Protein AF-A0A5A7P1X5-F1 (afdb_monomer_lite)

Secondary structure (DSSP, 8-state):
-----STTSSSSSSSS---HHHHHHHHHHHHHHHHHHHHHHHHHHHSS-TTTTHHHHHHHHHHHHHHHHHHHHHHHHHHHHHHHTS------------------------------------------S-HHHHHHHHHHHHHHHHHHHHHHHHHHHHHHHHHHHHHHHHHHHHHHHHHHHHHHHHHHHHHHHHTHHHHHHHHHHHHHHHHHHHHHHHHHHHHHHHHHHHHHHHHHHHHHHHHHHHHHHHHHHHHHHHHHHHHHHHHHHHHHHHHHHHHHHHHHHHHHHHHHHHHHHHHHHHHHHHHHHHHHHHHHHHHHHHHHHHHHHHHHHHHHHHHHHHHHHHHHHHHHHHHHHHHHHHHHHHHHHHHHHHHHHHHHHHHHHHHHHHHHHHHHHHHHHHHHHHHHHHHHHHHHHHHHHHHHHHHHHHHHHHHHHHHHHHHHHHHHHHHHHHHHHHHHHHHHHHHHHHHHHHHHHHHHHHHHHHHHHHHHTSGGGSTT---SS---SSHHHHTTTTTTTTHHHHSHHHHTTTGGGGGGTHHHHHHHHHHHHHHHHHHHHHHHHHHHHHHHHHHHHHHHHHHHHHHHHHHHHHHTTT---S--------

Structure (mmCIF, N/CA/C/O backbone):
data_AF-A0A5A7P1X5-F1
#
_entry.id   AF-A0A5A7P1X5-F1
#
loop_
_atom_site.group_PDB
_atom_site.id
_atom_site.type_symbol
_atom_site.label_atom_id
_atom_site.label_alt_id
_atom_site.label_comp_id
_atom_site.label_asym_id
_atom_site.label_entity_id
_atom_site.label_seq_id
_atom_site.pdbx_PDB_ins_code
_atom_site.Cartn_x
_atom_site.Cartn_y
_atom_site.Cartn_z
_atom_site.occupancy
_atom_site.B_iso_or_equiv
_atom_site.auth_seq_id
_atom_site.auth_comp_id
_atom_site.auth_asym_id
_atom_site.auth_atom_id
_atom_site.pdbx_PDB_model_num
ATOM 1 N N . MET A 1 1 ? -98.755 10.850 118.630 1.00 35.19 1 MET A N 1
ATOM 2 C CA . MET A 1 1 ? -98.591 11.833 117.526 1.00 35.19 1 MET A CA 1
ATOM 3 C C . MET A 1 1 ? -97.163 11.721 116.971 1.00 35.19 1 MET A C 1
ATOM 5 O O . MET A 1 1 ? -96.356 11.072 117.622 1.00 35.19 1 MET A O 1
ATOM 9 N N . PRO A 1 2 ? -96.822 12.289 115.801 1.00 43.50 2 PRO A N 1
ATOM 10 C CA . PRO A 1 2 ? -97.410 11.929 114.510 1.00 43.50 2 PRO A CA 1
ATOM 11 C C . PRO A 1 2 ? -96.335 11.509 113.478 1.00 43.50 2 PRO A C 1
ATOM 13 O O . PRO A 1 2 ? -95.267 12.111 113.389 1.00 43.50 2 PRO A O 1
ATOM 16 N N . LYS A 1 3 ? -96.629 10.521 112.622 1.00 46.06 3 LYS A N 1
ATOM 17 C CA . LYS A 1 3 ? -95.794 10.202 111.447 1.00 46.06 3 LYS A CA 1
ATOM 18 C C . LYS A 1 3 ? -96.330 10.943 110.218 1.00 46.06 3 LYS A C 1
ATOM 20 O O . LYS A 1 3 ? -97.333 10.490 109.693 1.00 46.06 3 LYS A O 1
ATOM 25 N N . HIS A 1 4 ? -95.669 12.003 109.730 1.00 44.09 4 HIS A N 1
ATOM 26 C CA . HIS A 1 4 ? -95.703 12.390 108.299 1.00 44.09 4 HIS A CA 1
ATOM 27 C C . HIS A 1 4 ? -94.703 13.504 107.917 1.00 44.09 4 HIS A C 1
ATOM 29 O O . HIS A 1 4 ? -94.942 14.686 108.136 1.00 44.09 4 HIS A O 1
ATOM 35 N N . ARG A 1 5 ? -93.617 13.098 107.249 1.00 44.72 5 ARG A N 1
ATOM 36 C CA . ARG A 1 5 ? -92.866 13.752 106.147 1.00 44.72 5 ARG A CA 1
ATOM 37 C C . ARG A 1 5 ? -91.874 12.670 105.691 1.00 44.72 5 ARG A C 1
ATOM 39 O O . ARG A 1 5 ? -91.294 12.001 106.532 1.00 44.72 5 ARG A O 1
ATOM 46 N N . TRP A 1 6 ? -91.842 12.256 104.426 1.00 40.50 6 TRP A N 1
ATOM 47 C CA . TRP A 1 6 ? -90.996 12.861 103.384 1.00 40.50 6 TRP A CA 1
ATOM 48 C C . TRP A 1 6 ? -91.587 12.710 101.955 1.00 40.50 6 TRP A C 1
ATOM 50 O O . TRP A 1 6 ? -90.906 12.933 100.957 1.00 40.50 6 TRP A O 1
ATOM 60 N N . ARG A 1 7 ? -92.873 12.348 101.814 1.00 45.78 7 ARG A N 1
ATOM 61 C CA . ARG A 1 7 ? -93.540 12.153 100.505 1.00 45.78 7 ARG A CA 1
ATOM 62 C C . ARG A 1 7 ? -94.029 13.481 99.892 1.00 45.78 7 ARG A C 1
ATOM 64 O O . ARG A 1 7 ? -95.219 13.682 99.698 1.00 45.78 7 ARG A O 1
ATOM 71 N N . GLY A 1 8 ? -93.090 14.384 99.611 1.00 38.22 8 GLY A N 1
ATOM 72 C CA . GLY A 1 8 ? -93.345 15.675 98.947 1.00 38.22 8 GLY A CA 1
ATOM 73 C C . GLY A 1 8 ? -92.190 16.195 98.078 1.00 38.22 8 GLY A C 1
ATOM 74 O O . GLY A 1 8 ? -92.279 17.296 97.554 1.00 38.22 8 GLY A O 1
ATOM 75 N N . SER A 1 9 ? -91.109 15.418 97.922 1.00 44.75 9 SER A N 1
ATOM 76 C CA . SER A 1 9 ? -89.837 15.884 97.339 1.00 44.75 9 SER A CA 1
ATOM 77 C C . SER A 1 9 ? -89.551 15.399 95.906 1.00 44.75 9 SER A C 1
ATOM 79 O O . SER A 1 9 ? -88.466 15.649 95.394 1.00 44.75 9 SER A O 1
ATOM 81 N N . LEU A 1 10 ? -90.476 14.675 95.263 1.00 41.66 10 LEU A N 1
ATOM 82 C CA . LEU A 1 10 ? -90.237 14.021 93.960 1.00 41.66 10 LEU A CA 1
ATOM 83 C C . LEU A 1 10 ? -91.134 14.520 92.816 1.00 41.66 10 LEU A C 1
ATOM 85 O O . LEU A 1 10 ? -90.930 14.126 91.673 1.00 41.66 10 LEU A O 1
ATOM 89 N N . GLN A 1 11 ? -92.103 15.398 93.093 1.00 44.81 11 GLN A N 1
ATOM 90 C CA . GLN A 1 11 ? -93.031 15.911 92.073 1.00 44.81 11 GLN A CA 1
ATOM 91 C C . GLN A 1 11 ? -92.591 17.260 91.474 1.00 44.81 11 GLN A C 1
ATOM 93 O O . GLN A 1 11 ? -93.043 17.626 90.395 1.00 44.81 11 GLN A O 1
ATOM 98 N N . SER A 1 12 ? -91.667 17.970 92.130 1.00 50.06 12 SER A N 1
ATOM 99 C CA . SER A 1 12 ? -91.039 19.205 91.635 1.00 50.06 12 SER A CA 1
ATOM 100 C C . SER A 1 12 ? -89.743 18.976 90.843 1.00 50.06 12 SER A C 1
ATOM 102 O O . SER A 1 12 ? -89.323 19.865 90.113 1.00 50.06 12 SER A O 1
ATOM 104 N N . PHE A 1 13 ? -89.116 17.797 90.944 1.00 45.75 13 PHE A N 1
ATOM 105 C CA . PHE A 1 13 ? -87.794 17.527 90.351 1.00 45.75 13 PHE A CA 1
ATOM 106 C C . PHE A 1 13 ? -87.804 17.159 88.857 1.00 45.75 13 PHE A C 1
ATOM 108 O O . PHE A 1 13 ? -86.777 17.274 88.195 1.00 45.75 13 PHE A O 1
ATOM 115 N N . PHE A 1 14 ? -88.950 16.740 88.311 1.00 46.31 14 PHE A N 1
ATOM 116 C CA . PHE A 1 14 ? -89.082 16.302 86.911 1.00 46.31 14 PHE A CA 1
ATOM 117 C C . PHE A 1 14 ? -89.975 17.220 86.055 1.00 46.31 14 PHE A C 1
ATOM 119 O O . PHE A 1 14 ? -90.225 16.926 84.890 1.00 46.31 14 PHE A O 1
ATOM 126 N N . GLY A 1 15 ? -90.465 18.335 86.613 1.00 45.97 15 GLY A N 1
ATOM 127 C CA . GLY A 1 15 ? -91.483 19.184 85.977 1.00 45.97 15 GLY A CA 1
ATOM 128 C C . GLY A 1 15 ? -90.980 20.210 84.952 1.00 45.97 15 GLY A C 1
ATOM 129 O O . GLY A 1 15 ? -91.803 20.826 84.284 1.00 45.97 15 GLY A O 1
ATOM 130 N N . SER A 1 16 ? -89.664 20.428 84.834 1.00 51.94 16 SER A N 1
ATOM 131 C CA . SER A 1 16 ? -89.097 21.567 84.082 1.00 51.94 16 SER A CA 1
ATOM 132 C C . SER A 1 16 ? -87.769 21.285 83.363 1.00 51.94 16 SER A C 1
ATOM 134 O O . SER A 1 16 ? -87.071 22.222 82.986 1.00 51.94 16 SER A O 1
ATOM 136 N N . HIS A 1 17 ? -87.390 20.014 83.177 1.00 47.06 17 HIS A N 1
ATOM 137 C CA . HIS A 1 17 ? -86.076 19.628 82.632 1.00 47.06 17 HIS A CA 1
ATOM 138 C C . HIS A 1 17 ? -86.134 18.764 81.361 1.00 47.06 17 HIS A C 1
ATOM 140 O O . HIS A 1 17 ? -85.263 17.934 81.120 1.00 47.06 17 HIS A O 1
ATOM 146 N N . ILE A 1 18 ? -87.125 19.023 80.502 1.00 55.25 18 ILE A N 1
ATOM 147 C CA . ILE A 1 18 ? -87.009 18.763 79.059 1.00 55.25 18 ILE A CA 1
ATOM 148 C C . ILE A 1 18 ? -87.138 20.115 78.358 1.00 55.25 18 ILE A C 1
ATOM 150 O O . ILE A 1 18 ? -88.222 20.565 77.994 1.00 55.25 18 ILE A O 1
ATOM 154 N N . ASP A 1 19 ? -85.999 20.791 78.262 1.00 56.06 19 ASP A N 1
ATOM 155 C CA . ASP A 1 19 ? -85.837 22.062 77.570 1.00 56.06 19 ASP A CA 1
ATOM 156 C C . ASP A 1 19 ? -86.084 21.855 76.062 1.00 56.06 19 ASP A C 1
ATOM 158 O O . ASP A 1 19 ? -85.386 21.080 75.408 1.00 56.06 19 ASP A O 1
ATOM 162 N N . SER A 1 20 ? -87.113 22.510 75.509 1.00 60.53 20 SER A N 1
ATOM 163 C CA . SER A 1 20 ? -87.521 22.305 74.109 1.00 60.53 20 SER A CA 1
ATOM 164 C C . SER A 1 20 ? -86.564 22.923 73.084 1.00 60.53 20 SER A C 1
ATOM 166 O O . SER A 1 20 ? -86.656 22.613 71.895 1.00 60.53 20 SER A O 1
ATOM 168 N N . GLU A 1 21 ? -85.658 23.798 73.524 1.00 60.97 21 GLU A N 1
ATOM 169 C CA . GLU A 1 21 ? -84.559 24.296 72.702 1.00 60.97 21 GLU A CA 1
ATOM 170 C C . GLU A 1 21 ? -83.473 23.217 72.610 1.00 60.97 21 GLU A C 1
ATOM 172 O O . GLU A 1 21 ? -83.072 22.835 71.509 1.00 60.97 21 GLU A O 1
ATOM 177 N N . LYS A 1 22 ? -83.142 22.579 73.739 1.00 63.94 22 LYS A N 1
ATOM 178 C CA . LYS A 1 22 ? -82.211 21.439 73.776 1.00 63.94 22 LYS A CA 1
ATOM 179 C C . LYS A 1 22 ? -82.752 20.179 73.111 1.00 63.94 22 LYS A C 1
ATOM 181 O O . LYS A 1 22 ? -81.984 19.460 72.489 1.00 63.94 22 LYS A O 1
ATOM 186 N N . ASP A 1 23 ? -84.060 19.923 73.137 1.00 65.19 23 ASP A N 1
ATOM 187 C CA . ASP A 1 23 ? -84.663 18.825 72.361 1.00 65.19 23 ASP A CA 1
ATOM 188 C C . ASP A 1 23 ? -84.500 19.018 70.835 1.00 65.19 23 ASP A C 1
ATOM 190 O O . ASP A 1 23 ? -84.383 18.042 70.087 1.00 65.19 23 ASP A O 1
ATOM 194 N N . LYS A 1 24 ? -84.435 20.272 70.362 1.00 69.06 24 LYS A N 1
ATOM 195 C CA . LYS A 1 24 ? -84.120 20.605 68.961 1.00 69.06 24 LYS A CA 1
ATOM 196 C C . LYS A 1 24 ? -82.618 20.532 68.688 1.00 69.06 24 LYS A C 1
ATOM 198 O O . LYS A 1 24 ? -82.229 19.980 67.663 1.00 69.06 24 LYS A O 1
ATOM 203 N N . GLU A 1 25 ? -81.786 21.024 69.602 1.00 69.31 25 GLU A N 1
ATOM 204 C CA . GLU A 1 25 ? -80.317 20.943 69.539 1.00 69.31 25 GLU A CA 1
ATOM 205 C C . GLU A 1 25 ? -79.829 19.480 69.500 1.00 69.31 25 GLU A C 1
ATOM 207 O O . GLU A 1 25 ? -79.006 19.107 68.662 1.00 69.31 25 GLU A O 1
ATOM 212 N N . LEU A 1 26 ? -80.429 18.608 70.317 1.00 69.38 26 LEU A N 1
ATOM 213 C CA . LEU A 1 26 ? -80.218 17.157 70.320 1.00 69.38 26 LEU A CA 1
ATOM 214 C C . LEU A 1 26 ? -80.633 16.506 68.990 1.00 69.38 26 LEU A C 1
ATOM 216 O O . LEU A 1 26 ? -79.916 15.656 68.462 1.00 69.38 26 LEU A O 1
ATOM 220 N N . LYS A 1 27 ? -81.746 16.940 68.384 1.00 72.50 27 LYS A N 1
ATOM 221 C CA . LYS A 1 27 ? -82.165 16.480 67.044 1.00 72.50 27 LYS A CA 1
ATOM 222 C C . LYS A 1 27 ? -81.266 17.005 65.917 1.00 72.50 27 LYS A C 1
ATOM 224 O O . LYS A 1 27 ? -81.117 16.318 64.906 1.00 72.50 27 LYS A O 1
ATOM 229 N N . GLY A 1 28 ? -80.654 18.178 66.082 1.00 72.75 28 GLY A N 1
ATOM 230 C CA . GLY A 1 28 ? -79.632 18.715 65.179 1.00 72.75 28 GLY A CA 1
ATOM 231 C C . GLY A 1 28 ? -78.336 17.906 65.247 1.00 72.75 28 GLY A C 1
ATOM 232 O O . GLY A 1 28 ? -77.919 17.318 64.252 1.00 72.75 28 GLY A O 1
ATOM 233 N N . THR A 1 29 ? -77.760 17.788 66.443 1.00 74.50 29 THR A N 1
ATOM 234 C CA . THR A 1 29 ? -76.530 17.015 66.694 1.00 74.50 29 THR A CA 1
ATOM 235 C C . THR A 1 29 ? -76.680 15.531 66.344 1.00 74.50 29 THR A C 1
ATOM 237 O O . THR A 1 29 ? -75.753 14.956 65.780 1.00 74.50 29 THR A O 1
ATOM 240 N N . ARG A 1 30 ? -77.857 14.912 66.540 1.00 79.38 30 ARG A N 1
ATOM 241 C CA . ARG A 1 30 ? -78.152 13.548 66.047 1.00 79.38 30 ARG A CA 1
ATOM 242 C C . ARG A 1 30 ? -77.970 13.425 64.529 1.00 79.38 30 ARG A C 1
ATOM 244 O O . ARG A 1 30 ? -77.373 12.451 64.084 1.00 79.38 30 ARG A O 1
ATOM 251 N N . LYS A 1 31 ? -78.440 14.397 63.735 1.00 79.25 31 LYS A N 1
ATOM 252 C CA . LYS A 1 31 ? -78.242 14.401 62.270 1.00 79.25 31 LYS A CA 1
ATOM 253 C C . LYS A 1 31 ? -76.785 14.639 61.873 1.00 79.25 31 LYS A C 1
ATOM 255 O O . LYS A 1 31 ? -76.324 14.072 60.889 1.00 79.25 31 LYS A O 1
ATOM 260 N N . GLU A 1 32 ? -76.064 15.459 62.630 1.00 81.38 32 GLU A N 1
ATOM 261 C CA . GLU A 1 32 ? -74.639 15.707 62.399 1.00 81.38 32 GLU A CA 1
ATOM 262 C C . GLU A 1 32 ? -73.786 14.459 62.697 1.00 81.38 32 GLU A C 1
ATOM 264 O O . GLU A 1 32 ? -72.887 14.119 61.930 1.00 81.38 32 GLU A O 1
ATOM 269 N N . ILE A 1 33 ? -74.104 13.737 63.777 1.00 82.19 33 ILE A N 1
ATOM 270 C CA . ILE A 1 33 ? -73.472 12.462 64.146 1.00 82.19 33 ILE A CA 1
ATOM 271 C C . ILE A 1 33 ? -73.790 11.378 63.108 1.00 82.19 33 ILE A C 1
ATOM 273 O O . ILE A 1 33 ? -72.879 10.676 62.678 1.00 82.19 33 ILE A O 1
ATOM 277 N N . GLU A 1 34 ? -75.043 11.280 62.658 1.00 83.56 34 GLU A N 1
ATOM 278 C CA . GLU A 1 34 ? -75.464 10.380 61.575 1.00 83.56 34 GLU A CA 1
ATOM 279 C C . GLU A 1 34 ? -74.632 10.612 60.299 1.00 83.56 34 GLU A C 1
ATOM 281 O O . GLU A 1 34 ? -74.015 9.680 59.784 1.00 83.56 34 GLU A O 1
ATOM 286 N N . GLY A 1 35 ? -74.515 11.868 59.847 1.00 80.56 35 GLY A N 1
ATOM 287 C CA . GLY A 1 35 ? -73.693 12.225 58.686 1.00 80.56 35 GLY A CA 1
ATOM 288 C C . GLY A 1 35 ? -72.212 11.869 58.857 1.00 80.56 35 GLY A C 1
ATOM 289 O O . GLY A 1 35 ? -71.604 11.320 57.940 1.00 80.56 35 GLY A O 1
ATOM 290 N N . LYS A 1 36 ? -71.635 12.104 60.044 1.00 82.94 36 LYS A N 1
ATOM 291 C CA . LYS A 1 36 ? -70.239 11.738 60.349 1.00 82.94 36 LYS A CA 1
ATOM 292 C C . LYS A 1 36 ? -70.016 10.224 60.351 1.00 82.94 36 LYS A C 1
ATOM 294 O O . LYS A 1 36 ? -69.008 9.772 59.815 1.00 82.94 36 LYS A O 1
ATOM 299 N N . VAL A 1 37 ? -70.942 9.428 60.894 1.00 84.56 37 VAL A N 1
ATOM 300 C CA . VAL A 1 37 ? -70.840 7.956 60.860 1.00 84.56 37 VAL A CA 1
ATOM 301 C C . VAL A 1 37 ? -70.940 7.436 59.425 1.00 84.56 37 VAL A C 1
ATOM 303 O O . VAL A 1 37 ? -70.134 6.595 59.032 1.00 84.56 37 VAL A O 1
ATOM 306 N N . GLN A 1 38 ? -71.856 7.971 58.615 1.00 83.31 38 GLN A N 1
ATOM 307 C CA . GLN A 1 38 ? -71.964 7.604 57.199 1.00 83.31 38 GLN A CA 1
ATOM 308 C C . GLN A 1 38 ? -70.698 7.979 56.409 1.00 83.31 38 GLN A C 1
ATOM 310 O O . GLN A 1 38 ? -70.223 7.176 55.610 1.00 83.31 38 GLN A O 1
ATOM 315 N N . GLN A 1 39 ? -70.093 9.140 56.685 1.00 81.00 39 GLN A N 1
ATOM 316 C CA . GLN A 1 39 ? -68.827 9.560 56.073 1.00 81.00 39 GLN A CA 1
ATOM 317 C C . GLN A 1 39 ? -67.647 8.654 56.475 1.00 81.00 39 GLN A C 1
ATOM 319 O O . GLN A 1 39 ? -66.834 8.298 55.624 1.00 81.00 39 GLN A O 1
ATOM 324 N N . ILE A 1 40 ? -67.577 8.217 57.739 1.00 81.12 40 ILE A N 1
ATOM 325 C CA . ILE A 1 40 ? -66.579 7.240 58.213 1.00 81.12 40 ILE A CA 1
ATOM 326 C C . ILE A 1 40 ? -66.774 5.880 57.521 1.00 81.12 40 ILE A C 1
ATOM 328 O O . ILE A 1 40 ? -65.807 5.282 57.054 1.00 81.12 40 ILE A O 1
ATOM 332 N N . LEU A 1 41 ? -68.016 5.401 57.404 1.00 80.69 41 LEU A N 1
ATOM 333 C CA . LEU A 1 41 ? -68.334 4.134 56.732 1.00 80.69 41 LEU A CA 1
ATOM 334 C C . LEU A 1 41 ? -68.122 4.177 55.208 1.00 80.69 41 LEU A C 1
ATOM 336 O O . LEU A 1 41 ? -67.922 3.120 54.610 1.00 80.69 41 LEU A O 1
ATOM 340 N N . ALA A 1 42 ? -68.152 5.359 54.586 1.00 80.12 42 ALA A N 1
ATOM 341 C CA . ALA A 1 42 ? -67.759 5.558 53.191 1.00 80.12 42 ALA A CA 1
ATOM 342 C C . ALA A 1 42 ? -66.229 5.515 53.034 1.00 80.12 42 ALA A C 1
ATOM 344 O O . ALA A 1 42 ? -65.720 4.673 52.297 1.00 80.12 42 ALA A O 1
ATOM 345 N N . ALA A 1 43 ? -65.490 6.318 53.808 1.00 75.31 43 ALA A N 1
ATOM 346 C CA . ALA A 1 43 ? -64.024 6.351 53.764 1.00 75.31 43 ALA A CA 1
ATOM 347 C C . ALA A 1 43 ? -63.383 4.979 54.070 1.00 75.31 43 ALA A C 1
ATOM 349 O O . ALA A 1 43 ? -62.396 4.590 53.451 1.00 75.31 43 ALA A O 1
ATOM 350 N N . LEU A 1 44 ? -63.981 4.189 54.971 1.00 75.06 44 LEU A N 1
ATOM 351 C CA . LEU A 1 44 ? -63.532 2.820 55.260 1.00 75.06 44 LEU A CA 1
ATOM 352 C C . LEU A 1 44 ? -63.766 1.817 54.111 1.00 75.06 44 LEU A C 1
ATOM 354 O O . LEU A 1 44 ? -63.192 0.729 54.167 1.00 75.06 44 LEU A O 1
ATOM 358 N N . LYS A 1 45 ? -64.571 2.164 53.095 1.00 71.06 45 LYS A N 1
ATOM 359 C CA . LYS A 1 45 ? -64.888 1.329 51.919 1.00 71.06 45 LYS A CA 1
ATOM 360 C C . LYS A 1 45 ? -64.188 1.759 50.625 1.00 71.06 45 LYS A C 1
ATOM 362 O O . LYS A 1 45 ? -64.096 0.937 49.720 1.00 71.06 45 LYS A O 1
ATOM 367 N N . GLU A 1 46 ? -63.719 3.003 50.524 1.00 67.06 46 GLU A N 1
ATOM 368 C CA . GLU A 1 46 ? -63.056 3.532 49.315 1.00 67.06 46 GLU A CA 1
ATOM 369 C C . GLU A 1 46 ? -61.566 3.148 49.204 1.00 67.06 46 GLU A C 1
ATOM 371 O O . GLU A 1 46 ? -60.979 3.253 48.133 1.00 67.06 46 GLU A O 1
ATOM 376 N N . GLU A 1 47 ? -60.945 2.661 50.282 1.00 61.50 47 GLU A N 1
ATOM 377 C CA . GLU A 1 47 ? -59.556 2.178 50.277 1.00 61.50 47 GLU A CA 1
ATOM 378 C C . GLU A 1 47 ? -59.478 0.652 50.042 1.00 61.50 47 GLU A C 1
ATOM 380 O O . GLU A 1 47 ? -59.785 -0.126 50.949 1.00 61.50 47 GLU A O 1
ATOM 385 N N . ASP A 1 48 ? -58.974 0.235 48.871 1.00 57.72 48 ASP A N 1
ATOM 386 C CA . ASP A 1 48 ? -59.005 -1.127 48.278 1.00 57.72 48 ASP A CA 1
ATOM 387 C C . ASP A 1 48 ? -58.570 -2.338 49.148 1.00 57.72 48 ASP A C 1
ATOM 389 O O . ASP A 1 48 ? -58.827 -3.492 48.792 1.00 57.72 48 ASP A O 1
ATOM 393 N N . ASN A 1 49 ? -57.943 -2.139 50.311 1.00 62.06 49 ASN A N 1
ATOM 394 C CA . ASN A 1 49 ? -57.468 -3.219 51.189 1.00 62.06 49 ASN A CA 1
ATOM 395 C C . ASN A 1 49 ? -58.569 -3.781 52.119 1.00 62.06 49 ASN A C 1
ATOM 397 O O . ASN A 1 49 ? -58.498 -3.701 53.349 1.00 62.06 49 ASN A O 1
ATOM 401 N N . ASN A 1 50 ? -59.591 -4.402 51.524 1.00 63.62 50 ASN A N 1
ATOM 402 C CA . ASN A 1 50 ? -60.830 -4.807 52.209 1.00 63.62 50 ASN A CA 1
ATOM 403 C C . ASN A 1 50 ? -60.704 -5.914 53.287 1.00 63.62 50 ASN A C 1
ATOM 405 O O . ASN A 1 50 ? -61.586 -6.034 54.132 1.00 63.62 50 ASN A O 1
ATOM 409 N N . LYS A 1 51 ? -59.631 -6.721 53.319 1.00 62.09 51 LYS A N 1
ATOM 410 C CA . LYS A 1 51 ? -59.566 -7.930 54.180 1.00 62.09 51 LYS A CA 1
ATOM 411 C C . LYS A 1 51 ? -59.319 -7.691 55.679 1.00 62.09 51 LYS A C 1
ATOM 413 O O . LYS A 1 51 ? -59.501 -8.618 56.460 1.00 62.09 51 LYS A O 1
ATOM 418 N N . GLY A 1 52 ? -58.882 -6.497 56.087 1.00 65.25 52 GLY A N 1
ATOM 419 C CA . GLY A 1 52 ? -58.569 -6.191 57.496 1.00 65.25 52 GLY A CA 1
ATOM 420 C C . GLY A 1 52 ? -59.603 -5.325 58.224 1.00 65.25 52 GLY A C 1
ATOM 421 O O . GLY A 1 52 ? -59.593 -5.257 59.450 1.00 65.25 52 GLY A O 1
ATOM 422 N N . LYS A 1 53 ? -60.488 -4.644 57.485 1.00 69.31 53 LYS A N 1
ATOM 423 C CA . LYS A 1 53 ? -61.370 -3.591 58.025 1.00 69.31 53 LYS A CA 1
ATOM 424 C C . LYS A 1 53 ? -62.771 -4.073 58.385 1.00 69.31 53 LYS A C 1
ATOM 426 O O . LYS A 1 53 ? -63.465 -3.397 59.137 1.00 69.31 53 LYS A O 1
ATOM 431 N N . GLU A 1 54 ? -63.177 -5.237 57.891 1.00 72.19 54 GLU A N 1
ATOM 432 C CA . GLU A 1 54 ? -64.507 -5.814 58.109 1.00 72.19 54 GLU A CA 1
ATOM 433 C C . GLU A 1 54 ? -64.899 -5.923 59.605 1.00 72.19 54 GLU A C 1
ATOM 435 O O . GLU A 1 54 ? -65.999 -5.485 59.946 1.00 72.19 54 GLU A O 1
ATOM 440 N N . PRO A 1 55 ? -64.016 -6.337 60.547 1.00 75.50 55 PRO A N 1
ATOM 441 C CA . PRO A 1 55 ? -64.343 -6.327 61.978 1.00 75.50 55 PRO A CA 1
ATOM 442 C C . PRO A 1 55 ? -64.557 -4.918 62.553 1.00 75.50 55 PRO A C 1
ATOM 444 O O . PRO A 1 55 ? -65.389 -4.737 63.438 1.00 75.50 55 PRO A O 1
ATOM 447 N N . LEU A 1 56 ? -63.833 -3.913 62.047 1.00 80.56 56 LEU A N 1
ATOM 448 C CA . LEU A 1 56 ? -63.959 -2.519 62.484 1.00 80.56 56 LEU A CA 1
ATOM 449 C C . LEU A 1 56 ? -65.230 -1.870 61.920 1.00 80.56 56 LEU A C 1
ATOM 451 O O . LEU A 1 56 ? -65.925 -1.162 62.642 1.00 80.56 56 LEU A O 1
ATOM 455 N N . ILE A 1 57 ? -65.569 -2.154 60.659 1.00 82.50 57 ILE A N 1
ATOM 456 C CA . ILE A 1 57 ? -66.836 -1.747 60.036 1.00 82.50 57 ILE A CA 1
ATOM 457 C C . ILE A 1 57 ? -68.015 -2.355 60.804 1.00 82.50 57 ILE A C 1
ATOM 459 O O . ILE A 1 57 ? -68.964 -1.636 61.122 1.00 82.50 57 ILE A O 1
ATOM 463 N N . ASN A 1 58 ? -67.932 -3.637 61.174 1.00 80.12 58 ASN A N 1
ATOM 464 C CA . ASN A 1 58 ? -68.946 -4.298 61.994 1.00 80.12 58 ASN A CA 1
ATOM 465 C C . ASN A 1 58 ? -69.036 -3.669 63.393 1.00 80.12 58 ASN A C 1
ATOM 467 O O . ASN A 1 58 ? -70.128 -3.301 63.805 1.00 80.12 58 ASN A O 1
ATOM 471 N N . LEU A 1 59 ? -67.915 -3.423 64.082 1.00 84.31 59 LEU A N 1
ATOM 472 C CA . LEU A 1 59 ? -67.916 -2.795 65.411 1.00 84.31 59 LEU A CA 1
ATOM 473 C C . LEU A 1 59 ? -68.458 -1.351 65.400 1.00 84.31 59 LEU A C 1
ATOM 475 O O . LEU A 1 59 ? -69.183 -0.961 66.315 1.00 84.31 59 LEU A O 1
ATOM 479 N N . ILE A 1 60 ? -68.153 -0.561 64.365 1.00 86.31 60 ILE A N 1
ATOM 480 C CA . ILE A 1 60 ? -68.723 0.785 64.169 1.00 86.31 60 ILE A CA 1
ATOM 481 C C . ILE A 1 60 ? -70.226 0.691 63.886 1.00 86.31 60 ILE A C 1
ATOM 483 O O . ILE A 1 60 ? -71.000 1.469 64.443 1.00 86.31 60 ILE A O 1
ATOM 487 N N . THR A 1 61 ? -70.649 -0.277 63.070 1.00 85.50 61 THR A N 1
ATOM 488 C CA . THR A 1 61 ? -72.066 -0.527 62.767 1.00 85.50 61 THR A CA 1
ATOM 489 C C . THR A 1 61 ? -72.824 -0.973 64.019 1.00 85.50 61 THR A C 1
ATOM 491 O O . THR A 1 61 ? -73.894 -0.443 64.298 1.00 85.50 61 THR A O 1
ATOM 494 N N . ASP A 1 62 ? -72.254 -1.854 64.840 1.00 84.88 62 ASP A N 1
ATOM 495 C CA . ASP A 1 62 ? -72.850 -2.303 66.099 1.00 84.88 62 ASP A CA 1
ATOM 496 C C . ASP A 1 62 ? -72.888 -1.198 67.153 1.00 84.88 62 ASP A C 1
ATOM 498 O O . ASP A 1 62 ? -73.908 -1.042 67.828 1.00 84.88 62 ASP A O 1
ATOM 502 N N . PHE A 1 63 ? -71.842 -0.375 67.273 1.00 85.38 63 PHE A N 1
ATOM 503 C CA . PHE A 1 63 ? -71.876 0.813 68.129 1.00 85.38 63 PHE A CA 1
ATOM 504 C C . PHE A 1 63 ? -72.946 1.808 67.660 1.00 85.38 63 PHE A C 1
ATOM 506 O O . PHE A 1 63 ? -73.690 2.347 68.479 1.00 85.38 63 PHE A O 1
ATOM 513 N N . HIS A 1 64 ? -73.086 2.008 66.349 1.00 87.06 64 HIS A N 1
ATOM 514 C CA . HIS A 1 64 ? -74.132 2.848 65.773 1.00 87.06 64 HIS A CA 1
ATOM 515 C C . HIS A 1 64 ? -75.537 2.263 66.006 1.00 87.06 64 HIS A C 1
ATOM 517 O O . HIS A 1 64 ? -76.436 2.995 66.413 1.00 87.06 64 HIS A O 1
ATOM 523 N N . ASN A 1 65 ? -75.719 0.946 65.875 1.00 84.62 65 ASN A N 1
ATOM 524 C CA . ASN A 1 65 ? -76.960 0.241 66.213 1.00 84.62 65 ASN A CA 1
ATOM 525 C C . ASN A 1 65 ? -77.303 0.381 67.707 1.00 84.62 65 ASN A C 1
ATOM 527 O O . ASN A 1 65 ? -78.466 0.600 68.057 1.00 84.62 65 ASN A O 1
ATOM 531 N N . HIS A 1 66 ? -76.308 0.318 68.598 1.00 79.19 66 HIS A N 1
ATOM 532 C CA . HIS A 1 66 ? -76.485 0.574 70.031 1.00 79.19 66 HIS A CA 1
ATOM 533 C C . HIS A 1 66 ? -76.819 2.044 70.313 1.00 79.19 66 HIS A C 1
ATOM 535 O O . HIS A 1 66 ? -77.705 2.312 71.123 1.00 79.19 66 HIS A O 1
ATOM 541 N N . TYR A 1 67 ? -76.184 2.994 69.622 1.00 84.62 67 TYR A N 1
ATOM 542 C CA . TYR A 1 67 ? -76.489 4.424 69.718 1.00 84.62 67 TYR A CA 1
ATOM 543 C C . TYR A 1 67 ? -77.911 4.732 69.233 1.00 84.62 67 TYR A C 1
ATOM 545 O O . TYR A 1 67 ? -78.669 5.373 69.959 1.00 84.62 67 TYR A O 1
ATOM 553 N N . GLN A 1 68 ? -78.325 4.214 68.071 1.00 83.88 68 GLN A N 1
ATOM 554 C CA . GLN A 1 68 ? -79.701 4.331 67.582 1.00 83.88 68 GLN A CA 1
ATOM 555 C C . GLN A 1 68 ? -80.700 3.655 68.533 1.00 83.88 68 GLN A C 1
ATOM 557 O O . GLN A 1 68 ? -81.747 4.233 68.816 1.00 83.88 68 GLN A O 1
ATOM 562 N N . SER A 1 69 ? -80.373 2.485 69.093 1.00 83.31 69 SER A N 1
ATOM 563 C CA . SER A 1 69 ? -81.215 1.790 70.082 1.00 83.31 69 SER A CA 1
ATOM 564 C C . SER A 1 69 ? -81.334 2.557 71.402 1.00 83.31 69 SER A C 1
ATOM 566 O O . SER A 1 69 ? -82.403 2.578 72.015 1.00 83.31 69 SER A O 1
ATOM 568 N N . LEU A 1 70 ? -80.260 3.215 71.845 1.00 81.56 70 LEU A N 1
ATOM 569 C CA . LEU A 1 70 ? -80.258 4.091 73.015 1.00 81.56 70 LEU A CA 1
ATOM 570 C C . LEU A 1 70 ? -81.073 5.361 72.746 1.00 81.56 70 LEU A C 1
ATOM 572 O O . LEU A 1 70 ? -81.856 5.762 73.603 1.00 81.56 70 LEU A O 1
ATOM 576 N N . TYR A 1 71 ? -80.965 5.941 71.548 1.00 81.12 71 TYR A N 1
ATOM 577 C CA . TYR A 1 71 ? -81.786 7.080 71.137 1.00 81.12 71 TYR A CA 1
ATOM 578 C C . TYR A 1 71 ? -83.265 6.702 71.021 1.00 81.12 71 TYR A C 1
ATOM 580 O O . TYR A 1 71 ? -84.110 7.431 71.521 1.00 81.12 71 TYR A O 1
ATOM 588 N N . ALA A 1 72 ? -83.594 5.532 70.467 1.00 79.00 72 ALA A N 1
ATOM 589 C CA . ALA A 1 72 ? -84.962 5.017 70.423 1.00 79.00 72 ALA A CA 1
ATOM 590 C C . ALA A 1 72 ? -85.522 4.749 71.833 1.00 79.00 72 ALA A C 1
ATOM 592 O O . ALA A 1 72 ? -86.689 5.032 72.099 1.00 79.00 72 ALA A O 1
ATOM 593 N N . ARG A 1 73 ? -84.689 4.271 72.771 1.00 76.88 73 ARG A N 1
ATOM 594 C CA . ARG A 1 73 ? -85.049 4.183 74.196 1.00 76.88 73 ARG A CA 1
ATOM 595 C C . ARG A 1 73 ? -85.225 5.561 74.835 1.00 76.88 73 ARG A C 1
ATOM 597 O O . ARG A 1 73 ? -86.135 5.706 75.641 1.00 76.88 73 ARG A O 1
ATOM 604 N N . TYR A 1 74 ? -84.418 6.562 74.485 1.00 77.94 74 TYR A N 1
ATOM 605 C CA . TYR A 1 74 ? -84.572 7.938 74.971 1.00 77.94 74 TYR A CA 1
ATOM 606 C C . TYR A 1 74 ? -85.838 8.606 74.418 1.00 77.94 74 TYR A C 1
ATOM 608 O O . TYR A 1 74 ? -86.587 9.204 75.187 1.00 77.94 74 TYR A O 1
ATOM 616 N N . ASP A 1 75 ? -86.126 8.444 73.125 1.00 77.12 75 ASP A N 1
ATOM 617 C CA . ASP A 1 75 ? -87.352 8.907 72.471 1.00 77.12 75 ASP A CA 1
ATOM 618 C C . ASP A 1 75 ? -88.581 8.235 73.128 1.00 77.12 75 ASP A C 1
ATOM 620 O O . ASP A 1 75 ? -89.507 8.921 73.564 1.00 77.12 75 ASP A O 1
ATOM 624 N N . HIS A 1 76 ? -88.552 6.909 73.331 1.00 75.31 76 HIS A N 1
ATOM 625 C CA . HIS A 1 76 ? -89.615 6.161 74.022 1.00 75.31 76 HIS A CA 1
ATOM 626 C C . HIS A 1 76 ? -89.760 6.552 75.503 1.00 75.31 76 HIS A C 1
ATOM 628 O O . HIS A 1 76 ? -90.881 6.636 76.003 1.00 75.31 76 HIS A O 1
ATOM 634 N N . LEU A 1 77 ? -88.663 6.792 76.230 1.00 69.19 77 LEU A N 1
ATOM 635 C CA . LEU A 1 77 ? -88.706 7.212 77.635 1.00 69.19 77 LEU A CA 1
ATOM 636 C C . LEU A 1 77 ? -89.213 8.654 77.765 1.00 69.19 77 LEU A C 1
ATOM 638 O O . LEU A 1 77 ? -89.993 8.949 78.665 1.00 69.19 77 LEU A O 1
ATOM 642 N N . THR A 1 78 ? -88.842 9.528 76.829 1.00 69.69 78 THR A N 1
ATOM 643 C CA . THR A 1 78 ? -89.352 10.901 76.710 1.00 69.69 78 THR A CA 1
ATOM 644 C C . THR A 1 78 ? -90.853 10.901 76.429 1.00 69.69 78 THR A C 1
ATOM 646 O O . THR A 1 78 ? -91.598 11.627 77.087 1.00 69.69 78 THR A O 1
ATOM 649 N N . ASP A 1 79 ? -91.332 10.038 75.529 1.00 69.31 79 ASP A N 1
ATOM 650 C CA . ASP A 1 79 ? -92.765 9.857 75.282 1.00 69.31 79 ASP A CA 1
ATOM 651 C C . ASP A 1 79 ? -93.498 9.179 76.449 1.00 69.31 79 ASP A C 1
ATOM 653 O O . ASP A 1 79 ? -94.654 9.509 76.711 1.00 69.31 79 ASP A O 1
ATOM 657 N N . GLU A 1 80 ? -92.865 8.274 77.199 1.00 67.69 80 GLU A N 1
ATOM 658 C CA . GLU A 1 80 ? -93.446 7.721 78.430 1.00 67.69 80 GLU A CA 1
ATOM 659 C C . GLU A 1 80 ? -93.541 8.752 79.556 1.00 67.69 80 GLU A C 1
ATOM 661 O O . GLU A 1 80 ? -94.554 8.794 80.254 1.00 67.69 80 GLU A O 1
ATOM 666 N N . LEU A 1 81 ? -92.535 9.611 79.722 1.00 61.12 81 LEU A N 1
ATOM 667 C CA . LEU A 1 81 ? -92.568 10.720 80.676 1.00 61.12 81 LEU A CA 1
ATOM 668 C C . LEU A 1 81 ? -93.631 11.750 80.269 1.00 61.12 81 LEU A C 1
ATOM 670 O O . LEU A 1 81 ? -94.409 12.186 81.114 1.00 61.12 81 LEU A O 1
ATOM 674 N N . ARG A 1 82 ? -93.764 12.047 78.969 1.00 65.50 82 ARG A N 1
ATOM 675 C CA . ARG A 1 82 ? -94.838 12.886 78.404 1.00 65.50 82 ARG A CA 1
ATOM 676 C C . ARG A 1 82 ? -96.235 12.294 78.661 1.00 65.50 82 ARG A C 1
ATOM 678 O O . ARG A 1 82 ? -97.149 13.030 79.029 1.00 65.50 82 ARG A O 1
ATOM 685 N N . LYS A 1 83 ? -96.392 10.967 78.552 1.00 63.03 83 LYS A N 1
ATOM 686 C CA . LYS A 1 83 ? -97.630 10.233 78.901 1.00 63.03 83 LYS A CA 1
ATOM 687 C C . LYS A 1 83 ? -97.897 10.209 80.415 1.00 63.03 83 LYS A C 1
ATOM 689 O O . LYS A 1 83 ? -99.035 10.379 80.832 1.00 63.03 83 LYS A O 1
ATOM 694 N N . LYS A 1 84 ? -96.871 10.046 81.259 1.00 60.47 84 LYS A N 1
ATOM 695 C CA . LYS A 1 84 ? -97.002 10.045 82.733 1.00 60.47 84 LYS A CA 1
ATOM 696 C C . LYS A 1 84 ? -97.206 11.442 83.331 1.00 60.47 84 LYS A C 1
ATOM 698 O O . LYS A 1 84 ? -97.762 11.556 84.418 1.00 60.47 84 LYS A O 1
ATOM 703 N N . ALA A 1 85 ? -96.839 12.504 82.616 1.00 54.25 85 ALA A N 1
ATOM 704 C CA . ALA A 1 85 ? -97.082 13.889 83.019 1.00 54.25 85 ALA A CA 1
ATOM 705 C C . ALA A 1 85 ? -98.553 14.352 82.867 1.00 54.25 85 ALA A C 1
ATOM 707 O O . ALA A 1 85 ? -98.846 15.514 83.146 1.00 54.25 85 ALA A O 1
ATOM 708 N N . THR A 1 86 ? -99.490 13.493 82.430 1.00 44.53 86 THR A N 1
ATOM 709 C CA . THR A 1 86 ? -100.855 13.900 82.028 1.00 44.53 86 THR A CA 1
ATOM 710 C C . THR A 1 86 ? -102.022 13.100 82.669 1.00 44.53 86 THR A C 1
ATOM 712 O O . THR A 1 86 ? -102.911 12.611 81.977 1.00 44.53 86 THR A O 1
ATOM 715 N N . GLY A 1 87 ? -102.111 13.077 84.015 1.00 37.06 87 GLY A N 1
ATOM 716 C CA . GLY A 1 87 ? -103.354 12.787 84.793 1.00 37.06 87 GLY A CA 1
ATOM 717 C C . GLY A 1 87 ? -103.408 11.455 85.595 1.00 37.06 87 GLY A C 1
ATOM 718 O O . GLY A 1 87 ? -102.544 10.612 85.406 1.00 37.06 87 GLY A O 1
ATOM 719 N N . LYS A 1 88 ? -104.381 11.175 86.504 1.00 37.16 88 LYS A N 1
ATOM 720 C CA . LYS A 1 88 ? -105.541 11.963 87.028 1.00 37.16 88 LYS A CA 1
ATOM 721 C C . LYS A 1 88 ? -106.235 11.329 88.300 1.00 37.16 88 LYS A C 1
ATOM 723 O O . LYS A 1 88 ? -106.811 10.262 88.166 1.00 37.16 88 LYS A O 1
ATOM 728 N N . LYS A 1 89 ? -106.283 12.051 89.451 1.00 36.91 89 LYS A N 1
ATOM 729 C CA . LYS A 1 89 ? -107.233 12.048 90.640 1.00 36.91 89 LYS A CA 1
ATOM 730 C C . LYS A 1 89 ? -107.572 10.825 91.581 1.00 36.91 89 LYS A C 1
ATOM 732 O O . LYS A 1 89 ? -107.955 9.774 91.091 1.00 36.91 89 LYS A O 1
ATOM 737 N N . GLY A 1 90 ? -107.667 11.121 92.913 1.00 32.66 90 GLY A N 1
ATOM 738 C CA . GLY A 1 90 ? -108.561 10.562 94.000 1.00 32.66 90 GLY A CA 1
ATOM 739 C C . GLY A 1 90 ? -107.945 9.623 95.092 1.00 32.66 90 GLY A C 1
ATOM 740 O O . GLY A 1 90 ? -107.108 8.819 94.694 1.00 32.66 90 GLY A O 1
ATOM 741 N N . ASP A 1 91 ? -108.268 9.564 96.423 1.00 33.00 91 ASP A N 1
ATOM 742 C CA . ASP A 1 91 ? -108.904 10.433 97.496 1.00 33.00 91 ASP A CA 1
ATOM 743 C C . ASP A 1 91 ? -108.615 9.884 98.997 1.00 33.00 91 ASP A C 1
ATOM 745 O O . ASP A 1 91 ? -108.544 8.667 99.137 1.00 33.00 91 ASP A O 1
ATOM 749 N N . ASP A 1 92 ? -108.476 10.725 100.090 1.00 31.16 92 ASP A N 1
ATOM 750 C CA . ASP A 1 92 ? -108.493 10.585 101.645 1.00 31.16 92 ASP A CA 1
ATOM 751 C C . ASP A 1 92 ? -107.305 10.212 102.691 1.00 31.16 92 ASP A C 1
ATOM 753 O O . ASP A 1 92 ? -106.135 10.290 102.315 1.00 31.16 92 ASP A O 1
ATOM 757 N N . SER A 1 93 ? -107.562 9.990 104.043 1.00 31.16 93 SER A N 1
ATOM 758 C CA . SER A 1 93 ? -106.721 10.320 105.295 1.00 31.16 93 SER A CA 1
ATOM 759 C C . SER A 1 93 ? -106.916 9.557 106.711 1.00 31.16 93 SER A C 1
ATOM 761 O O . SER A 1 93 ? -107.647 8.571 106.734 1.00 31.16 93 SER A O 1
ATOM 763 N N . SER A 1 94 ? -106.260 9.954 107.883 1.00 32.75 94 SER A N 1
ATOM 764 C CA . SER A 1 94 ? -106.604 9.777 109.400 1.00 32.75 94 SER A CA 1
ATOM 765 C C . SER A 1 94 ? -105.476 9.489 110.522 1.00 32.75 94 SER A C 1
ATOM 767 O O . SER A 1 94 ? -104.412 8.998 110.148 1.00 32.75 94 SER A O 1
ATOM 769 N N . SER A 1 95 ? -105.625 9.766 111.886 1.00 34.38 95 SER A N 1
ATOM 770 C CA . SER A 1 95 ? -104.661 9.361 113.033 1.00 34.38 95 SER A CA 1
ATOM 771 C C . SER A 1 95 ? -104.863 9.706 114.605 1.00 34.38 95 SER A C 1
ATOM 773 O O . SER A 1 95 ? -105.404 10.762 114.901 1.00 34.38 95 SER A O 1
ATOM 775 N N . SER A 1 96 ? -104.226 8.944 115.578 1.00 37.28 96 SER A N 1
ATOM 776 C CA . SER A 1 96 ? -103.536 9.262 116.960 1.00 37.28 96 SER A CA 1
ATOM 777 C C . SER A 1 96 ? -104.175 9.698 118.477 1.00 37.28 96 SER A C 1
ATOM 779 O O . SER A 1 96 ? -104.463 10.884 118.451 1.00 37.28 96 SER A O 1
ATOM 781 N N . SER A 1 97 ? -104.298 9.026 119.787 1.00 43.25 97 SER A N 1
ATOM 782 C CA . SER A 1 97 ? -104.517 9.511 121.383 1.00 43.25 97 SER A CA 1
ATOM 783 C C . SER A 1 97 ? -104.845 8.600 122.826 1.00 43.25 97 SER A C 1
ATOM 785 O O . SER A 1 97 ? -105.144 7.440 122.570 1.00 43.25 97 SER A O 1
ATOM 787 N N . SER A 1 98 ? -104.843 8.994 124.247 1.00 50.19 98 SER A N 1
ATOM 788 C CA . SER A 1 98 ? -105.189 8.278 125.720 1.00 50.19 98 SER A CA 1
ATOM 789 C C . SER A 1 98 ? -105.231 9.051 127.276 1.00 50.19 98 SER A C 1
ATOM 791 O O . SER A 1 98 ? -105.075 10.257 127.096 1.00 50.19 98 SER A O 1
ATOM 793 N N . ASP A 1 99 ? -105.396 8.823 128.735 1.00 51.03 99 ASP A N 1
ATOM 794 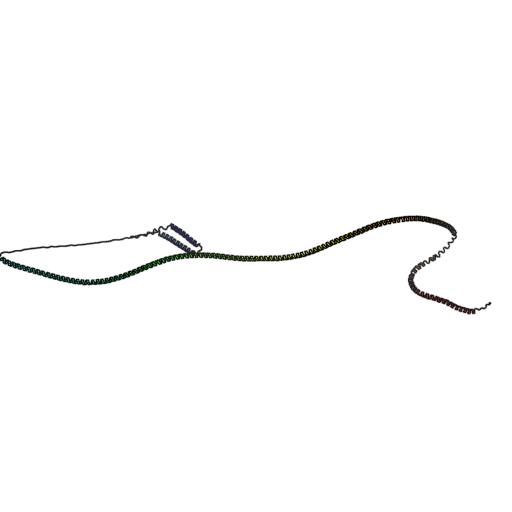C CA . ASP A 1 99 ? -105.667 7.903 130.099 1.00 51.03 99 ASP A CA 1
ATOM 795 C C . ASP A 1 99 ? -105.906 8.480 131.738 1.00 51.03 99 ASP A C 1
ATOM 797 O O . ASP A 1 99 ? -105.691 9.686 131.851 1.00 51.03 99 ASP A O 1
ATOM 801 N N . SER A 1 100 ? -106.293 7.824 133.006 1.00 54.62 100 SER A N 1
ATOM 802 C CA . SER A 1 100 ? -106.338 8.266 134.632 1.00 54.62 100 SER A CA 1
ATOM 803 C C . SER A 1 100 ? -106.871 7.416 136.061 1.00 54.62 100 SER A C 1
ATOM 805 O O . SER A 1 100 ? -107.469 6.384 135.788 1.00 54.62 100 SER A O 1
ATOM 807 N N . SER A 1 101 ? -106.744 7.741 137.500 1.00 51.06 101 SER A N 1
ATOM 808 C CA . SER A 1 101 ? -107.255 7.089 138.963 1.00 51.06 101 SER A CA 1
ATOM 809 C C . SER A 1 101 ? -107.038 7.764 140.550 1.00 51.06 101 SER A C 1
ATOM 811 O O . SER A 1 101 ? -106.451 8.837 140.428 1.00 51.06 101 SER A O 1
ATOM 813 N N . ASP A 1 102 ? -107.270 7.538 142.000 1.00 49.34 102 ASP A N 1
ATOM 814 C CA . ASP A 1 102 ? -107.892 6.726 143.317 1.00 49.34 102 ASP A CA 1
ATOM 815 C C . ASP A 1 102 ? -107.831 7.226 144.997 1.00 49.34 102 ASP A C 1
ATOM 817 O O . ASP A 1 102 ? -107.122 8.215 145.172 1.00 49.34 102 ASP A O 1
ATOM 821 N N . SER A 1 103 ? -108.446 6.699 146.236 1.00 41.41 103 SER A N 1
ATOM 822 C CA . SER A 1 103 ? -108.180 6.850 147.892 1.00 41.41 103 SER A CA 1
ATOM 823 C C . SER A 1 103 ? -109.183 6.548 149.288 1.00 41.41 103 SER A C 1
ATOM 825 O O . SER A 1 103 ? -110.377 6.482 149.021 1.00 41.41 103 SER A O 1
ATOM 827 N N . GLU A 1 104 ? -108.845 6.413 150.720 1.00 43.84 104 GLU A N 1
ATOM 828 C CA . GLU A 1 104 ? -109.671 6.092 152.142 1.00 43.84 104 GLU A CA 1
ATOM 829 C C . GLU A 1 104 ? -109.204 6.289 153.811 1.00 43.84 104 GLU A C 1
ATOM 831 O O . GLU A 1 104 ? -108.003 6.507 153.938 1.00 43.84 104 GLU A O 1
ATOM 836 N N . ASP A 1 105 ? -109.989 6.197 155.062 1.00 43.62 105 ASP A N 1
ATOM 837 C CA . ASP A 1 105 ? -109.706 6.054 156.712 1.00 43.62 105 ASP A CA 1
ATOM 838 C C . ASP A 1 105 ? -110.890 6.182 157.975 1.00 43.62 105 ASP A C 1
ATOM 840 O O . ASP A 1 105 ? -111.978 6.492 157.499 1.00 43.62 105 ASP A O 1
ATOM 844 N N . SER A 1 106 ? -111.082 6.105 159.441 1.00 39.69 106 SER A N 1
ATOM 845 C CA . SER A 1 106 ? -110.638 5.693 160.980 1.00 39.69 106 SER A CA 1
ATOM 846 C C . SER A 1 106 ? -111.567 5.842 162.434 1.00 39.69 106 SER A C 1
ATOM 848 O O . SER A 1 106 ? -112.533 6.597 162.356 1.00 39.69 106 SER A O 1
ATOM 850 N N . PRO A 1 107 ? -111.366 5.276 163.775 1.00 51.06 107 PRO A N 1
ATOM 851 C CA . PRO A 1 107 ? -112.217 5.314 165.178 1.00 51.06 107 PRO A CA 1
ATOM 852 C C . PRO A 1 107 ? -111.713 5.156 166.820 1.00 51.06 107 PRO A C 1
ATOM 854 O O . PRO A 1 107 ? -110.540 4.806 166.917 1.00 51.06 107 PRO A O 1
ATOM 857 N N . LYS A 1 108 ? -112.440 5.311 168.092 1.00 36.25 108 LYS A N 1
ATOM 858 C CA . LYS A 1 108 ? -112.104 5.067 169.710 1.00 36.25 108 LYS A CA 1
ATOM 859 C C . LYS A 1 108 ? -113.143 5.196 171.090 1.00 36.25 108 LYS A C 1
ATOM 861 O O . LYS A 1 108 ? -114.253 5.637 170.820 1.00 36.25 108 LYS A O 1
ATOM 866 N N . LYS A 1 109 ? -112.919 4.871 172.508 1.00 44.16 109 LYS A N 1
ATOM 867 C CA . LYS A 1 109 ? -113.842 4.957 173.893 1.00 44.16 109 LYS A CA 1
ATOM 868 C C . LYS A 1 109 ? -113.420 4.660 175.544 1.00 44.16 109 LYS A C 1
ATOM 870 O O . LYS A 1 109 ? -112.381 4.022 175.662 1.00 44.16 109 LYS A O 1
ATOM 875 N N . LYS A 1 110 ? -114.114 4.981 176.799 1.00 32.84 110 LYS A N 1
ATOM 876 C CA . LYS A 1 110 ? -113.923 4.569 178.398 1.00 32.84 110 LYS A CA 1
ATOM 877 C C . LYS A 1 110 ? -114.948 4.908 179.741 1.00 32.84 110 LYS A C 1
ATOM 879 O O . LYS A 1 110 ? -115.973 5.493 179.418 1.00 32.84 110 LYS A O 1
ATOM 884 N N . GLY A 1 111 ? -114.779 4.608 181.161 1.00 36.03 111 GLY A N 1
ATOM 885 C CA . GLY A 1 111 ? -115.643 4.896 182.534 1.00 36.03 111 GLY A CA 1
ATOM 886 C C . GLY A 1 111 ? -115.310 4.501 184.173 1.00 36.03 111 GLY A C 1
ATOM 887 O O . GLY A 1 111 ? -114.254 3.892 184.311 1.00 36.03 111 GLY A O 1
ATOM 888 N N . GLU A 1 112 ? -116.071 4.791 185.383 1.00 41.62 112 GLU A N 1
ATOM 889 C CA . GLU A 1 112 ? -115.912 4.493 187.002 1.00 41.62 112 GLU A CA 1
ATOM 890 C C . GLU A 1 112 ? -117.167 4.642 188.153 1.00 41.62 112 GLU A C 1
ATOM 892 O O . GLU A 1 112 ? -118.230 4.806 187.565 1.00 41.62 112 GLU A O 1
ATOM 897 N N . LYS A 1 113 ? -117.407 4.648 189.602 1.00 44.06 113 LYS A N 1
ATOM 898 C CA . LYS A 1 113 ? -116.899 4.594 191.159 1.00 44.06 113 LYS A CA 1
ATOM 899 C C . LYS A 1 113 ? -117.948 4.533 192.520 1.00 44.06 113 LYS A C 1
ATOM 901 O O . LYS A 1 113 ? -119.114 4.743 192.215 1.00 44.06 113 LYS A O 1
ATOM 906 N N . ASN A 1 114 ? -117.694 4.325 193.940 1.00 43.47 114 ASN A N 1
ATOM 907 C CA . ASN A 1 114 ? -118.645 4.367 195.281 1.00 43.47 114 ASN A CA 1
ATOM 908 C C . ASN A 1 114 ? -118.199 4.230 196.939 1.00 43.47 114 ASN A C 1
ATOM 910 O O . ASN A 1 114 ? -117.043 3.857 197.106 1.00 43.47 114 ASN A O 1
ATOM 914 N N . GLY A 1 115 ? -118.998 4.422 198.141 1.00 45.06 115 GLY A N 1
ATOM 915 C CA . GLY A 1 115 ? -118.830 4.021 199.722 1.00 45.06 115 GLY A CA 1
ATOM 916 C C . GLY A 1 115 ? -119.538 4.669 201.139 1.00 45.06 115 GLY A C 1
ATOM 917 O O . GLY A 1 115 ? -119.945 5.818 201.001 1.00 45.06 115 GLY A O 1
ATOM 918 N N . LYS A 1 116 ? -119.698 4.085 202.468 1.00 45.62 116 LYS A N 1
ATOM 919 C CA . LYS A 1 116 ? -120.249 4.647 203.914 1.00 45.62 116 LYS A CA 1
ATOM 920 C C . LYS A 1 116 ? -120.299 3.835 205.414 1.00 45.62 116 LYS A C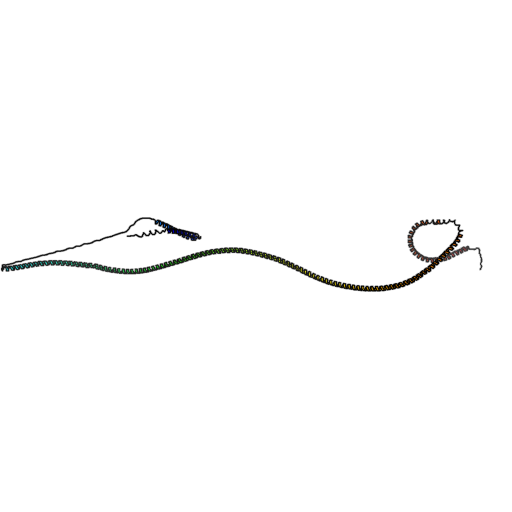 1
ATOM 922 O O . LYS A 1 116 ? -120.094 2.633 205.318 1.00 45.62 116 LYS A O 1
ATOM 927 N N . VAL A 1 117 ? -120.590 4.355 206.738 1.00 44.78 117 VAL A N 1
ATOM 928 C CA . VAL A 1 117 ? -120.760 3.687 208.227 1.00 44.78 117 VAL A CA 1
ATOM 929 C C . VAL A 1 117 ? -121.352 4.427 209.641 1.00 44.78 117 VAL A C 1
ATOM 931 O O . VAL A 1 117 ? -121.526 5.638 209.498 1.00 44.78 117 VAL A O 1
ATOM 934 N N . GLU A 1 118 ? -121.620 3.827 210.932 1.00 42.56 118 GLU A N 1
ATOM 935 C CA . GLU A 1 118 ? -122.279 4.236 212.377 1.00 42.56 118 GLU A CA 1
ATOM 936 C C . GLU A 1 118 ? -121.905 3.411 213.808 1.00 42.56 118 GLU A C 1
ATOM 938 O O . GLU A 1 118 ? -121.081 2.529 213.573 1.00 42.56 118 GLU A O 1
ATOM 943 N N . ASN A 1 119 ? -122.322 3.345 215.201 1.00 46.31 119 ASN A N 1
ATOM 944 C CA . ASN A 1 119 ? -122.924 3.994 216.563 1.00 46.31 119 ASN A CA 1
ATOM 945 C C . ASN A 1 119 ? -123.087 2.999 217.929 1.00 46.31 119 ASN A C 1
ATOM 947 O O . ASN A 1 119 ? -122.806 1.844 217.622 1.00 46.31 119 ASN A O 1
ATOM 951 N N . ASP A 1 120 ? -123.487 3.018 219.323 1.00 48.25 120 ASP A N 1
ATOM 952 C CA . ASP A 1 120 ? -123.809 3.742 220.738 1.00 48.25 120 ASP A CA 1
ATOM 953 C C . ASP A 1 120 ? -124.064 2.740 222.084 1.00 48.25 120 ASP A C 1
ATOM 955 O O . ASP A 1 120 ? -123.885 1.569 221.762 1.00 48.25 120 ASP A O 1
ATOM 959 N N . PHE A 1 121 ? -124.440 2.762 223.488 1.00 48.09 121 PHE A N 1
ATOM 960 C CA . PHE A 1 121 ? -124.804 3.474 224.896 1.00 48.09 121 PHE A CA 1
ATOM 961 C C . PHE A 1 121 ? -124.914 2.476 226.268 1.00 48.09 121 PHE A C 1
ATOM 963 O O . PHE A 1 121 ? -124.563 1.341 225.966 1.00 48.09 121 PHE A O 1
ATOM 970 N N . GLU A 1 122 ? -125.270 2.460 227.675 1.00 51.75 122 GLU A N 1
ATOM 971 C CA . GLU A 1 122 ? -125.784 3.106 229.072 1.00 51.75 122 GLU A CA 1
ATOM 972 C C . GLU A 1 122 ? -125.525 2.238 230.510 1.00 51.75 122 GLU A C 1
ATOM 974 O O . GLU A 1 122 ? -124.697 1.354 230.317 1.00 51.75 122 GLU A O 1
ATOM 979 N N . ASN A 1 123 ? -125.947 2.161 231.898 1.00 50.75 123 ASN A N 1
ATOM 980 C CA . ASN A 1 123 ? -126.796 2.687 233.165 1.00 50.75 123 ASN A CA 1
ATOM 981 C C . ASN A 1 123 ? -126.558 2.078 234.748 1.00 50.75 123 ASN A C 1
ATOM 983 O O . ASN A 1 123 ? -125.653 1.252 234.839 1.00 50.75 123 ASN A O 1
ATOM 987 N N . GLY A 1 124 ? -127.250 2.359 235.983 1.00 50.16 124 GLY A N 1
ATOM 988 C CA . GLY A 1 124 ? -127.090 1.788 237.492 1.00 50.16 124 GLY A CA 1
ATOM 989 C C . GLY A 1 124 ? -127.957 2.159 238.901 1.00 50.16 124 GLY A C 1
ATOM 990 O O . GLY A 1 124 ? -128.827 3.016 238.784 1.00 50.16 124 GLY A O 1
ATOM 991 N N . THR A 1 125 ? -127.847 1.584 240.220 1.00 51.97 125 THR A N 1
ATOM 992 C CA . THR A 1 125 ? -128.693 1.837 241.593 1.00 51.97 125 THR A CA 1
ATOM 993 C C . THR A 1 125 ? -128.351 1.260 243.147 1.00 51.97 125 THR A C 1
ATOM 995 O O . THR A 1 125 ? -127.463 0.415 243.190 1.00 51.97 125 THR A O 1
ATOM 998 N N . ALA A 1 126 ? -128.985 1.605 244.397 1.00 52.66 126 ALA A N 1
ATOM 999 C CA . ALA A 1 126 ? -128.849 1.108 245.937 1.00 52.66 126 ALA A CA 1
ATOM 1000 C C . ALA A 1 126 ? -129.894 1.610 247.157 1.00 52.66 126 ALA A C 1
ATOM 1002 O O . ALA A 1 126 ? -130.706 2.416 246.715 1.00 52.66 126 ALA A O 1
ATOM 1003 N N . GLY A 1 127 ? -130.107 1.420 248.577 1.00 50.34 127 GLY A N 1
ATOM 1004 C CA . GLY A 1 127 ? -129.842 0.622 249.950 1.00 50.34 127 GLY A CA 1
ATOM 1005 C C . GLY A 1 127 ? -130.322 1.190 251.472 1.00 50.34 127 GLY A C 1
ATOM 1006 O O . GLY A 1 127 ? -130.445 2.410 251.500 1.00 50.34 127 GLY A O 1
ATOM 1007 N N . VAL A 1 128 ? -130.598 0.499 252.711 1.00 49.88 128 VAL A N 1
ATOM 1008 C CA . VAL A 1 128 ? -131.033 1.087 254.161 1.00 49.88 128 VAL A CA 1
ATOM 1009 C C . VAL A 1 128 ? -130.889 0.537 255.760 1.00 49.88 128 VAL A C 1
ATOM 1011 O O . VAL A 1 128 ? -129.873 0.906 256.347 1.00 49.88 128 VAL A O 1
ATOM 1014 N N . LYS A 1 129 ? -131.879 -0.080 256.581 1.00 58.56 129 LYS A N 1
ATOM 1015 C CA . LYS A 1 129 ? -132.160 -0.446 258.091 1.00 58.56 129 LYS A CA 1
ATOM 1016 C C . LYS A 1 129 ? -131.150 -1.336 258.904 1.00 58.56 129 LYS A C 1
ATOM 1018 O O . LYS A 1 129 ? -131.191 -2.564 258.912 1.00 58.56 129 LYS A O 1
ATOM 1023 N N . GLN A 1 130 ? -130.300 -0.719 259.724 1.00 50.09 130 GLN A N 1
ATOM 1024 C CA . GLN A 1 130 ? -128.9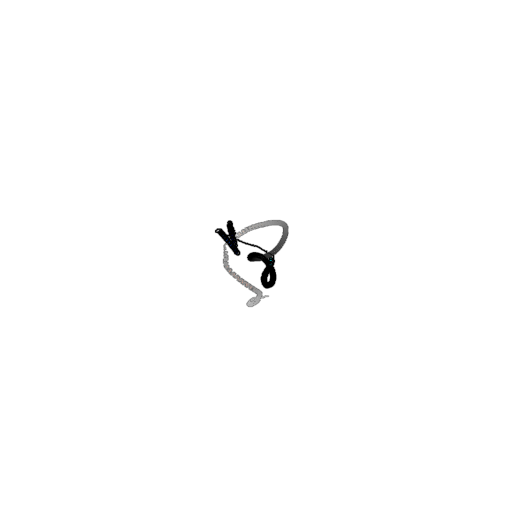19 -0.665 259.247 1.00 50.09 130 GLN A CA 1
ATOM 1025 C C . GLN A 1 130 ? -127.922 -1.739 259.740 1.00 50.09 130 GLN A C 1
ATOM 1027 O O . GLN A 1 130 ? -127.287 -2.374 258.903 1.00 50.09 130 GLN A O 1
ATOM 1032 N N . GLU A 1 131 ? -127.751 -1.990 261.046 1.00 53.97 131 GLU A N 1
ATOM 1033 C CA . GLU A 1 131 ? -126.648 -2.870 261.507 1.00 53.97 131 GLU A CA 1
ATOM 1034 C C . GLU A 1 131 ? -126.827 -4.348 261.119 1.00 53.97 131 GLU A C 1
ATOM 1036 O O . GLU A 1 131 ? -125.865 -5.008 260.732 1.00 53.97 131 GLU A O 1
ATOM 1041 N N . LEU A 1 132 ? -128.060 -4.870 261.149 1.00 56.16 132 LEU A N 1
ATOM 1042 C CA . LEU A 1 132 ? -128.342 -6.257 260.746 1.00 56.16 132 LEU A CA 1
ATOM 1043 C C . LEU A 1 132 ? -128.276 -6.458 259.216 1.00 56.16 132 LEU A C 1
ATOM 1045 O O . LEU A 1 132 ? -128.155 -7.586 258.740 1.00 56.16 132 LEU A O 1
ATOM 1049 N N . GLU A 1 133 ? -128.346 -5.373 258.441 1.00 51.00 133 GLU A N 1
ATOM 1050 C CA . GLU A 1 133 ? -128.320 -5.395 256.974 1.00 51.00 133 GLU A CA 1
ATOM 1051 C C . GLU A 1 133 ? -126.887 -5.503 256.416 1.00 51.00 133 GLU A C 1
ATOM 1053 O O . GLU A 1 133 ? -126.675 -6.109 255.361 1.00 51.00 133 GLU A O 1
ATOM 1058 N N . LEU A 1 134 ? -125.884 -5.017 257.161 1.00 58.81 134 LEU A N 1
ATOM 1059 C CA . LEU A 1 134 ? -124.464 -5.111 256.794 1.00 58.81 134 LEU A CA 1
ATOM 1060 C C . LEU A 1 134 ? -123.994 -6.565 256.614 1.00 58.81 134 LEU A C 1
ATOM 1062 O O . LEU A 1 134 ? -123.466 -6.916 255.560 1.00 58.81 134 LEU A O 1
ATOM 1066 N N . ALA A 1 135 ? -124.235 -7.430 257.604 1.00 57.44 135 ALA A N 1
ATOM 1067 C CA . ALA A 1 135 ? -123.737 -8.810 257.589 1.00 57.44 135 ALA A CA 1
ATOM 1068 C C . ALA A 1 135 ? -124.363 -9.678 256.477 1.00 57.44 135 ALA A C 1
ATOM 1070 O O . ALA A 1 135 ? -123.708 -10.567 255.933 1.00 57.44 135 ALA A O 1
ATOM 1071 N N . LEU A 1 136 ? -125.623 -9.416 256.107 1.00 58.09 136 LEU A N 1
ATOM 1072 C CA . LEU A 1 136 ? -126.270 -10.097 254.980 1.00 58.09 136 LEU A CA 1
ATOM 1073 C C . LEU A 1 136 ? -125.752 -9.600 253.623 1.00 58.09 136 LEU A C 1
ATOM 1075 O O . LEU A 1 136 ? -125.675 -10.390 252.681 1.00 58.09 136 LEU A O 1
ATOM 1079 N N . SER A 1 137 ? -125.355 -8.328 253.529 1.00 56.72 137 SER A N 1
ATOM 1080 C CA . SER A 1 137 ? -124.831 -7.734 252.294 1.00 56.72 137 SER A CA 1
ATOM 1081 C C . SER A 1 137 ? -123.518 -8.395 251.851 1.00 56.72 137 SER A C 1
ATOM 1083 O O . SER A 1 137 ? -123.403 -8.826 250.702 1.00 56.72 137 SER A O 1
ATOM 1085 N N . GLU A 1 138 ? -122.560 -8.573 252.765 1.00 58.78 138 GLU A N 1
ATOM 1086 C CA . GLU A 1 138 ? -121.214 -9.090 252.457 1.00 58.78 138 GLU A CA 1
ATOM 1087 C C . GLU A 1 138 ? -121.230 -10.525 251.878 1.00 58.78 138 GLU A C 1
ATOM 1089 O O . GLU A 1 138 ? -120.515 -10.843 250.922 1.00 58.78 138 GLU A O 1
ATOM 1094 N N . VAL A 1 139 ? -122.136 -11.384 252.364 1.00 59.28 139 VAL A N 1
ATOM 1095 C CA . VAL A 1 139 ? -122.329 -12.746 251.826 1.00 59.28 139 VAL A CA 1
ATOM 1096 C C . VAL A 1 139 ? -122.876 -12.721 250.390 1.00 59.28 139 VAL A C 1
ATOM 1098 O O . VAL A 1 139 ? -122.539 -13.595 249.582 1.00 59.28 139 VAL A O 1
ATOM 1101 N N . THR A 1 140 ? -123.693 -11.723 250.030 1.00 57.97 140 THR A N 1
ATOM 1102 C CA . THR A 1 140 ? -124.180 -11.572 248.646 1.00 57.97 140 THR A CA 1
ATOM 1103 C C . THR A 1 140 ? -123.093 -11.067 247.694 1.00 57.97 140 THR A C 1
ATOM 1105 O O . THR A 1 140 ? -123.023 -11.547 246.560 1.00 57.97 140 THR A O 1
ATOM 1108 N N . GLU A 1 141 ? -122.178 -10.205 248.153 1.00 59.88 141 GLU A N 1
ATOM 1109 C CA . GLU A 1 141 ? -121.016 -9.774 247.360 1.00 59.88 141 GLU A CA 1
ATOM 1110 C C . GLU A 1 141 ? -120.067 -10.931 247.021 1.00 59.88 141 GLU A C 1
ATOM 1112 O O . GLU A 1 141 ? -119.639 -11.064 245.871 1.00 59.88 141 GLU A O 1
ATOM 1117 N N . LEU A 1 142 ? -119.753 -11.804 247.985 1.00 63.28 142 LEU A N 1
ATOM 1118 C CA . LEU A 1 142 ? -118.880 -12.956 247.723 1.00 63.28 142 LEU A CA 1
ATOM 1119 C C . LEU A 1 142 ? -119.507 -13.941 246.725 1.00 63.28 142 LEU A C 1
ATOM 1121 O O . LEU A 1 142 ? -118.804 -14.463 245.857 1.00 63.28 142 LEU A O 1
ATOM 1125 N N . ARG A 1 143 ? -120.834 -14.135 246.766 1.00 59.72 143 ARG A N 1
ATOM 1126 C CA . ARG A 1 143 ? -121.551 -14.902 245.730 1.00 59.72 143 ARG A CA 1
ATOM 1127 C C . ARG A 1 143 ? -121.466 -14.235 244.354 1.00 59.72 143 ARG A C 1
ATOM 1129 O O . ARG A 1 143 ? -121.191 -14.931 243.381 1.00 59.72 143 ARG A O 1
ATOM 1136 N N . ARG A 1 144 ? -121.626 -12.907 244.275 1.00 58.88 144 ARG A N 1
ATOM 1137 C CA . ARG A 1 144 ? -121.489 -12.130 243.027 1.00 58.88 144 ARG A CA 1
ATOM 1138 C C . ARG A 1 144 ? -120.082 -12.243 242.420 1.00 58.88 144 ARG A C 1
ATOM 1140 O O . ARG A 1 144 ? -119.960 -12.371 241.203 1.00 58.88 144 ARG A O 1
ATOM 1147 N N . LYS A 1 145 ? -119.023 -12.243 243.240 1.00 65.12 145 LYS A N 1
ATOM 1148 C CA . LYS A 1 145 ? -117.644 -12.484 242.768 1.00 65.12 145 LYS A CA 1
ATOM 1149 C C . LYS A 1 145 ? -117.467 -13.895 242.201 1.00 65.12 145 LYS A C 1
ATOM 1151 O O . LYS A 1 145 ? -116.875 -14.040 241.134 1.00 65.12 145 LYS A O 1
ATOM 1156 N N . LEU A 1 146 ? -118.026 -14.915 242.857 1.00 58.88 146 LEU A N 1
ATOM 1157 C CA . LEU A 1 146 ? -117.928 -16.299 242.385 1.00 58.88 146 LEU A CA 1
ATOM 1158 C C . LEU A 1 146 ? -118.577 -16.485 241.001 1.00 58.88 146 LEU A C 1
ATOM 1160 O O . LEU A 1 146 ? -117.971 -17.110 240.132 1.00 58.88 146 LEU A O 1
ATOM 1164 N N . THR A 1 147 ? -119.753 -15.890 240.760 1.00 58.94 147 THR A N 1
ATOM 1165 C CA . THR A 1 147 ? -120.408 -15.932 239.437 1.00 58.94 147 THR A CA 1
ATOM 1166 C C . THR A 1 147 ? -119.555 -15.300 238.334 1.00 58.94 147 THR A C 1
ATOM 1168 O O . THR A 1 147 ? -119.370 -15.932 237.298 1.00 58.94 147 THR A O 1
ATOM 1171 N N . ILE A 1 148 ? -118.945 -14.132 238.578 1.00 60.12 148 ILE A N 1
ATOM 1172 C CA . ILE A 1 148 ? -118.107 -13.440 237.578 1.00 60.12 148 ILE A CA 1
ATOM 1173 C C . ILE A 1 148 ? -116.906 -14.311 237.171 1.00 60.12 148 ILE A C 1
ATOM 1175 O O . ILE A 1 148 ? -116.672 -14.529 235.984 1.00 60.12 148 ILE A O 1
ATOM 1179 N N . THR A 1 149 ? -116.201 -14.915 238.137 1.00 62.53 149 THR A N 1
ATOM 1180 C CA . THR A 1 149 ? -115.057 -15.802 237.826 1.00 62.53 149 THR A CA 1
ATOM 1181 C C . THR A 1 149 ? -115.453 -17.083 237.074 1.00 62.53 149 THR A C 1
ATOM 1183 O O . THR A 1 149 ? -114.622 -17.692 236.399 1.00 62.53 149 THR A O 1
ATOM 1186 N N . SER A 1 150 ? -116.725 -17.496 237.151 1.00 61.53 150 SER A N 1
ATOM 1187 C CA . SER A 1 150 ? -117.254 -18.614 236.360 1.00 61.53 150 SER A CA 1
ATOM 1188 C C . SER A 1 150 ? -117.488 -18.216 234.898 1.00 61.53 150 SER A C 1
ATOM 1190 O O . SER A 1 150 ? -117.165 -18.988 233.994 1.00 61.53 150 SER A O 1
ATOM 1192 N N . GLU A 1 151 ? -118.003 -17.010 234.653 1.00 61.41 151 GLU A N 1
ATOM 1193 C CA . GLU A 1 151 ? -118.242 -16.474 233.304 1.00 61.41 151 GLU A CA 1
ATOM 1194 C C . GLU A 1 151 ? -116.922 -16.217 232.555 1.00 61.41 151 GLU A C 1
ATOM 1196 O O . GLU A 1 151 ? -116.790 -16.571 231.379 1.00 61.41 151 GLU A O 1
ATOM 1201 N N . GLU A 1 152 ? -115.898 -15.700 233.245 1.00 69.62 152 GLU A N 1
ATOM 1202 C CA . GLU A 1 152 ? -114.547 -15.523 232.689 1.00 69.62 152 GLU A CA 1
ATOM 1203 C C . GLU A 1 152 ? -113.915 -16.857 232.257 1.00 69.62 152 GLU A C 1
ATOM 1205 O O . GLU A 1 152 ? -113.312 -16.948 231.181 1.00 69.62 152 GLU A O 1
ATOM 1210 N N . LYS A 1 153 ? -114.112 -17.927 233.041 1.00 69.88 153 LYS A N 1
ATOM 1211 C CA . LYS A 1 153 ? -113.638 -19.275 232.697 1.00 69.88 153 LYS A CA 1
ATOM 1212 C C . LYS A 1 153 ? -114.301 -19.815 231.425 1.00 69.88 153 LYS A C 1
ATOM 1214 O O . LYS A 1 153 ? -113.615 -20.405 230.589 1.00 69.88 153 LYS A O 1
ATOM 1219 N N . GLU A 1 154 ? -115.604 -19.600 231.234 1.00 67.25 154 GLU A N 1
ATOM 1220 C CA . GLU A 1 154 ? -116.274 -19.984 229.980 1.00 67.25 154 GLU A CA 1
ATOM 1221 C C . GLU A 1 154 ? -115.855 -19.122 228.781 1.00 67.25 154 GLU A C 1
ATOM 1223 O O . GLU A 1 154 ? -115.850 -19.599 227.642 1.00 67.25 154 GLU A O 1
ATOM 1228 N N . LYS A 1 155 ? -115.519 -17.845 228.999 1.00 64.56 155 LYS A N 1
ATOM 1229 C CA . LYS A 1 155 ? -115.000 -16.967 227.941 1.00 64.56 155 LYS A CA 1
ATOM 1230 C C . LYS A 1 155 ? -113.651 -17.477 227.427 1.00 64.56 155 LYS A C 1
ATOM 1232 O O . LYS A 1 155 ? -113.516 -17.706 226.226 1.00 64.56 155 LYS A O 1
ATOM 1237 N N . LEU A 1 156 ? -112.715 -17.780 228.330 1.00 72.31 156 LEU A N 1
ATOM 1238 C CA . LEU A 1 156 ? -111.424 -18.392 227.981 1.00 72.31 156 LEU A CA 1
ATOM 1239 C C . LEU A 1 156 ? -111.578 -19.772 227.320 1.00 72.31 156 LEU A C 1
ATOM 1241 O O . LEU A 1 156 ? -110.841 -20.086 226.387 1.00 72.31 156 LEU A O 1
ATOM 1245 N N . GLY A 1 157 ? -112.560 -20.579 227.737 1.00 65.75 157 GLY A N 1
ATOM 1246 C CA . GLY A 1 157 ? -112.872 -21.855 227.080 1.00 65.75 157 GLY A CA 1
ATOM 1247 C C . GLY A 1 157 ? -113.240 -21.696 225.597 1.00 65.75 157 GLY A C 1
ATOM 1248 O O . GLY A 1 157 ? -112.739 -22.441 224.753 1.00 65.75 157 GLY A O 1
ATOM 1249 N N . ARG A 1 158 ? -114.055 -20.686 225.262 1.00 72.00 158 ARG A N 1
ATOM 1250 C CA . ARG A 1 158 ? -114.427 -20.360 223.871 1.00 72.00 158 ARG A CA 1
ATOM 1251 C C . ARG A 1 158 ? -113.251 -19.817 223.055 1.00 72.00 158 ARG A C 1
ATOM 1253 O O . ARG A 1 158 ? -113.085 -20.206 221.900 1.00 72.00 158 ARG A O 1
ATOM 1260 N N . GLU A 1 159 ? -112.413 -18.969 223.648 1.00 72.38 159 GLU A N 1
ATOM 1261 C CA . GLU A 1 159 ? -111.215 -18.430 222.986 1.00 72.38 159 GLU A CA 1
ATOM 1262 C C . GLU A 1 159 ? -110.181 -19.534 222.692 1.00 72.38 159 GLU A C 1
ATOM 1264 O O . GLU A 1 159 ? -109.630 -19.578 221.592 1.00 72.38 159 GLU A O 1
ATOM 1269 N N . CYS A 1 160 ? -110.000 -20.492 223.608 1.00 67.62 160 CYS A N 1
ATOM 1270 C CA . CYS A 1 160 ? -109.132 -21.657 223.406 1.00 67.62 160 CYS A CA 1
ATOM 1271 C C . CYS A 1 160 ? -109.634 -22.566 222.264 1.00 67.62 160 CYS A C 1
ATOM 1273 O O . CYS A 1 160 ? -108.851 -22.985 221.411 1.00 67.62 160 CYS A O 1
ATOM 1275 N N . GLY A 1 161 ? -110.952 -22.790 222.172 1.00 72.44 161 GLY A N 1
ATOM 1276 C CA . GLY A 1 161 ? -111.563 -23.492 221.035 1.00 72.44 161 GLY A CA 1
ATOM 1277 C C . GLY A 1 161 ? -111.325 -22.788 219.692 1.00 72.44 161 GLY A C 1
ATOM 1278 O O . GLY A 1 161 ? -110.975 -23.437 218.710 1.00 72.44 161 GLY A O 1
ATOM 1279 N N . SER A 1 162 ? -111.422 -21.452 219.651 1.00 73.06 162 SER A N 1
ATOM 1280 C CA . SER A 1 162 ? -111.147 -20.669 218.434 1.00 73.06 162 SER A CA 1
ATOM 1281 C C . SER A 1 162 ? -109.678 -20.696 217.990 1.00 73.06 162 SER A C 1
ATOM 1283 O O . SER A 1 162 ? -109.406 -20.354 216.834 1.00 73.06 162 SER A O 1
ATOM 1285 N N . ALA A 1 163 ? -108.734 -21.035 218.871 1.00 73.50 163 ALA A N 1
ATOM 1286 C CA . ALA A 1 163 ? -107.321 -21.130 218.518 1.00 73.50 163 ALA A CA 1
ATOM 1287 C C . ALA A 1 163 ? -107.009 -22.422 217.743 1.00 73.50 163 ALA A C 1
ATOM 1289 O O . ALA A 1 163 ? -106.256 -22.374 216.773 1.00 73.50 163 ALA A O 1
ATOM 1290 N N . LEU A 1 164 ? -107.627 -23.549 218.119 1.00 73.12 164 LEU A N 1
ATOM 1291 C CA . LEU A 1 164 ? -107.375 -24.859 217.505 1.00 73.12 164 LEU A CA 1
ATOM 1292 C C . LEU A 1 164 ? -107.741 -24.907 216.015 1.00 73.12 164 LEU A C 1
ATOM 1294 O O . LEU A 1 164 ? -106.901 -25.288 215.205 1.00 73.12 164 LEU A O 1
ATOM 1298 N N . SER A 1 165 ? -108.930 -24.440 215.622 1.00 76.00 165 SER A N 1
ATOM 1299 C CA . SER A 1 165 ? -109.347 -24.485 214.207 1.00 76.00 165 SER A CA 1
ATOM 1300 C C . SER A 1 165 ? -108.453 -23.653 213.276 1.00 76.00 165 SER A C 1
ATOM 1302 O O . SER A 1 165 ? -108.294 -23.995 212.109 1.00 76.00 165 SER A O 1
ATOM 1304 N N . LYS A 1 166 ? -107.804 -22.595 213.785 1.00 77.88 166 LYS A N 1
ATOM 1305 C CA . LYS A 1 166 ? -106.832 -21.797 213.011 1.00 77.88 166 LYS A CA 1
ATOM 1306 C C . LYS A 1 166 ? -105.501 -22.525 212.794 1.00 77.88 166 LYS A C 1
ATOM 1308 O O . LYS A 1 166 ? -104.780 -22.202 211.854 1.00 77.88 166 LYS A O 1
ATOM 1313 N N . ILE A 1 167 ? -105.169 -23.491 213.653 1.00 75.44 167 ILE A N 1
ATOM 1314 C CA . ILE A 1 167 ? -103.984 -24.344 213.497 1.00 75.44 167 ILE A CA 1
ATOM 1315 C C . ILE A 1 167 ? -104.261 -25.410 212.427 1.00 75.44 167 ILE A C 1
ATOM 1317 O O . ILE A 1 167 ? -103.439 -25.576 211.528 1.00 75.44 167 ILE A O 1
ATOM 1321 N N . GLU A 1 168 ? -105.448 -26.033 212.431 1.00 76.56 168 GLU A N 1
ATOM 1322 C CA . GLU A 1 168 ? -105.873 -26.965 211.367 1.00 76.56 168 GLU A CA 1
ATOM 1323 C C . GLU A 1 168 ? -105.860 -26.309 209.970 1.00 76.56 168 GLU A C 1
ATOM 1325 O O . GLU A 1 168 ? -105.420 -26.918 208.993 1.00 76.56 168 GLU A O 1
ATOM 1330 N N . GLU A 1 169 ? -106.295 -25.046 209.856 1.00 76.00 169 GLU A N 1
ATOM 1331 C CA . GLU A 1 169 ? -106.212 -24.289 208.597 1.00 76.00 169 GLU A CA 1
ATOM 1332 C C . GLU A 1 169 ? -104.759 -24.059 208.139 1.00 76.00 169 GLU A C 1
ATOM 1334 O O . GLU A 1 169 ? -104.464 -24.180 206.947 1.00 76.00 169 GLU A O 1
ATOM 1339 N N . ALA A 1 170 ? -103.835 -23.781 209.065 1.00 76.50 170 ALA A N 1
ATOM 1340 C CA . ALA A 1 170 ? -102.424 -23.557 208.747 1.00 76.50 170 ALA A CA 1
ATOM 1341 C C . ALA A 1 170 ? -101.711 -24.838 208.273 1.00 76.50 170 ALA A C 1
ATOM 1343 O O . ALA A 1 170 ? -100.985 -24.806 207.276 1.00 76.50 170 ALA A O 1
ATOM 1344 N N . GLU A 1 171 ? -101.950 -25.981 208.923 1.00 74.81 171 GLU A N 1
ATOM 1345 C CA . GLU A 1 171 ? -101.389 -27.279 208.508 1.00 74.81 171 GLU A CA 1
ATOM 1346 C C . GLU A 1 171 ? -101.845 -27.674 207.094 1.00 74.81 171 GLU A C 1
ATOM 1348 O O . GLU A 1 171 ? -101.057 -28.168 206.279 1.00 74.81 171 GLU A O 1
ATOM 1353 N N . LYS A 1 172 ? -103.103 -27.369 206.758 1.00 76.19 172 LYS A N 1
ATOM 1354 C CA . LYS A 1 172 ? -103.685 -27.613 205.432 1.00 76.19 172 LYS A CA 1
ATOM 1355 C C . LYS A 1 172 ? -102.993 -26.809 204.323 1.00 76.19 172 LYS A C 1
ATOM 1357 O O . LYS A 1 172 ? -102.784 -27.338 203.232 1.00 76.19 172 LYS A O 1
ATOM 1362 N N . ILE A 1 173 ? -102.582 -25.570 204.608 1.00 80.00 173 ILE A N 1
ATOM 1363 C CA . ILE A 1 173 ? -101.814 -24.721 203.678 1.00 80.00 173 ILE A CA 1
ATOM 1364 C C . ILE A 1 173 ? -100.392 -25.272 203.476 1.00 80.00 173 ILE A C 1
ATOM 1366 O O . ILE A 1 173 ? -99.916 -25.348 202.343 1.00 80.00 173 ILE A O 1
ATOM 1370 N N . ILE A 1 174 ? -99.727 -25.722 204.547 1.00 78.81 174 ILE A N 1
ATOM 1371 C CA . ILE A 1 174 ? -98.379 -26.321 204.472 1.00 78.81 174 ILE A CA 1
ATOM 1372 C C . ILE A 1 174 ? -98.385 -27.579 203.586 1.00 78.81 174 ILE A C 1
ATOM 1374 O O . ILE A 1 174 ? -97.478 -27.772 202.771 1.00 78.81 174 ILE A O 1
ATOM 1378 N N . SER A 1 175 ? -99.433 -28.405 203.687 1.00 76.56 175 SER A N 1
ATOM 1379 C CA . SER A 1 175 ? -99.618 -29.583 202.829 1.00 76.56 175 SER A CA 1
ATOM 1380 C C . SER A 1 175 ? -99.689 -29.221 201.336 1.00 76.56 175 SER A C 1
ATOM 1382 O O . SER A 1 175 ? -99.045 -29.880 200.516 1.00 76.56 175 SER A O 1
ATOM 1384 N N . GLN A 1 176 ? -100.397 -28.141 200.979 1.00 78.75 176 GLN A N 1
ATOM 1385 C CA . GLN A 1 176 ? -100.495 -27.680 199.590 1.00 78.75 176 GLN A CA 1
ATOM 1386 C C . GLN A 1 176 ? -99.140 -27.210 199.035 1.00 78.75 176 GLN A C 1
ATOM 1388 O O . GLN A 1 176 ? -98.758 -27.627 197.941 1.00 78.75 176 GLN A O 1
ATOM 1393 N N . ILE A 1 177 ? -98.390 -26.398 199.790 1.00 81.62 177 ILE A N 1
ATOM 1394 C CA . ILE A 1 177 ? -97.108 -25.826 199.335 1.00 81.62 177 ILE A CA 1
ATOM 1395 C C . ILE A 1 177 ? -96.078 -26.930 199.030 1.00 81.62 177 ILE A C 1
ATOM 1397 O O . ILE A 1 177 ? -95.400 -26.875 198.002 1.00 81.62 177 ILE A O 1
ATOM 1401 N N . ASN A 1 178 ? -96.011 -27.988 199.848 1.00 77.44 178 ASN A N 1
ATOM 1402 C CA . ASN A 1 178 ? -95.164 -29.154 199.555 1.00 77.44 178 ASN A CA 1
ATOM 1403 C C . ASN A 1 178 ? -95.570 -29.870 198.250 1.00 77.44 178 ASN A C 1
ATOM 1405 O O . ASN A 1 178 ? -94.706 -30.325 197.498 1.00 77.44 178 ASN A O 1
ATOM 1409 N N . GLY A 1 179 ? -96.871 -29.939 197.949 1.00 80.12 179 GLY A N 1
ATOM 1410 C CA . GLY A 1 179 ? -97.386 -30.506 196.698 1.00 80.12 179 GLY A CA 1
ATOM 1411 C C . GLY A 1 179 ? -97.076 -29.668 195.450 1.00 80.12 179 GLY A C 1
ATOM 1412 O O . GLY A 1 179 ? -97.050 -30.203 194.341 1.00 80.12 179 GLY A O 1
ATOM 1413 N N . GLU A 1 180 ? -96.821 -28.369 195.606 1.00 81.50 180 GLU A N 1
ATOM 1414 C CA . GLU A 1 180 ? -96.372 -27.480 194.527 1.00 81.50 180 GLU A CA 1
ATOM 1415 C C . GLU A 1 180 ? -94.845 -27.550 194.337 1.00 81.50 180 GLU A C 1
ATOM 1417 O O . GLU A 1 180 ? -94.369 -27.594 193.200 1.00 81.50 180 GLU A O 1
ATOM 1422 N N . ALA A 1 181 ? -94.073 -27.683 195.420 1.00 79.69 181 ALA A N 1
ATOM 1423 C CA . ALA A 1 181 ? -92.614 -27.814 195.369 1.00 79.69 181 ALA A CA 1
ATOM 1424 C C . ALA A 1 181 ? -92.135 -29.055 194.582 1.00 79.69 181 ALA A C 1
ATOM 1426 O O . ALA A 1 181 ? -91.249 -28.944 193.729 1.00 79.69 181 ALA A O 1
ATOM 1427 N N . GLU A 1 182 ? -92.739 -30.230 194.803 1.00 80.31 182 GLU A N 1
ATOM 1428 C CA . GLU A 1 182 ? -92.379 -31.445 194.048 1.00 80.31 182 GLU A CA 1
ATOM 1429 C C . GLU A 1 182 ? -92.769 -31.361 192.559 1.00 80.31 182 GLU A C 1
ATOM 1431 O O . GLU A 1 182 ? -92.054 -31.897 191.708 1.00 80.31 182 GLU A O 1
ATOM 1436 N N . LYS A 1 183 ? -93.827 -30.612 192.199 1.00 80.88 183 LYS A N 1
ATOM 1437 C CA . LYS A 1 183 ? -94.159 -30.349 190.785 1.00 80.88 183 LYS A CA 1
ATOM 1438 C C . LYS A 1 183 ? -93.037 -29.576 190.096 1.00 80.88 183 LYS A C 1
ATOM 1440 O O . LYS A 1 183 ? -92.505 -30.069 189.103 1.00 80.88 183 LYS A O 1
ATOM 1445 N N . PHE A 1 184 ? -92.614 -28.437 190.650 1.00 82.38 184 PHE A N 1
ATOM 1446 C CA . PHE A 1 184 ? -91.518 -27.641 190.078 1.00 82.38 184 PHE A CA 1
ATOM 1447 C C . PHE A 1 184 ? -90.206 -28.429 189.978 1.00 82.38 184 PHE A C 1
ATOM 1449 O O . PHE A 1 184 ? -89.496 -28.328 188.979 1.00 82.38 184 PHE A O 1
ATOM 1456 N N . LYS A 1 185 ? -89.903 -29.271 190.971 1.00 81.44 185 LYS A N 1
ATOM 1457 C CA . LYS A 1 185 ? -88.735 -30.164 190.971 1.00 81.44 185 LYS A CA 1
ATOM 1458 C C . LYS A 1 185 ? -88.789 -31.205 189.844 1.00 81.44 185 LYS A C 1
ATOM 1460 O O . LYS A 1 185 ? -87.780 -31.427 189.169 1.00 81.44 185 LYS A O 1
ATOM 1465 N N . SER A 1 186 ? -89.959 -31.792 189.584 1.00 78.88 186 SER A N 1
ATOM 1466 C CA . SER A 1 186 ? -90.156 -32.714 188.455 1.00 78.88 186 SER A CA 1
ATOM 1467 C C . SER A 1 186 ? -90.085 -32.015 187.087 1.00 78.88 186 SER A C 1
ATOM 1469 O O . SER A 1 186 ? -89.454 -32.533 186.167 1.00 78.88 186 SER A O 1
ATOM 1471 N N . GLU A 1 187 ? -90.631 -30.803 186.955 1.00 81.31 187 GLU A N 1
ATOM 1472 C CA . GLU A 1 187 ? -90.608 -30.045 185.697 1.00 81.31 187 GLU A CA 1
ATOM 1473 C C . GLU A 1 187 ? -89.208 -29.510 185.357 1.00 81.31 187 GLU A C 1
ATOM 1475 O O . GLU A 1 187 ? -88.758 -29.644 184.220 1.00 81.31 187 GLU A O 1
ATOM 1480 N N . ASN A 1 188 ? -88.459 -29.016 186.347 1.00 80.75 188 ASN A N 1
ATOM 1481 C CA . ASN A 1 188 ? -87.065 -28.604 186.156 1.00 80.75 188 ASN A CA 1
ATOM 1482 C C . ASN A 1 188 ? -86.170 -29.793 185.739 1.00 80.75 188 ASN A C 1
ATOM 1484 O O . ASN A 1 188 ? -85.246 -29.638 184.944 1.00 80.75 188 ASN A O 1
ATOM 1488 N N . SER A 1 189 ? -86.493 -31.005 186.210 1.00 80.44 189 SER A N 1
ATOM 1489 C CA . SER A 1 189 ? -85.824 -32.240 185.774 1.00 80.44 189 SER A CA 1
ATOM 1490 C C . SER A 1 189 ? -86.139 -32.599 184.312 1.00 80.44 189 SER A C 1
ATOM 1492 O O . SER A 1 189 ? -85.255 -33.085 183.609 1.00 80.44 189 SER A O 1
ATOM 1494 N N . ARG A 1 190 ? -87.361 -32.318 183.822 1.00 83.88 190 ARG A N 1
ATOM 1495 C CA . ARG A 1 190 ? -87.722 -32.477 182.398 1.00 83.88 190 ARG A CA 1
ATOM 1496 C C . ARG A 1 190 ? -86.928 -31.506 181.523 1.00 83.88 190 ARG A C 1
ATOM 1498 O O . ARG A 1 190 ? -86.296 -31.939 180.566 1.00 83.88 190 ARG A O 1
ATOM 1505 N N . LEU A 1 191 ? -86.896 -30.225 181.895 1.00 80.81 191 LEU A N 1
ATOM 1506 C CA . LEU A 1 191 ? -86.185 -29.180 181.147 1.00 80.81 191 LEU A CA 1
ATOM 1507 C C . LEU A 1 191 ? -84.666 -29.420 181.081 1.00 80.81 191 LEU A C 1
ATOM 1509 O O . LEU A 1 191 ? -84.028 -29.078 180.087 1.00 80.81 191 LEU A O 1
ATOM 1513 N N . LEU A 1 192 ? -84.071 -30.037 182.107 1.00 79.69 192 LEU A N 1
ATOM 1514 C CA . LEU A 1 192 ? -82.659 -30.441 182.090 1.00 79.69 192 LEU A CA 1
ATOM 1515 C C . LEU A 1 192 ? -82.359 -31.554 181.074 1.00 79.69 192 LEU A C 1
ATOM 1517 O O . LEU A 1 192 ? -81.287 -31.542 180.474 1.00 79.69 192 LEU A O 1
ATOM 1521 N N . ALA A 1 193 ? -83.293 -32.484 180.853 1.00 78.31 193 ALA A N 1
ATOM 1522 C CA . ALA A 1 193 ? -83.171 -33.489 179.797 1.00 78.31 193 ALA A CA 1
ATOM 1523 C C . ALA A 1 193 ? -83.429 -32.880 178.406 1.00 78.31 193 ALA A C 1
ATOM 1525 O O . ALA A 1 193 ? -82.655 -33.109 177.482 1.00 78.31 193 ALA A O 1
ATOM 1526 N N . GLU A 1 194 ? -84.466 -32.048 178.285 1.00 79.62 194 GLU A N 1
ATOM 1527 C CA . GLU A 1 194 ? -84.902 -31.394 177.041 1.00 79.62 194 GLU A CA 1
ATOM 1528 C C . GLU A 1 194 ? -83.837 -30.441 176.460 1.00 79.62 194 GLU A C 1
ATOM 1530 O O . GLU A 1 194 ? -83.675 -30.362 175.247 1.00 79.62 194 GLU A O 1
ATOM 1535 N N . ASN A 1 195 ? -83.027 -29.795 177.309 1.00 75.19 195 ASN A N 1
ATOM 1536 C CA . ASN A 1 195 ? -81.854 -29.017 176.880 1.00 75.19 195 ASN A CA 1
ATOM 1537 C C . ASN A 1 195 ? -80.639 -29.879 176.469 1.00 75.19 195 ASN A C 1
ATOM 1539 O O . ASN A 1 195 ? -79.707 -29.364 175.854 1.00 75.19 195 ASN A O 1
ATOM 1543 N N . GLY A 1 196 ? -80.606 -31.170 176.813 1.00 78.38 196 GLY A N 1
ATOM 1544 C CA . GLY A 1 196 ? -79.450 -32.042 176.579 1.00 78.38 196 GLY A CA 1
ATOM 1545 C C . GLY A 1 196 ? -79.286 -32.509 175.130 1.00 78.38 196 GLY A C 1
ATOM 1546 O O . GLY A 1 196 ? -78.173 -32.831 174.717 1.00 78.38 196 GLY A O 1
ATOM 1547 N N . ASP A 1 197 ? -80.368 -32.543 174.356 1.00 78.62 197 ASP A N 1
ATOM 1548 C CA . ASP A 1 197 ? -80.361 -32.965 172.951 1.00 78.62 197 ASP A CA 1
ATOM 1549 C C . ASP A 1 197 ? -80.012 -31.844 171.948 1.00 78.62 197 ASP A C 1
ATOM 1551 O O . ASP A 1 197 ? -79.111 -32.081 171.137 1.00 78.62 197 ASP A O 1
ATOM 1555 N N . PRO A 1 198 ? -80.563 -30.608 172.015 1.00 79.44 198 PRO A N 1
ATOM 1556 C CA . PRO A 1 198 ? -80.161 -29.532 171.100 1.00 79.44 198 PRO A CA 1
ATOM 1557 C C . PRO A 1 198 ? -78.686 -29.124 171.255 1.00 79.44 198 PRO A C 1
ATOM 1559 O O . PRO A 1 198 ? -78.087 -28.628 170.305 1.00 79.44 198 PRO A O 1
ATOM 1562 N N . VAL A 1 199 ? -78.058 -29.369 172.413 1.00 82.06 199 VAL A N 1
ATOM 1563 C CA . VAL A 1 199 ? -76.607 -29.166 172.594 1.00 82.06 199 VAL A CA 1
ATOM 1564 C C . VAL A 1 199 ? -75.790 -30.147 171.741 1.00 82.06 199 VAL A C 1
ATOM 1566 O O . VAL A 1 199 ? -74.836 -29.727 171.089 1.00 82.06 199 VAL A O 1
ATOM 1569 N N . LYS A 1 200 ? -76.185 -31.427 171.677 1.00 80.69 200 LYS A N 1
ATOM 1570 C CA . LYS A 1 200 ? -75.538 -32.430 170.806 1.00 80.69 200 LYS A CA 1
ATOM 1571 C C . LYS A 1 200 ? -75.779 -32.116 169.332 1.00 80.69 200 LYS A C 1
ATOM 1573 O O . LYS A 1 200 ? -74.876 -32.261 168.513 1.00 80.69 200 LYS A O 1
ATOM 1578 N N . GLU A 1 201 ? -76.992 -31.676 168.999 1.00 80.81 201 GLU A N 1
ATOM 1579 C CA . GLU A 1 201 ? -77.355 -31.290 167.636 1.00 80.81 201 GLU A CA 1
ATOM 1580 C C . GLU A 1 201 ? -76.495 -30.107 167.163 1.00 80.81 201 GLU A C 1
ATOM 1582 O O . GLU A 1 201 ? -75.859 -30.207 166.114 1.00 80.81 201 GLU A O 1
ATOM 1587 N N . LEU A 1 202 ? -76.346 -29.058 167.985 1.00 81.75 202 LEU A N 1
ATOM 1588 C CA . LEU A 1 202 ? -75.434 -27.932 167.737 1.00 81.75 202 LEU A CA 1
ATOM 1589 C C . LEU A 1 202 ? -73.965 -28.358 167.588 1.00 81.75 202 LEU A C 1
ATOM 1591 O O . LEU A 1 202 ? -73.261 -27.815 166.735 1.00 81.75 202 LEU A O 1
ATOM 1595 N N . GLU A 1 203 ? -73.490 -29.317 168.385 1.00 79.88 203 GLU A N 1
ATOM 1596 C CA . GLU A 1 203 ? -72.114 -29.817 168.284 1.00 79.88 203 GLU A CA 1
ATOM 1597 C C . GLU A 1 203 ? -71.889 -30.592 166.972 1.00 79.88 203 GLU A C 1
ATOM 1599 O O . GLU A 1 203 ? -70.927 -30.312 166.255 1.00 79.88 203 GLU A O 1
ATOM 1604 N N . SER A 1 204 ? -72.838 -31.443 166.565 1.00 79.19 204 SER A N 1
ATOM 1605 C CA . SER A 1 204 ? -72.796 -32.126 165.259 1.00 79.19 204 SER A CA 1
ATOM 1606 C C . SER A 1 204 ? -72.896 -31.157 164.068 1.00 79.19 204 SER A C 1
ATOM 1608 O O . SER A 1 204 ? -72.182 -31.300 163.071 1.00 79.19 204 SER A O 1
ATOM 1610 N N . LEU A 1 205 ? -73.708 -30.098 164.193 1.00 79.88 205 LEU A N 1
ATOM 1611 C CA . LEU A 1 205 ? -73.779 -29.010 163.217 1.00 79.88 205 LEU A CA 1
ATOM 1612 C C . LEU A 1 205 ? -72.431 -28.295 163.100 1.00 79.88 205 LEU A C 1
ATOM 1614 O O . LEU A 1 205 ? -71.978 -28.048 161.983 1.00 79.88 205 LEU A O 1
ATOM 1618 N N . ARG A 1 206 ? -71.755 -28.024 164.221 1.00 83.12 206 ARG A N 1
ATOM 1619 C CA . ARG A 1 206 ? -70.432 -27.384 164.257 1.00 83.12 206 ARG A CA 1
ATOM 1620 C C . ARG A 1 206 ? -69.341 -28.239 163.604 1.00 83.12 206 ARG A C 1
ATOM 1622 O O . ARG A 1 206 ? -68.483 -27.687 162.916 1.00 83.12 206 ARG A O 1
ATOM 1629 N N . GLU A 1 207 ? -69.379 -29.561 163.757 1.00 80.94 207 GLU A N 1
ATOM 1630 C CA . GLU A 1 207 ? -68.475 -30.464 163.029 1.00 80.94 207 GLU A CA 1
ATOM 1631 C C . GLU A 1 207 ? -68.752 -30.437 161.516 1.00 80.94 207 GLU A C 1
ATOM 1633 O O . GLU A 1 207 ? -67.827 -30.237 160.724 1.00 80.94 207 GLU A O 1
ATOM 1638 N N . SER A 1 208 ? -70.025 -30.505 161.104 1.00 79.81 208 SER A N 1
ATOM 1639 C CA . SER A 1 208 ? -70.411 -30.393 159.687 1.00 79.81 208 SER A CA 1
ATOM 1640 C C . SER A 1 208 ? -70.062 -29.025 159.071 1.00 79.81 208 SER A C 1
ATOM 1642 O O . SER A 1 208 ? -69.671 -28.942 157.902 1.00 79.81 208 SER A O 1
ATOM 1644 N N . GLN A 1 209 ? -70.112 -27.949 159.865 1.00 81.12 209 GLN A N 1
ATOM 1645 C CA . GLN A 1 209 ? -69.659 -26.609 159.485 1.00 81.12 209 GLN A CA 1
ATOM 1646 C C . GLN A 1 209 ? -68.135 -26.578 159.282 1.00 81.12 209 GLN A C 1
ATOM 1648 O O . GLN A 1 209 ? -67.645 -25.980 158.325 1.00 81.12 209 GLN A O 1
ATOM 1653 N N . GLY A 1 210 ? -67.374 -27.262 160.142 1.00 79.81 210 GLY A N 1
ATOM 1654 C CA . GLY A 1 210 ? -65.926 -27.414 159.995 1.00 79.81 210 GLY A CA 1
ATOM 1655 C C . GLY A 1 210 ? -65.531 -28.178 158.727 1.00 79.81 210 GLY A C 1
ATOM 1656 O O . GLY A 1 210 ? -64.597 -27.776 158.032 1.00 79.81 210 GLY A O 1
ATOM 1657 N N . GLU A 1 211 ? -66.252 -29.247 158.382 1.00 80.38 211 GLU A N 1
ATOM 1658 C CA . GLU A 1 211 ? -66.031 -29.970 157.123 1.00 80.38 211 GLU A CA 1
ATOM 1659 C C . GLU A 1 211 ? -66.401 -29.153 155.884 1.00 80.38 211 GLU A C 1
ATOM 1661 O O . GLU A 1 211 ? -65.640 -29.127 154.916 1.00 80.38 211 GLU A O 1
ATOM 1666 N N . THR A 1 212 ? -67.566 -28.501 155.890 1.00 78.69 212 THR A N 1
ATOM 1667 C CA . THR A 1 212 ? -68.020 -27.694 154.747 1.00 78.69 212 THR A CA 1
ATOM 1668 C C . THR A 1 212 ? -67.129 -26.475 154.529 1.00 78.69 212 THR A C 1
ATOM 1670 O O . THR A 1 212 ? -66.824 -26.169 153.380 1.00 78.69 212 THR A O 1
ATOM 1673 N N . SER A 1 213 ? -66.607 -25.856 155.595 1.00 77.94 213 SER A N 1
ATOM 1674 C CA . SER A 1 213 ? -65.596 -24.795 155.486 1.00 77.94 213 SER A CA 1
ATOM 1675 C C . SER A 1 213 ? -64.298 -25.293 154.842 1.00 77.94 213 SER A C 1
ATOM 1677 O O . SER A 1 213 ? -63.776 -24.625 153.958 1.00 77.94 213 SER A O 1
ATOM 1679 N N . LYS A 1 214 ? -63.792 -26.480 155.215 1.00 83.69 214 LYS A N 1
ATOM 1680 C CA . LYS A 1 214 ? -62.585 -27.060 154.588 1.00 83.69 214 LYS A CA 1
ATOM 1681 C C . LYS A 1 214 ? -62.790 -27.382 153.107 1.00 83.69 214 LYS A C 1
ATOM 1683 O O . LYS A 1 214 ? -61.932 -27.064 152.294 1.00 83.69 214 LYS A O 1
ATOM 1688 N N . LYS A 1 215 ? -63.938 -27.972 152.759 1.00 84.19 215 LYS A N 1
ATOM 1689 C CA . LYS A 1 215 ? -64.315 -28.273 151.366 1.00 84.19 215 LYS A CA 1
ATOM 1690 C C . LYS A 1 215 ? -64.478 -26.991 150.535 1.00 84.19 215 LYS A C 1
ATOM 1692 O O . LYS A 1 215 ? -64.165 -26.991 149.350 1.00 84.19 215 LYS A O 1
ATOM 1697 N N . LEU A 1 216 ? -64.925 -25.891 151.149 1.00 82.75 216 LEU A N 1
ATOM 1698 C CA . LEU A 1 216 ? -64.989 -24.579 150.501 1.00 82.75 216 LEU A CA 1
ATOM 1699 C C . LEU A 1 216 ? -63.586 -24.007 150.233 1.00 82.75 216 LEU A C 1
ATOM 1701 O O . LEU A 1 216 ? -63.338 -23.543 149.126 1.00 82.75 216 LEU A O 1
ATOM 1705 N N . GLU A 1 217 ? -62.672 -24.088 151.205 1.00 85.31 217 GLU A N 1
ATOM 1706 C CA . GLU A 1 217 ? -61.262 -23.677 151.068 1.00 85.31 217 GLU A CA 1
ATOM 1707 C C . GLU A 1 217 ? -60.555 -24.438 149.926 1.00 85.31 217 GLU A C 1
ATOM 1709 O O . GLU A 1 217 ? -59.888 -23.843 149.083 1.00 85.31 217 GLU A O 1
ATOM 1714 N N . GLU A 1 218 ? -60.761 -25.756 149.854 1.00 84.69 218 GLU A N 1
ATOM 1715 C CA . GLU A 1 218 ? -60.206 -26.635 148.816 1.00 84.69 218 GLU A CA 1
ATOM 1716 C C . GLU A 1 218 ? -60.730 -26.275 147.412 1.00 84.69 218 GLU A C 1
ATOM 1718 O O . GLU A 1 218 ? -59.947 -26.137 146.472 1.00 84.69 218 GLU A O 1
ATOM 1723 N N . VAL A 1 219 ? -62.037 -26.013 147.281 1.00 84.69 219 VAL A N 1
ATOM 1724 C CA . VAL A 1 219 ? -62.664 -25.556 146.024 1.00 84.69 219 VAL A CA 1
ATOM 1725 C C . VAL A 1 219 ? -62.235 -24.134 145.635 1.00 84.69 219 VAL A C 1
ATOM 1727 O O . VAL A 1 219 ? -62.172 -23.825 144.443 1.00 84.69 219 VAL A O 1
ATOM 1730 N N . ILE A 1 220 ? -61.921 -23.261 146.600 1.00 83.88 220 ILE A N 1
ATOM 1731 C CA . ILE A 1 220 ? -61.340 -21.936 146.329 1.00 83.88 220 ILE A CA 1
ATOM 1732 C C . ILE A 1 220 ? -59.938 -22.097 145.736 1.00 83.88 220 ILE A C 1
ATOM 1734 O O . ILE A 1 220 ? -59.689 -21.568 144.655 1.00 83.88 220 ILE A O 1
ATOM 1738 N N . LEU A 1 221 ? -59.064 -22.891 146.362 1.00 86.06 221 LEU A N 1
ATOM 1739 C CA . LEU A 1 221 ? -57.705 -23.139 145.867 1.00 86.06 221 LEU A CA 1
ATOM 1740 C C . LEU A 1 221 ? -57.695 -23.826 144.489 1.00 86.06 221 LEU A C 1
ATOM 1742 O O . LEU A 1 221 ? -56.908 -23.449 143.619 1.00 86.06 221 LEU A O 1
ATOM 1746 N N . GLU A 1 222 ? -58.595 -24.786 144.244 1.00 82.50 222 GLU A N 1
ATOM 1747 C CA . GLU A 1 222 ? -58.754 -25.397 142.917 1.00 82.50 222 GLU A CA 1
ATOM 1748 C C . GLU A 1 222 ? -59.237 -24.372 141.875 1.00 82.50 222 GLU A C 1
ATOM 1750 O O . GLU A 1 222 ? -58.713 -24.330 140.757 1.00 82.50 222 GLU A O 1
ATOM 1755 N N . ARG A 1 223 ? -60.180 -23.487 142.237 1.00 83.62 223 ARG A N 1
ATOM 1756 C CA . ARG A 1 223 ? -60.614 -22.391 141.357 1.00 83.62 223 ARG A CA 1
ATOM 1757 C C . ARG A 1 223 ? -59.508 -21.389 141.070 1.00 83.62 223 ARG A C 1
ATOM 1759 O O . ARG A 1 223 ? -59.386 -20.982 139.921 1.00 83.62 223 ARG A O 1
ATOM 1766 N N . GLU A 1 224 ? -58.722 -20.984 142.059 1.00 83.25 224 GLU A N 1
ATOM 1767 C CA . GLU A 1 224 ? -57.621 -20.032 141.874 1.00 83.25 224 GLU A CA 1
ATOM 1768 C C . GLU A 1 224 ? -56.535 -20.626 140.966 1.00 83.25 224 GLU A C 1
ATOM 1770 O O . GLU A 1 224 ? -56.114 -19.980 140.005 1.00 83.25 224 GLU A O 1
ATOM 1775 N N . ALA A 1 225 ? -56.176 -21.899 141.162 1.00 84.25 225 ALA A N 1
ATOM 1776 C CA . ALA A 1 225 ? -55.288 -22.627 140.254 1.00 84.25 225 ALA A CA 1
ATOM 1777 C C . ALA A 1 225 ? -55.875 -22.778 138.833 1.00 84.25 225 ALA A C 1
ATOM 1779 O O . ALA A 1 225 ? -55.136 -22.732 137.847 1.00 84.25 225 ALA A O 1
ATOM 1780 N N . GLY A 1 226 ? -57.197 -22.936 138.706 1.00 83.75 226 GLY A N 1
ATOM 1781 C CA . GLY A 1 226 ? -57.904 -22.939 137.422 1.00 83.75 226 GLY A CA 1
ATOM 1782 C C . GLY A 1 226 ? -57.900 -21.573 136.726 1.00 83.75 226 GLY A C 1
ATOM 1783 O O . GLY A 1 226 ? -57.631 -21.497 135.529 1.00 83.75 226 GLY A O 1
ATOM 1784 N N . VAL A 1 227 ? -58.135 -20.488 137.470 1.00 83.56 227 VAL A N 1
ATOM 1785 C CA . VAL A 1 227 ? -58.094 -19.107 136.960 1.00 83.56 227 VAL A CA 1
ATOM 1786 C C . VAL A 1 227 ? -56.689 -18.743 136.490 1.00 83.56 227 VAL A C 1
ATOM 1788 O O . VAL A 1 227 ? -56.559 -18.199 135.399 1.00 83.56 227 VAL A O 1
ATOM 1791 N N . LEU A 1 228 ? -55.640 -19.107 137.236 1.00 84.50 228 LEU A N 1
ATOM 1792 C CA . LEU A 1 228 ? -54.252 -18.872 136.820 1.00 84.50 228 LEU A CA 1
ATOM 1793 C C . LEU A 1 228 ? -53.918 -19.566 135.490 1.00 84.50 228 LEU A C 1
ATOM 1795 O O . LEU A 1 228 ? -53.320 -18.939 134.618 1.00 84.50 228 LEU A O 1
ATOM 1799 N N . LYS A 1 229 ? -54.374 -20.810 135.281 1.00 84.44 229 LYS A N 1
ATOM 1800 C CA . LYS A 1 229 ? -54.218 -21.506 133.989 1.00 84.44 229 LYS A CA 1
ATOM 1801 C C . LYS A 1 229 ? -54.961 -20.801 132.856 1.00 84.44 229 LYS A C 1
ATOM 1803 O O . LYS A 1 229 ? -54.377 -20.584 131.801 1.00 84.44 229 LYS A O 1
ATOM 1808 N N . VAL A 1 230 ? -56.211 -20.386 133.074 1.00 84.25 230 VAL A N 1
ATOM 1809 C CA . VAL A 1 230 ? -56.989 -19.639 132.067 1.00 84.25 230 VAL A CA 1
ATOM 1810 C C . VAL A 1 230 ? -56.367 -18.264 131.785 1.00 84.25 230 VAL A C 1
ATOM 1812 O O . VAL A 1 230 ? -56.393 -17.790 130.650 1.00 84.25 230 VAL A O 1
ATOM 1815 N N . GLU A 1 231 ? -55.748 -17.622 132.775 1.00 82.12 231 GLU A N 1
ATOM 1816 C CA . GLU A 1 231 ? -54.961 -16.404 132.579 1.00 82.12 231 GLU A CA 1
ATOM 1817 C C . GLU A 1 231 ? -53.695 -16.643 131.744 1.00 82.12 231 GLU A C 1
ATOM 1819 O O . GLU A 1 231 ? -53.377 -15.826 130.882 1.00 82.12 231 GLU A O 1
ATOM 1824 N N . GLU A 1 232 ? -52.964 -17.737 131.962 1.00 84.88 232 GLU A N 1
ATOM 1825 C CA . GLU A 1 232 ? -51.813 -18.109 131.126 1.00 84.88 232 GLU A CA 1
ATOM 1826 C C . GLU A 1 232 ? -52.249 -18.472 129.699 1.00 84.88 232 GLU A C 1
ATOM 1828 O O . GLU A 1 232 ? -51.673 -17.970 128.734 1.00 84.88 232 GLU A O 1
ATOM 1833 N N . GLU A 1 233 ? -53.315 -19.257 129.538 1.00 85.88 233 GLU A N 1
ATOM 1834 C CA . GLU A 1 233 ? -53.898 -19.604 128.238 1.00 85.88 233 GLU A CA 1
ATOM 1835 C C . GLU A 1 233 ? -54.389 -18.365 127.476 1.00 85.88 233 GLU A C 1
ATOM 1837 O O . GLU A 1 233 ? -54.101 -18.227 126.289 1.00 85.88 233 GLU A O 1
ATOM 1842 N N . THR A 1 234 ? -55.060 -17.415 128.135 1.00 83.38 234 THR A N 1
ATOM 1843 C CA . THR A 1 234 ? -55.506 -16.166 127.486 1.00 83.38 234 THR A CA 1
ATOM 1844 C C . THR A 1 234 ? -54.352 -15.215 127.162 1.00 83.38 234 THR A C 1
ATOM 1846 O O . THR A 1 234 ? -54.386 -14.573 126.110 1.00 83.38 234 THR A O 1
ATOM 1849 N N . LYS A 1 235 ? -53.288 -15.164 127.978 1.00 86.88 235 LYS A N 1
ATOM 1850 C CA . LYS A 1 235 ? -52.038 -14.453 127.637 1.00 86.88 235 LYS A CA 1
ATOM 1851 C C . LYS A 1 235 ? -51.362 -15.090 126.416 1.00 86.88 235 LYS A C 1
ATOM 1853 O O . LYS A 1 235 ? -51.004 -14.373 125.484 1.00 86.88 235 LYS A O 1
ATOM 1858 N N . ASN A 1 236 ? -51.279 -16.420 126.362 1.00 88.81 236 ASN A N 1
ATOM 1859 C CA . ASN A 1 236 ? -50.724 -17.161 125.225 1.00 88.81 236 ASN A CA 1
ATOM 1860 C C . ASN A 1 236 ? -51.560 -16.978 123.946 1.00 88.81 236 ASN A C 1
ATOM 1862 O O . ASN A 1 236 ? -51.002 -16.698 122.887 1.00 88.81 236 ASN A O 1
ATOM 1866 N N . LEU A 1 237 ? -52.892 -17.046 124.033 1.00 88.69 237 LEU A N 1
ATOM 1867 C CA . LEU A 1 237 ? -53.796 -16.767 122.910 1.00 88.69 237 LEU A CA 1
ATOM 1868 C C . LEU A 1 237 ? -53.693 -15.314 122.428 1.00 88.69 237 LEU A C 1
ATOM 1870 O O . LEU A 1 237 ? -53.755 -15.073 121.226 1.00 88.69 237 LEU A O 1
ATOM 1874 N N . SER A 1 238 ? -53.486 -14.350 123.331 1.00 87.62 238 SER A N 1
ATOM 1875 C CA . SER A 1 238 ? -53.232 -12.948 122.973 1.00 87.62 238 SER A CA 1
ATOM 1876 C C . SER A 1 238 ? -51.921 -12.792 122.189 1.00 87.62 238 SER A C 1
ATOM 1878 O O . SER A 1 238 ? -51.903 -12.152 121.135 1.00 87.62 238 SER A O 1
ATOM 1880 N N . ILE A 1 239 ? -50.845 -13.453 122.637 1.00 91.06 239 ILE A N 1
ATOM 1881 C CA . ILE A 1 239 ? -49.555 -13.492 121.928 1.00 91.06 239 ILE A CA 1
ATOM 1882 C C . ILE A 1 239 ? -49.727 -14.115 120.536 1.00 91.06 239 ILE A C 1
ATOM 1884 O O . ILE A 1 239 ? -49.366 -13.475 119.549 1.00 91.06 239 ILE A O 1
ATOM 1888 N N . ILE A 1 240 ? -50.349 -15.293 120.434 1.00 90.94 240 ILE A N 1
ATOM 1889 C CA . ILE A 1 240 ? -50.592 -15.985 119.156 1.00 90.94 240 ILE A CA 1
ATOM 1890 C C . ILE A 1 240 ? -51.450 -15.126 118.216 1.00 90.94 240 ILE A C 1
ATOM 1892 O O . ILE A 1 240 ? -51.132 -14.996 117.039 1.00 90.94 240 ILE A O 1
ATOM 1896 N N . ASN A 1 241 ? -52.502 -14.477 118.718 1.00 88.38 241 ASN A N 1
ATOM 1897 C CA . ASN A 1 241 ? -53.343 -13.596 117.907 1.00 88.38 241 ASN A CA 1
ATOM 1898 C C . ASN A 1 241 ? -52.578 -12.350 117.418 1.00 88.38 241 ASN A C 1
ATOM 1900 O O . ASN A 1 241 ? -52.778 -11.916 116.286 1.00 88.38 241 ASN A O 1
ATOM 1904 N N . SER A 1 242 ? -51.657 -11.805 118.224 1.00 89.38 242 SER A N 1
ATOM 1905 C CA . SER A 1 242 ? -50.765 -10.722 117.780 1.00 89.38 242 SER A CA 1
ATOM 1906 C C . SER A 1 242 ? -49.763 -11.187 116.714 1.00 89.38 242 SER A C 1
ATOM 1908 O O . SER A 1 242 ? -49.519 -10.464 115.753 1.00 89.38 242 SER A O 1
ATOM 1910 N N . GLN A 1 243 ? -49.245 -12.416 116.822 1.00 91.62 243 GLN A N 1
ATOM 1911 C CA . GLN A 1 243 ? -48.363 -13.022 115.820 1.00 91.62 243 GLN A CA 1
ATOM 1912 C C . GLN A 1 243 ? -49.107 -13.249 114.498 1.00 91.62 243 GLN A C 1
ATOM 1914 O O . GLN A 1 243 ? -48.657 -12.761 113.468 1.00 91.62 243 GLN A O 1
ATOM 1919 N N . LEU A 1 244 ? -50.290 -13.870 114.534 1.00 91.25 244 LEU A N 1
ATOM 1920 C CA . LEU A 1 244 ? -51.132 -14.097 113.353 1.00 91.25 244 LEU A CA 1
ATOM 1921 C C . LEU A 1 244 ? -51.583 -12.790 112.681 1.00 91.25 244 LEU A C 1
ATOM 1923 O O . LEU A 1 244 ? -51.688 -12.733 111.456 1.00 91.25 244 LEU A O 1
ATOM 1927 N N . GLN A 1 245 ? -51.840 -11.726 113.449 1.00 91.50 245 GLN A N 1
ATOM 1928 C CA . GLN A 1 245 ? -52.154 -10.412 112.882 1.00 91.50 245 GLN A CA 1
ATOM 1929 C C . GLN A 1 245 ? -50.917 -9.772 112.222 1.00 91.50 245 GLN A C 1
ATOM 1931 O O . GLN A 1 245 ? -51.048 -9.249 111.118 1.00 91.50 245 GLN A O 1
ATOM 1936 N N . ASN A 1 246 ? -49.725 -9.884 112.821 1.00 91.62 246 ASN A N 1
ATOM 1937 C CA . ASN A 1 246 ? -48.472 -9.426 112.207 1.00 91.62 246 ASN A CA 1
ATOM 1938 C C . ASN A 1 246 ? -48.132 -10.215 110.927 1.00 91.62 246 ASN A C 1
ATOM 1940 O O . ASN A 1 246 ? -47.752 -9.620 109.923 1.00 91.62 246 ASN A O 1
ATOM 1944 N N . GLU A 1 247 ? -48.301 -11.542 110.930 1.00 92.12 247 GLU A N 1
ATOM 1945 C CA . GLU A 1 247 ? -48.109 -12.406 109.753 1.00 92.12 247 GLU A CA 1
ATOM 1946 C C . GLU A 1 247 ? -49.088 -12.048 108.630 1.00 92.12 247 GLU A C 1
ATOM 1948 O O . GLU A 1 247 ? -48.699 -11.927 107.471 1.00 92.12 247 GLU A O 1
ATOM 1953 N N . LYS A 1 248 ? -50.356 -11.801 108.968 1.00 91.25 248 LYS A N 1
ATOM 1954 C CA . LYS A 1 248 ? -51.376 -11.328 108.025 1.00 91.25 248 LYS A CA 1
ATOM 1955 C C . LYS A 1 248 ? -51.045 -9.949 107.446 1.00 91.25 248 LYS A C 1
ATOM 1957 O O . LYS A 1 248 ? -51.275 -9.733 106.259 1.00 91.25 248 LYS A O 1
ATOM 1962 N N . GLU A 1 249 ? -50.521 -9.023 108.247 1.00 92.06 249 GLU A N 1
ATOM 1963 C CA . GLU A 1 249 ? -50.070 -7.709 107.767 1.00 92.06 249 GLU A CA 1
ATOM 1964 C C . GLU A 1 249 ? -48.828 -7.827 106.868 1.00 92.06 249 GLU A C 1
ATOM 1966 O O . GLU A 1 249 ? -48.774 -7.175 105.826 1.00 92.06 249 GLU A O 1
ATOM 1971 N N . ALA A 1 250 ? -47.887 -8.721 107.189 1.00 92.44 250 ALA A N 1
ATOM 1972 C CA . ALA A 1 250 ? -46.744 -9.033 106.330 1.00 92.44 250 ALA A CA 1
ATOM 1973 C C . ALA A 1 250 ? -47.182 -9.638 104.983 1.00 92.44 250 ALA A C 1
ATOM 1975 O O . ALA A 1 250 ? -46.805 -9.122 103.934 1.00 92.44 250 ALA A O 1
ATOM 1976 N N . ILE A 1 251 ? -48.052 -10.654 104.992 1.00 93.44 251 ILE A N 1
ATOM 1977 C CA . ILE A 1 251 ? -48.601 -11.277 103.773 1.00 93.44 251 ILE A CA 1
ATOM 1978 C C . ILE A 1 251 ? -49.409 -10.263 102.947 1.00 93.44 251 ILE A C 1
ATOM 1980 O O . ILE A 1 251 ? -49.344 -10.280 101.719 1.00 93.44 251 ILE A O 1
ATOM 1984 N N . GLN A 1 252 ? -50.144 -9.347 103.587 1.00 92.31 252 GLN A N 1
ATOM 1985 C CA . GLN A 1 252 ? -50.842 -8.268 102.882 1.00 92.31 252 GLN A CA 1
ATOM 1986 C C . GLN A 1 252 ? -49.852 -7.327 102.177 1.00 92.31 252 GLN A C 1
ATOM 1988 O O . GLN A 1 252 ? -50.073 -6.990 101.016 1.00 92.31 252 GLN A O 1
ATOM 1993 N N . LEU A 1 253 ? -48.754 -6.938 102.836 1.00 92.06 253 LEU A N 1
ATOM 1994 C CA . LEU A 1 253 ? -47.697 -6.117 102.233 1.00 92.06 253 LEU A CA 1
ATOM 1995 C C . LEU A 1 253 ? -46.971 -6.848 101.093 1.00 92.06 253 LEU A C 1
ATOM 1997 O O . LEU A 1 253 ? -46.719 -6.238 100.055 1.00 92.06 253 LEU A O 1
ATOM 2001 N N . GLU A 1 254 ? -46.688 -8.145 101.239 1.00 92.50 254 GLU A N 1
ATOM 2002 C CA . GLU A 1 254 ? -46.109 -8.977 100.175 1.00 92.50 254 GLU A CA 1
ATOM 2003 C C . GLU A 1 254 ? -47.050 -9.104 98.968 1.00 92.50 254 GLU A C 1
ATOM 2005 O O . GLU A 1 254 ? -46.603 -8.985 97.829 1.00 92.50 254 GLU A O 1
ATOM 2010 N N . LEU A 1 255 ? -48.361 -9.264 99.187 1.00 89.44 255 LEU A N 1
ATOM 2011 C CA . LEU A 1 255 ? -49.366 -9.258 98.118 1.00 89.44 255 LEU A CA 1
ATOM 2012 C C . LEU A 1 255 ? -49.474 -7.892 97.425 1.00 89.44 255 LEU A C 1
ATOM 2014 O O . LEU A 1 255 ? -49.612 -7.840 96.202 1.00 89.44 255 LEU A O 1
ATOM 2018 N N . GLU A 1 256 ? -49.404 -6.788 98.174 1.00 90.69 256 GLU A N 1
ATOM 2019 C CA . GLU A 1 256 ? -49.423 -5.428 97.619 1.00 90.69 256 GLU A CA 1
ATOM 2020 C C . GLU A 1 256 ? -48.160 -5.159 96.776 1.00 90.69 256 GLU A C 1
ATOM 2022 O O . GLU A 1 256 ? -48.259 -4.629 95.665 1.00 90.69 256 GLU A O 1
ATOM 2027 N N . ALA A 1 257 ? -46.988 -5.595 97.255 1.00 91.94 257 ALA A N 1
ATOM 2028 C CA . ALA A 1 257 ? -45.714 -5.513 96.542 1.00 91.94 257 ALA A CA 1
ATOM 2029 C C . ALA A 1 257 ? -45.715 -6.375 95.269 1.00 91.94 257 ALA A C 1
ATOM 2031 O O . ALA A 1 257 ? -45.465 -5.858 94.182 1.00 91.94 257 ALA A O 1
ATOM 2032 N N . LEU A 1 258 ? -46.104 -7.651 95.369 1.00 90.94 258 LEU A N 1
ATOM 2033 C CA . LEU A 1 258 ? -46.179 -8.581 94.238 1.00 90.94 258 LEU A CA 1
ATOM 2034 C C . LEU A 1 258 ? -47.167 -8.099 93.162 1.00 90.94 258 LEU A C 1
ATOM 2036 O O . LEU A 1 258 ? -46.924 -8.258 91.968 1.00 90.94 258 LEU A O 1
ATOM 2040 N N . LYS A 1 259 ? -48.269 -7.456 93.561 1.00 92.31 259 LYS A N 1
ATOM 2041 C CA . LYS A 1 259 ? -49.231 -6.792 92.663 1.00 92.31 259 LYS A CA 1
ATOM 2042 C C . LYS A 1 259 ? -48.638 -5.549 91.985 1.00 92.31 259 LYS A C 1
ATOM 2044 O O . LYS A 1 259 ? -48.943 -5.292 90.816 1.00 92.31 259 LYS A O 1
ATOM 2049 N N . GLY A 1 260 ? -47.768 -4.810 92.674 1.00 90.31 260 GLY A N 1
ATOM 2050 C CA . GLY A 1 260 ? -46.927 -3.764 92.082 1.00 90.31 260 GLY A CA 1
ATOM 2051 C C . GLY A 1 260 ? -45.952 -4.329 91.045 1.00 90.31 260 GLY A C 1
ATOM 2052 O O . GLY A 1 260 ? -45.914 -3.849 89.910 1.00 90.31 260 GLY A O 1
ATOM 2053 N N . ASP A 1 261 ? -45.249 -5.412 91.379 1.00 92.62 261 ASP A N 1
ATOM 2054 C CA . ASP A 1 261 ? -44.325 -6.097 90.471 1.00 92.62 261 ASP A CA 1
ATOM 2055 C C . ASP A 1 261 ? -45.038 -6.638 89.230 1.00 92.62 261 ASP A C 1
ATOM 2057 O O . ASP A 1 261 ? -44.597 -6.350 88.117 1.00 92.62 261 ASP A O 1
ATOM 2061 N N . PHE A 1 262 ? -46.181 -7.319 89.389 1.00 91.00 262 PHE A N 1
ATOM 2062 C CA . PHE A 1 262 ? -47.046 -7.750 88.282 1.00 91.00 262 PHE A CA 1
ATOM 2063 C C . PHE A 1 262 ? -47.485 -6.581 87.395 1.00 91.00 262 PHE A C 1
ATOM 2065 O O . PHE A 1 262 ? -47.530 -6.727 86.174 1.00 91.00 262 PHE A O 1
ATOM 2072 N N . SER A 1 263 ? -47.779 -5.418 87.982 1.00 91.38 263 SER A N 1
ATOM 2073 C CA . SER A 1 263 ? -48.128 -4.215 87.218 1.00 91.38 263 SER A CA 1
ATOM 2074 C C . SER A 1 263 ? -46.930 -3.714 86.403 1.00 91.38 263 SER A C 1
ATOM 2076 O O . SER A 1 263 ? -47.074 -3.471 85.205 1.00 91.38 263 SER A O 1
ATOM 2078 N N . SER A 1 264 ? -45.731 -3.665 86.998 1.00 90.31 264 SER A N 1
ATOM 2079 C CA . SER A 1 264 ? -44.500 -3.271 86.291 1.00 90.31 264 SER A CA 1
ATOM 2080 C C . SER A 1 264 ? -44.087 -4.277 85.209 1.00 90.31 264 SER A C 1
ATOM 2082 O O . SER A 1 264 ? -43.591 -3.889 84.155 1.00 90.31 264 SER A O 1
ATOM 2084 N N . LEU A 1 265 ? -44.292 -5.577 85.445 1.00 91.56 265 LEU A N 1
ATOM 2085 C CA . LEU A 1 265 ? -44.021 -6.645 84.482 1.00 91.56 265 LEU A CA 1
ATOM 2086 C C . LEU A 1 265 ? -45.011 -6.597 83.320 1.00 91.56 265 LEU A C 1
ATOM 2088 O O . LEU A 1 265 ? -44.603 -6.783 82.179 1.00 91.56 265 LEU A O 1
ATOM 2092 N N . ARG A 1 266 ? -46.283 -6.281 83.584 1.00 93.25 266 ARG A N 1
ATOM 2093 C CA . ARG A 1 266 ? -47.299 -6.078 82.545 1.00 93.25 266 ARG A CA 1
ATOM 2094 C C . ARG A 1 266 ? -47.011 -4.841 81.692 1.00 93.25 266 ARG A C 1
ATOM 2096 O O . ARG A 1 266 ? -47.185 -4.902 80.481 1.00 93.25 266 ARG A O 1
ATOM 2103 N N . GLU A 1 267 ? -46.534 -3.752 82.288 1.00 91.38 267 GLU A N 1
ATOM 2104 C CA . GLU A 1 267 ? -46.095 -2.561 81.548 1.00 91.38 267 GLU A CA 1
ATOM 2105 C C . GLU A 1 267 ? -44.854 -2.850 80.685 1.00 91.38 267 GLU A C 1
ATOM 2107 O O . GLU A 1 267 ? -44.834 -2.519 79.499 1.00 91.38 267 GLU A O 1
ATOM 2112 N N . LYS A 1 268 ? -43.854 -3.558 81.232 1.00 92.25 268 LYS A N 1
ATOM 2113 C CA . LYS A 1 268 ? -42.675 -4.030 80.480 1.00 92.25 268 LYS A CA 1
ATOM 2114 C C . LYS A 1 268 ? -43.056 -4.983 79.342 1.00 92.25 268 LYS A C 1
ATOM 2116 O O . LYS A 1 268 ? -42.486 -4.868 78.262 1.00 92.25 268 LYS A O 1
ATOM 2121 N N . LEU A 1 269 ? -44.021 -5.882 79.562 1.00 91.88 269 LEU A N 1
ATOM 2122 C CA . LEU A 1 269 ? -44.542 -6.793 78.540 1.00 91.88 269 LEU A CA 1
ATOM 2123 C C . LEU A 1 269 ? -45.204 -6.015 77.400 1.00 91.88 269 LEU A C 1
ATOM 2125 O O . LEU A 1 269 ? -44.800 -6.186 76.259 1.00 91.88 269 LEU A O 1
ATOM 2129 N N . VAL A 1 270 ? -46.127 -5.098 77.706 1.00 91.38 270 VAL A N 1
ATOM 2130 C CA . VAL A 1 270 ? -46.785 -4.254 76.691 1.00 91.38 270 VAL A CA 1
ATOM 2131 C C . VAL A 1 270 ? -45.767 -3.382 75.945 1.00 91.38 270 VAL A C 1
ATOM 2133 O O . VAL A 1 270 ? -45.884 -3.191 74.737 1.00 91.38 270 VAL A O 1
ATOM 2136 N N . SER A 1 271 ? -44.732 -2.876 76.619 1.00 89.75 271 SER A N 1
ATOM 2137 C CA . SER A 1 271 ? -43.635 -2.145 75.967 1.00 89.75 271 SER A CA 1
ATOM 2138 C C . SER A 1 271 ? -42.849 -3.034 74.988 1.00 89.75 271 SER A C 1
ATOM 2140 O O . SER A 1 271 ? -42.616 -2.645 73.843 1.00 89.75 271 SER A O 1
ATOM 2142 N N . ALA A 1 272 ? -42.518 -4.266 75.392 1.00 88.62 272 ALA A N 1
ATOM 2143 C CA . ALA A 1 272 ? -41.853 -5.245 74.534 1.00 88.62 272 ALA A CA 1
ATOM 2144 C C . ALA A 1 272 ? -42.736 -5.698 73.356 1.00 88.62 272 ALA A C 1
ATOM 2146 O O . ALA A 1 272 ? -42.238 -5.803 72.239 1.00 88.62 272 ALA A O 1
ATOM 2147 N N . GLU A 1 273 ? -44.037 -5.908 73.573 1.00 89.94 273 GLU A N 1
ATOM 2148 C CA . GLU A 1 273 ? -45.015 -6.211 72.521 1.00 89.94 273 GLU A CA 1
ATOM 2149 C C . GLU A 1 273 ? -45.068 -5.082 71.481 1.00 89.94 273 GLU A C 1
ATOM 2151 O O . GLU A 1 273 ? -44.966 -5.357 70.290 1.00 89.94 273 GLU A O 1
ATOM 2156 N N . ASN A 1 274 ? -45.121 -3.812 71.906 1.00 90.81 274 ASN A N 1
ATOM 2157 C CA . ASN A 1 274 ? -45.104 -2.661 70.993 1.00 90.81 274 ASN A CA 1
ATOM 2158 C C . ASN A 1 274 ? -43.800 -2.552 70.178 1.00 90.81 274 ASN A C 1
ATOM 2160 O O . ASN A 1 274 ? -43.848 -2.212 68.994 1.00 90.81 274 ASN A O 1
ATOM 2164 N N . GLU A 1 275 ? -42.637 -2.844 70.770 1.00 91.38 275 GLU A N 1
ATOM 2165 C CA . GLU A 1 275 ? -41.367 -2.873 70.028 1.00 91.38 275 GLU A CA 1
ATOM 2166 C C . GLU A 1 275 ? -41.263 -4.083 69.084 1.00 91.38 275 GLU A C 1
ATOM 2168 O O . GLU A 1 275 ? -40.756 -3.935 67.974 1.00 91.38 275 GLU A O 1
ATOM 2173 N N . VAL A 1 276 ? -41.810 -5.251 69.442 1.00 90.38 276 VAL A N 1
ATOM 2174 C CA . VAL A 1 276 ? -41.941 -6.398 68.519 1.00 90.38 276 VAL A CA 1
ATOM 2175 C C . VAL A 1 276 ? -42.855 -6.050 67.342 1.00 90.38 276 VAL A C 1
ATOM 2177 O O . VAL A 1 276 ? -42.511 -6.337 66.196 1.00 90.38 276 VAL A O 1
ATOM 2180 N N . ASP A 1 277 ? -43.974 -5.371 67.590 1.00 91.00 277 ASP A N 1
ATOM 2181 C CA . ASP A 1 277 ? -44.910 -4.929 66.552 1.00 91.00 277 ASP A CA 1
ATOM 2182 C C . ASP A 1 277 ? -44.258 -3.909 65.598 1.00 91.00 277 ASP A C 1
ATOM 2184 O O . ASP A 1 277 ? -44.420 -3.973 64.378 1.00 91.00 277 ASP A O 1
ATOM 2188 N N . LYS A 1 278 ? -43.441 -3.000 66.145 1.00 92.69 278 LYS A N 1
ATOM 2189 C CA . LYS A 1 278 ? -42.634 -2.020 65.402 1.00 92.69 278 LYS A CA 1
ATOM 2190 C C . LYS A 1 278 ? -41.509 -2.674 64.590 1.00 92.69 278 LYS A C 1
ATOM 2192 O O . LYS A 1 278 ? -41.334 -2.321 63.425 1.00 92.69 278 LYS A O 1
ATOM 2197 N N . LEU A 1 279 ? -40.798 -3.652 65.153 1.00 91.38 279 LEU A N 1
ATOM 2198 C CA . LEU A 1 279 ? -39.807 -4.465 64.435 1.00 91.38 279 LEU A CA 1
ATOM 2199 C C . LEU A 1 279 ? -40.452 -5.274 63.301 1.00 91.38 279 LEU A C 1
ATOM 2201 O O . LEU A 1 279 ? -39.902 -5.315 62.206 1.00 91.38 279 LEU A O 1
ATOM 2205 N N . SER A 1 280 ? -41.633 -5.855 63.531 1.00 91.62 280 SER A N 1
ATOM 2206 C CA . SER A 1 280 ? -42.391 -6.622 62.532 1.00 91.62 280 SER A CA 1
ATOM 2207 C C . SER A 1 280 ? -42.827 -5.756 61.343 1.00 91.62 280 SER A C 1
ATOM 2209 O O . SER A 1 280 ? -42.677 -6.161 60.189 1.00 91.62 280 SER A O 1
ATOM 2211 N N . ARG A 1 281 ? -43.282 -4.519 61.602 1.00 90.50 281 ARG A N 1
ATOM 2212 C CA . ARG A 1 281 ? -43.590 -3.533 60.548 1.00 90.50 281 ARG A CA 1
ATOM 2213 C C . ARG A 1 281 ? -42.342 -3.170 59.742 1.00 90.50 281 ARG A C 1
ATOM 2215 O O . ARG A 1 281 ? -42.346 -3.379 58.537 1.00 90.50 281 ARG A O 1
ATOM 2222 N N . MET A 1 282 ? -41.251 -2.764 60.401 1.00 89.69 282 MET A N 1
ATOM 2223 C CA . MET A 1 282 ? -39.990 -2.459 59.704 1.00 89.69 282 MET A CA 1
ATOM 2224 C C . MET A 1 282 ? -39.456 -3.659 58.909 1.00 89.69 282 MET A C 1
ATOM 2226 O O . MET A 1 282 ? -38.946 -3.482 57.807 1.00 89.69 282 MET A O 1
ATOM 2230 N N . GLN A 1 283 ? -39.589 -4.887 59.425 1.00 89.50 283 GLN A N 1
ATOM 2231 C CA . GLN A 1 283 ? -39.207 -6.083 58.679 1.00 89.50 283 GLN A CA 1
ATOM 2232 C C . GLN A 1 283 ? -40.036 -6.210 57.395 1.00 89.50 283 GLN A C 1
ATOM 2234 O O . GLN A 1 283 ? -39.447 -6.347 56.323 1.00 89.50 283 GLN A O 1
ATOM 2239 N N . LYS A 1 284 ? -41.368 -6.100 57.484 1.00 89.38 284 LYS A N 1
ATOM 2240 C CA . LYS A 1 284 ? -42.266 -6.129 56.321 1.00 89.38 284 LYS A CA 1
ATOM 2241 C C . LYS A 1 284 ? -41.915 -5.041 55.302 1.00 89.38 284 LYS A C 1
ATOM 2243 O O . LYS A 1 284 ? -41.830 -5.350 54.118 1.00 89.38 284 LYS A O 1
ATOM 2248 N N . ASP A 1 285 ? -41.639 -3.820 55.757 1.00 87.50 285 ASP A N 1
ATOM 2249 C CA . ASP A 1 285 ? -41.228 -2.711 54.891 1.00 87.50 285 ASP A CA 1
ATOM 2250 C C . ASP A 1 285 ? -39.906 -3.044 54.161 1.00 87.50 285 ASP A C 1
ATOM 2252 O O . ASP A 1 285 ? -39.820 -2.918 52.940 1.00 87.50 285 ASP A O 1
ATOM 2256 N N . THR A 1 286 ? -38.896 -3.581 54.865 1.00 87.19 286 THR A N 1
ATOM 2257 C CA . THR A 1 286 ? -37.625 -4.000 54.233 1.00 87.19 286 THR A CA 1
ATOM 2258 C C . THR A 1 286 ? -37.752 -5.227 53.324 1.00 87.19 286 THR A C 1
ATOM 2260 O O . THR A 1 286 ? -36.966 -5.377 52.389 1.00 87.19 286 THR A O 1
ATOM 2263 N N . ASP A 1 287 ? -38.713 -6.121 53.567 1.00 86.38 287 ASP A N 1
ATOM 2264 C CA . ASP A 1 287 ? -38.987 -7.261 52.687 1.00 86.38 287 ASP A CA 1
ATOM 2265 C C . ASP A 1 287 ? -39.751 -6.815 51.422 1.00 86.38 287 ASP A C 1
ATOM 2267 O O . ASP A 1 287 ? -39.467 -7.316 50.331 1.00 86.38 287 ASP A O 1
ATOM 2271 N N . GLU A 1 288 ? -40.618 -5.802 51.512 1.00 88.44 288 GLU A N 1
ATOM 2272 C CA . GLU A 1 288 ? -41.220 -5.133 50.348 1.00 88.44 288 GLU A CA 1
ATOM 2273 C C . GLU A 1 288 ? -40.173 -4.353 49.529 1.00 88.44 288 GLU A C 1
ATOM 2275 O O . GLU A 1 288 ? -40.147 -4.475 48.299 1.00 88.44 288 GLU A O 1
ATOM 2280 N N . GLU A 1 289 ? -39.230 -3.656 50.175 1.00 88.81 289 GLU A N 1
ATOM 2281 C CA . GLU A 1 289 ? -38.074 -3.054 49.490 1.00 88.81 289 GLU A CA 1
ATOM 2282 C C . GLU A 1 289 ? -37.201 -4.106 48.785 1.00 88.81 289 GLU A C 1
ATOM 2284 O O . GLU A 1 289 ? -36.832 -3.909 47.624 1.00 88.81 289 GLU A O 1
ATOM 2289 N N . LYS A 1 290 ? -36.908 -5.252 49.424 1.00 88.62 290 LYS A N 1
ATOM 2290 C CA . LYS A 1 290 ? -36.174 -6.365 48.784 1.00 88.62 290 LYS A CA 1
ATOM 2291 C C . LYS A 1 290 ? -36.897 -6.895 47.552 1.00 88.62 290 LYS A C 1
ATOM 2293 O O . LYS A 1 290 ? -36.236 -7.157 46.551 1.00 88.62 290 LYS A O 1
ATOM 2298 N N . VAL A 1 291 ? -38.222 -7.047 47.594 1.00 90.88 291 VAL A N 1
ATOM 2299 C CA . VAL A 1 291 ? -39.012 -7.471 46.423 1.00 90.88 291 VAL A CA 1
ATOM 2300 C C . VAL A 1 291 ? -38.930 -6.420 45.311 1.00 90.88 291 VAL A C 1
ATOM 2302 O O . VAL A 1 291 ? -38.683 -6.775 44.158 1.00 90.88 291 VAL A O 1
ATOM 2305 N N . GLY A 1 292 ? -39.034 -5.130 45.642 1.00 89.94 292 GLY A N 1
ATOM 2306 C CA . GLY A 1 292 ? -38.848 -4.036 44.682 1.00 89.94 292 GLY A CA 1
ATOM 2307 C C . GLY A 1 292 ? -37.441 -3.983 44.069 1.00 89.94 292 GLY A C 1
ATOM 2308 O O . GLY A 1 292 ? -37.295 -3.691 42.880 1.00 89.94 292 GLY A O 1
ATOM 2309 N N . LEU A 1 293 ? -36.401 -4.300 44.845 1.00 91.00 293 LEU A N 1
ATOM 2310 C CA . LEU A 1 293 ? -35.019 -4.404 44.364 1.00 91.00 293 LEU A CA 1
ATOM 2311 C C . LEU A 1 293 ? -34.788 -5.666 43.520 1.00 91.00 293 LEU A C 1
ATOM 2313 O O . LEU A 1 293 ? -34.114 -5.574 42.500 1.00 91.00 293 LEU A O 1
ATOM 2317 N N . LEU A 1 294 ? -35.376 -6.811 43.880 1.00 91.75 294 LEU A N 1
ATOM 2318 C CA . LEU A 1 294 ? -35.321 -8.050 43.090 1.00 91.75 294 LEU A CA 1
ATOM 2319 C C . LEU A 1 294 ? -35.993 -7.896 41.722 1.00 91.75 294 LEU A C 1
ATOM 2321 O O . LEU A 1 294 ? -35.470 -8.396 40.728 1.00 91.75 294 LEU A O 1
ATOM 2325 N N . LEU A 1 295 ? -37.119 -7.178 41.652 1.00 90.31 295 LEU A N 1
ATOM 2326 C CA . LEU A 1 295 ? -37.770 -6.852 40.382 1.00 90.31 295 LEU A CA 1
ATOM 2327 C C . LEU A 1 295 ? -36.865 -5.975 39.506 1.00 90.31 295 LEU A C 1
ATOM 2329 O O . LEU A 1 295 ? -36.615 -6.335 38.361 1.00 90.31 295 LEU A O 1
ATOM 2333 N N . LYS A 1 296 ? -36.286 -4.900 40.060 1.00 91.75 296 LYS A N 1
ATOM 2334 C CA . LYS A 1 296 ? -35.333 -4.032 39.341 1.00 91.75 296 LYS A CA 1
ATOM 2335 C C . LYS A 1 296 ? -34.053 -4.756 38.919 1.00 91.75 296 LYS A C 1
ATOM 2337 O O . LYS A 1 296 ? -33.518 -4.465 37.853 1.00 91.75 296 LYS A O 1
ATOM 2342 N N . LEU A 1 297 ? -33.556 -5.689 39.735 1.00 89.94 297 LEU A N 1
ATOM 2343 C CA . LEU A 1 297 ? -32.412 -6.531 39.384 1.00 89.94 297 LEU A CA 1
ATOM 2344 C C . LEU A 1 297 ? -32.754 -7.382 38.159 1.00 89.94 297 LEU A C 1
ATOM 2346 O O . LEU A 1 297 ? -32.030 -7.341 37.172 1.00 89.94 297 LEU A O 1
ATOM 2350 N N . LYS A 1 298 ? -33.916 -8.046 38.175 1.00 91.81 298 LYS A N 1
ATOM 2351 C CA . LYS A 1 298 ? -34.382 -8.865 37.054 1.00 91.81 298 LYS A CA 1
ATOM 2352 C C . LYS A 1 298 ? -34.647 -8.047 35.785 1.00 91.81 298 LYS A C 1
ATOM 2354 O O . LYS A 1 298 ? -34.283 -8.487 34.703 1.00 91.81 298 LYS A O 1
ATOM 2359 N N . GLU A 1 299 ? -35.220 -6.848 35.899 1.00 91.06 299 GLU A N 1
ATOM 2360 C CA . GLU A 1 299 ? -35.356 -5.916 34.767 1.00 91.06 299 GLU A CA 1
ATOM 2361 C C . GLU A 1 299 ? -33.991 -5.573 34.150 1.00 91.06 299 GLU A C 1
ATOM 2363 O O . GLU A 1 299 ? -33.883 -5.447 32.929 1.00 91.06 299 GLU A O 1
ATOM 2368 N N . LYS A 1 300 ? -32.941 -5.453 34.976 1.00 90.06 300 LYS A N 1
ATOM 2369 C CA . LYS A 1 300 ? -31.567 -5.226 34.513 1.00 90.06 300 LYS A CA 1
ATOM 2370 C C . LYS A 1 300 ? -30.911 -6.482 33.948 1.00 90.06 300 LYS A C 1
ATOM 2372 O O . LYS A 1 300 ? -30.227 -6.363 32.938 1.00 90.06 300 LYS A O 1
ATOM 2377 N N . ASP A 1 301 ? -31.177 -7.665 34.492 1.00 91.38 301 ASP A N 1
ATOM 2378 C CA . ASP A 1 301 ? -30.742 -8.936 33.898 1.00 91.38 301 ASP A CA 1
ATOM 2379 C C . ASP A 1 301 ? -31.384 -9.152 32.511 1.00 91.38 301 ASP A C 1
ATOM 2381 O O . ASP A 1 301 ? -30.691 -9.503 31.555 1.00 91.38 301 ASP A O 1
ATOM 2385 N N . ASP A 1 302 ? -32.681 -8.853 32.359 1.00 91.94 302 ASP A N 1
ATOM 2386 C CA . ASP A 1 302 ? -33.411 -8.907 31.081 1.00 91.94 302 ASP A CA 1
ATOM 2387 C C . ASP A 1 302 ? -32.929 -7.833 30.075 1.00 91.94 302 ASP A C 1
ATOM 2389 O O . ASP A 1 302 ? -33.017 -8.026 28.859 1.00 91.94 302 ASP A O 1
ATOM 2393 N N . GLU A 1 303 ? -32.427 -6.687 30.549 1.00 92.88 303 GLU A N 1
ATOM 2394 C CA . GLU A 1 303 ? -31.801 -5.637 29.725 1.00 92.88 303 GLU A CA 1
ATOM 2395 C C . GLU A 1 303 ? -30.382 -6.042 29.283 1.00 92.88 303 GLU A C 1
ATOM 2397 O O . GLU A 1 303 ? -30.052 -5.940 28.101 1.00 92.88 303 GLU A O 1
ATOM 2402 N N . ILE A 1 304 ? -29.578 -6.603 30.193 1.00 91.31 304 ILE A N 1
ATOM 2403 C CA . ILE A 1 304 ? -28.252 -7.173 29.908 1.00 91.31 304 ILE A CA 1
ATOM 2404 C C . ILE A 1 304 ? -28.363 -8.333 28.911 1.00 91.31 304 ILE A C 1
ATOM 2406 O O . ILE A 1 304 ? -27.574 -8.403 27.970 1.00 91.31 304 ILE A O 1
ATOM 2410 N N . ALA A 1 305 ? -29.362 -9.210 29.049 1.00 92.06 305 ALA A N 1
ATOM 2411 C CA . ALA A 1 305 ? -29.595 -10.316 28.120 1.00 92.06 305 ALA A CA 1
ATOM 2412 C C . ALA A 1 305 ? -29.877 -9.831 26.685 1.00 92.06 305 ALA A C 1
ATOM 2414 O O . ALA A 1 305 ? -29.344 -10.398 25.728 1.00 92.06 305 ALA A O 1
ATOM 2415 N N . LYS A 1 306 ? -30.654 -8.748 26.524 1.00 92.50 306 LYS A N 1
ATOM 2416 C CA . LYS A 1 306 ? -30.898 -8.111 25.215 1.00 92.50 306 LYS A CA 1
ATOM 2417 C C . LYS A 1 306 ? -29.624 -7.491 24.650 1.00 92.50 306 LYS A C 1
ATOM 2419 O O . LYS A 1 306 ? -29.288 -7.763 23.500 1.00 92.50 306 LYS A O 1
ATOM 2424 N N . LEU A 1 307 ? -28.887 -6.730 25.463 1.00 91.44 307 LEU A N 1
ATOM 2425 C CA . LEU A 1 307 ? -27.622 -6.110 25.057 1.00 91.44 307 LEU A CA 1
ATOM 2426 C C . LEU A 1 307 ? -26.576 -7.154 24.639 1.00 91.44 307 LEU A C 1
ATOM 2428 O O . LEU A 1 307 ? -25.873 -6.943 23.656 1.00 91.44 307 LEU A O 1
ATOM 2432 N N . LEU A 1 308 ? -26.503 -8.305 25.315 1.00 90.44 308 LEU A N 1
ATOM 2433 C CA . LEU A 1 308 ? -25.645 -9.426 24.912 1.00 90.44 308 LEU A CA 1
ATOM 2434 C C . LEU A 1 308 ? -26.064 -10.023 23.559 1.00 90.44 308 LEU A C 1
ATOM 2436 O O . LEU A 1 308 ? -25.202 -10.360 22.747 1.00 90.44 308 LEU A O 1
ATOM 2440 N N . GLU A 1 309 ? -27.366 -10.138 23.279 1.00 90.12 309 GLU A N 1
ATOM 2441 C CA . GLU A 1 309 ? -27.843 -10.637 21.984 1.00 90.12 309 GLU A CA 1
ATOM 2442 C C . GLU A 1 309 ? -27.608 -9.625 20.846 1.00 90.12 309 GLU A C 1
ATOM 2444 O O . GLU A 1 309 ? -27.228 -10.015 19.740 1.00 90.12 309 GLU A O 1
ATOM 2449 N N . GLU A 1 310 ? -27.772 -8.326 21.104 1.00 89.94 310 GLU A N 1
ATOM 2450 C CA . GLU A 1 310 ? -27.419 -7.250 20.166 1.00 89.94 310 GLU A CA 1
ATOM 2451 C C . GLU A 1 310 ? -25.912 -7.192 19.905 1.00 89.94 310 GLU A C 1
ATOM 2453 O O . GLU A 1 310 ? -25.492 -7.161 18.747 1.00 89.94 310 GLU A O 1
ATOM 2458 N N . HIS A 1 311 ? -25.086 -7.273 20.951 1.00 88.38 311 HIS A N 1
ATOM 2459 C CA . HIS A 1 311 ? -23.630 -7.285 20.824 1.00 88.38 311 HIS A CA 1
ATOM 2460 C C . HIS A 1 311 ? -23.143 -8.501 20.025 1.00 88.38 311 HIS A C 1
ATOM 2462 O O . HIS A 1 311 ? -22.237 -8.371 19.206 1.00 88.38 311 HIS A O 1
ATOM 2468 N N . LYS A 1 312 ? -23.785 -9.666 20.181 1.00 91.94 312 LYS A N 1
ATOM 2469 C CA . LYS A 1 312 ? -23.497 -10.879 19.397 1.00 91.94 312 LYS A CA 1
ATOM 2470 C C . LYS A 1 312 ? -23.893 -10.746 17.918 1.00 91.94 312 LYS A C 1
ATOM 2472 O O . LYS A 1 312 ? -23.188 -11.254 17.046 1.00 91.94 312 LYS A O 1
ATOM 2477 N N . LYS A 1 313 ? -24.993 -10.046 17.608 1.00 90.75 313 LYS A N 1
ATOM 2478 C CA . LYS A 1 313 ? -25.388 -9.718 16.219 1.00 90.75 313 LYS A CA 1
ATOM 2479 C C . LYS A 1 313 ? -24.417 -8.717 15.586 1.00 90.75 313 LYS A C 1
ATOM 2481 O O . LYS A 1 313 ? -24.014 -8.902 14.437 1.00 90.75 313 LYS A O 1
ATOM 2486 N N . LEU A 1 314 ? -24.008 -7.691 16.335 1.00 89.31 314 LEU A N 1
ATOM 2487 C CA . LEU A 1 314 ? -23.001 -6.715 15.910 1.00 89.31 314 LEU A CA 1
ATOM 2488 C C . LEU A 1 314 ? -21.637 -7.375 15.684 1.00 89.31 314 LEU A C 1
ATOM 2490 O O . LEU A 1 314 ? -21.021 -7.125 14.657 1.00 89.31 314 LEU A O 1
ATOM 2494 N N . GLU A 1 315 ? -21.195 -8.264 16.575 1.00 90.56 315 GLU A N 1
ATOM 2495 C CA . GLU A 1 315 ? -19.947 -9.025 16.432 1.00 90.56 315 GLU A CA 1
ATOM 2496 C C . GLU A 1 315 ? -19.939 -9.871 15.149 1.00 90.56 315 GLU A C 1
ATOM 2498 O O . GLU A 1 315 ? -18.990 -9.792 14.367 1.00 90.56 315 GLU A O 1
ATOM 2503 N N . ALA A 1 316 ? -21.023 -10.606 14.873 1.00 88.81 316 ALA A N 1
ATOM 2504 C CA . ALA A 1 316 ? -21.174 -11.363 13.630 1.00 88.81 316 ALA A CA 1
ATOM 2505 C C . ALA A 1 316 ? -21.129 -10.454 12.385 1.00 88.81 316 ALA A C 1
ATOM 2507 O O . ALA A 1 316 ? -20.395 -10.739 11.439 1.00 88.81 316 ALA A O 1
ATOM 2508 N N . THR A 1 317 ? -21.845 -9.325 12.417 1.00 90.38 317 THR A N 1
ATOM 2509 C CA . THR A 1 317 ? -21.885 -8.344 11.315 1.00 90.38 317 THR A CA 1
ATOM 2510 C C . THR A 1 317 ? -20.513 -7.696 11.083 1.00 90.38 317 THR A C 1
ATOM 2512 O O . THR A 1 317 ? -20.069 -7.539 9.948 1.00 90.38 317 THR A O 1
ATOM 2515 N N . CYS A 1 318 ? -19.794 -7.350 12.154 1.00 87.19 318 CYS A N 1
ATOM 2516 C CA . CYS A 1 318 ? -18.429 -6.831 12.087 1.00 87.19 318 CYS A CA 1
ATOM 2517 C C . CYS A 1 318 ? -17.450 -7.870 11.529 1.00 87.19 318 CYS A C 1
ATOM 2519 O O . CYS A 1 318 ? -16.583 -7.506 10.738 1.00 87.19 318 CYS A O 1
ATOM 2521 N N . LYS A 1 319 ? -17.603 -9.151 11.881 1.00 91.69 319 LYS A N 1
ATOM 2522 C CA . LYS A 1 319 ? -16.775 -10.244 11.351 1.00 91.69 319 LYS A CA 1
ATOM 2523 C C . LYS A 1 319 ? -17.008 -10.474 9.856 1.00 91.69 319 LYS A C 1
ATOM 2525 O O . LYS A 1 319 ? -16.043 -10.581 9.109 1.00 91.69 319 LYS A O 1
ATOM 2530 N N . GLU A 1 320 ? -18.258 -10.473 9.402 1.00 90.44 320 GLU A N 1
ATOM 2531 C CA . GLU A 1 320 ? -18.606 -10.618 7.980 1.00 90.44 320 GLU A CA 1
ATOM 2532 C C . GLU A 1 320 ? -18.154 -9.402 7.141 1.00 90.44 320 GLU A C 1
ATOM 2534 O O . GLU A 1 320 ? -17.620 -9.550 6.035 1.00 90.44 320 GLU A O 1
ATOM 2539 N N . ASN A 1 321 ? -18.254 -8.190 7.698 1.00 88.38 321 ASN A N 1
ATOM 2540 C CA . ASN A 1 321 ? -17.668 -6.983 7.106 1.00 88.38 321 ASN A CA 1
ATOM 2541 C C . ASN A 1 321 ? -16.130 -7.035 7.067 1.00 88.38 321 ASN A C 1
ATOM 2543 O O . ASN A 1 321 ? -15.533 -6.604 6.082 1.00 88.38 321 ASN A O 1
ATOM 2547 N N . LEU A 1 322 ? -15.474 -7.584 8.096 1.00 89.38 322 LEU A N 1
ATOM 2548 C CA . LEU A 1 322 ? -14.019 -7.753 8.120 1.00 89.38 322 LEU A CA 1
ATOM 2549 C C . LEU A 1 322 ? -13.564 -8.771 7.064 1.00 89.38 322 LEU A C 1
ATOM 2551 O O . LEU A 1 322 ? -12.698 -8.446 6.258 1.00 89.38 322 LEU A O 1
ATOM 2555 N N . GLU A 1 323 ? -14.183 -9.953 7.006 1.00 91.50 323 GLU A N 1
ATOM 2556 C CA . GLU A 1 323 ? -13.857 -11.005 6.030 1.00 91.50 323 GLU A CA 1
ATOM 2557 C C . GLU A 1 323 ? -14.115 -10.553 4.580 1.00 91.50 323 GLU A C 1
ATOM 2559 O O . GLU A 1 323 ? -13.333 -10.862 3.678 1.00 91.50 323 GLU A O 1
ATOM 2564 N N . SER A 1 324 ? -15.184 -9.787 4.330 1.00 88.00 324 SER A N 1
ATOM 2565 C CA . SER A 1 324 ? -15.471 -9.232 2.997 1.00 88.00 324 SER A CA 1
ATOM 2566 C C . SER A 1 324 ? -14.607 -8.017 2.634 1.00 88.00 324 SER A C 1
ATOM 2568 O O . SER A 1 324 ? -14.392 -7.767 1.448 1.00 88.00 324 SER A O 1
ATOM 2570 N N . SER A 1 325 ? -14.073 -7.283 3.615 1.00 83.44 325 SER A N 1
ATOM 2571 C CA . SER A 1 325 ? -13.038 -6.264 3.395 1.00 83.44 325 SER A CA 1
ATOM 2572 C C . SER A 1 325 ? -11.679 -6.908 3.097 1.00 83.44 325 SER A C 1
ATOM 2574 O O . SER A 1 325 ? -11.032 -6.538 2.121 1.00 83.44 325 SER A O 1
ATOM 2576 N N . GLN A 1 326 ? -11.297 -7.940 3.861 1.00 91.00 326 GLN A N 1
ATOM 2577 C CA . GLN A 1 326 ? -10.065 -8.708 3.657 1.00 91.00 326 GLN A CA 1
ATOM 2578 C C . GLN A 1 326 ? -10.005 -9.316 2.252 1.00 91.00 326 GLN A C 1
ATOM 2580 O O . GLN A 1 326 ? -9.020 -9.107 1.550 1.00 91.00 326 GLN A O 1
ATOM 2585 N N . LYS A 1 327 ? -11.087 -9.961 1.788 1.00 91.06 327 LYS A N 1
ATOM 2586 C CA . LYS A 1 327 ? -11.175 -10.485 0.411 1.00 91.06 327 LYS A CA 1
ATOM 2587 C C . LYS A 1 327 ? -10.948 -9.409 -0.653 1.00 91.06 327 LYS A C 1
ATOM 2589 O O . LYS A 1 327 ? -10.203 -9.654 -1.590 1.00 91.06 327 LYS A O 1
ATOM 2594 N N . LYS A 1 328 ? -11.502 -8.203 -0.482 1.00 91.88 328 LYS A N 1
ATOM 2595 C CA . LYS A 1 328 ? -11.281 -7.084 -1.418 1.00 91.88 328 LYS A CA 1
ATOM 2596 C C . LYS A 1 328 ? -9.830 -6.603 -1.418 1.00 91.88 328 LYS A C 1
ATOM 2598 O O . LYS A 1 328 ? -9.313 -6.268 -2.477 1.00 91.88 328 LYS A O 1
ATOM 2603 N N . THR A 1 329 ? -9.157 -6.571 -0.265 1.00 87.62 329 THR A N 1
ATOM 2604 C CA . THR A 1 329 ? -7.714 -6.279 -0.231 1.00 87.62 329 THR A CA 1
ATOM 2605 C C . THR A 1 329 ? -6.884 -7.395 -0.866 1.00 87.62 329 THR A C 1
ATOM 2607 O O . THR A 1 329 ? -5.958 -7.082 -1.604 1.00 87.62 329 THR A O 1
ATOM 2610 N N . GLU A 1 330 ? -7.248 -8.666 -0.675 1.00 92.75 330 GLU A N 1
ATOM 2611 C CA . GLU A 1 330 ? -6.614 -9.815 -1.342 1.00 92.75 330 GLU A CA 1
ATOM 2612 C C . GLU A 1 330 ? -6.761 -9.727 -2.875 1.00 92.75 330 GLU A C 1
ATOM 2614 O O . GLU A 1 330 ? -5.795 -9.891 -3.614 1.00 92.75 330 GLU A O 1
ATOM 2619 N N . GLU A 1 331 ? -7.966 -9.405 -3.358 1.00 92.50 331 GLU A N 1
ATOM 2620 C CA . GLU A 1 331 ? -8.283 -9.215 -4.779 1.00 92.50 331 GLU A CA 1
ATOM 2621 C C . GLU A 1 331 ? -7.507 -8.039 -5.395 1.00 92.50 331 GLU A C 1
ATOM 2623 O O . GLU A 1 331 ? -7.033 -8.152 -6.525 1.00 92.50 331 GLU A O 1
ATOM 2628 N N . LEU A 1 332 ? -7.342 -6.931 -4.660 1.00 91.94 332 LEU A N 1
ATOM 2629 C CA . LEU A 1 332 ? -6.540 -5.780 -5.092 1.00 91.94 332 LEU A CA 1
ATOM 2630 C C . LEU A 1 332 ? -5.037 -6.094 -5.114 1.00 91.94 332 LEU A C 1
ATOM 2632 O O . LEU A 1 332 ? -4.356 -5.697 -6.058 1.00 91.94 332 LEU A O 1
ATOM 2636 N N . ILE A 1 333 ? -4.521 -6.838 -4.131 1.00 92.94 333 ILE A N 1
ATOM 2637 C CA . ILE A 1 333 ? -3.126 -7.311 -4.126 1.00 92.94 333 ILE A CA 1
ATOM 2638 C C . ILE A 1 333 ? -2.880 -8.194 -5.356 1.00 92.94 333 ILE A C 1
ATOM 2640 O O . ILE A 1 333 ? -1.988 -7.898 -6.143 1.00 92.94 333 ILE A O 1
ATOM 2644 N N . GLN A 1 334 ? -3.749 -9.175 -5.614 1.00 93.81 334 GLN A N 1
ATOM 2645 C CA . GLN A 1 334 ? -3.650 -10.050 -6.789 1.00 93.81 334 GLN A CA 1
ATOM 2646 C C . GLN A 1 334 ? -3.850 -9.338 -8.138 1.00 93.81 334 GLN A C 1
ATOM 2648 O O . GLN A 1 334 ? -3.565 -9.936 -9.181 1.00 93.81 334 GLN A O 1
ATOM 2653 N N . GLN A 1 335 ? -4.399 -8.121 -8.164 1.00 93.81 335 GLN A N 1
ATOM 2654 C CA . GLN A 1 335 ? -4.439 -7.277 -9.363 1.00 93.81 335 GLN A CA 1
ATOM 2655 C C . GLN A 1 335 ? -3.105 -6.546 -9.539 1.00 93.81 335 GLN A C 1
ATOM 2657 O O . GLN A 1 335 ? -2.506 -6.645 -10.607 1.00 93.81 335 GLN A O 1
ATOM 2662 N N . LEU A 1 336 ? -2.599 -5.910 -8.478 1.00 92.50 336 LEU A N 1
ATOM 2663 C CA . LEU A 1 336 ? -1.311 -5.211 -8.484 1.00 92.50 336 LEU A CA 1
ATOM 2664 C C . LEU A 1 336 ? -0.133 -6.149 -8.783 1.00 92.50 336 LEU A C 1
ATOM 2666 O O . LEU A 1 336 ? 0.740 -5.786 -9.560 1.00 92.50 336 LEU A O 1
ATOM 2670 N N . GLU A 1 337 ? -0.126 -7.371 -8.244 1.00 94.75 337 GLU A N 1
ATOM 2671 C CA . GLU A 1 337 ? 0.890 -8.392 -8.552 1.00 94.75 337 GLU A CA 1
ATOM 2672 C C . GLU A 1 337 ? 0.939 -8.724 -10.053 1.00 94.75 337 GLU A C 1
ATOM 2674 O O . GLU A 1 337 ? 2.022 -8.842 -10.621 1.00 94.75 337 GLU A O 1
ATOM 2679 N N . LYS A 1 338 ? -0.222 -8.804 -10.720 1.00 94.56 338 LYS A N 1
ATOM 2680 C CA . LYS A 1 338 ? -0.304 -9.053 -12.169 1.00 94.56 338 LYS A CA 1
ATOM 2681 C C . LYS A 1 338 ? 0.078 -7.827 -12.995 1.00 94.56 338 LYS A C 1
ATOM 2683 O O . LYS A 1 338 ? 0.691 -7.978 -14.046 1.00 94.56 338 LYS A O 1
ATOM 2688 N N . GLU A 1 339 ? -0.266 -6.620 -12.545 1.00 95.06 339 GLU A N 1
ATOM 2689 C CA . GLU A 1 339 ? 0.196 -5.388 -13.198 1.00 95.06 339 GLU A CA 1
ATOM 2690 C C . GLU A 1 339 ? 1.720 -5.235 -13.095 1.00 95.06 339 GLU A C 1
ATOM 2692 O O . GLU A 1 339 ? 2.348 -4.847 -14.078 1.00 95.06 339 GLU A O 1
ATOM 2697 N N . ILE A 1 340 ? 2.319 -5.604 -11.956 1.00 95.62 340 ILE A N 1
ATOM 2698 C CA . ILE A 1 340 ? 3.777 -5.663 -11.775 1.00 95.62 340 ILE A CA 1
ATOM 2699 C C . ILE A 1 340 ? 4.386 -6.716 -12.707 1.00 95.62 340 ILE A C 1
ATOM 2701 O O . ILE A 1 340 ? 5.277 -6.374 -13.473 1.00 95.62 340 ILE A O 1
ATOM 2705 N N . GLU A 1 341 ? 3.866 -7.947 -12.741 1.00 95.50 341 GLU A N 1
ATOM 2706 C CA . GLU A 1 341 ? 4.385 -9.008 -13.624 1.00 95.50 341 GLU A CA 1
ATOM 2707 C C . GLU A 1 341 ? 4.334 -8.613 -15.116 1.00 95.50 341 GLU A C 1
ATOM 2709 O O . GLU A 1 341 ? 5.281 -8.866 -15.862 1.00 95.50 341 GLU A O 1
ATOM 2714 N N . ILE A 1 342 ? 3.268 -7.933 -15.557 1.00 95.25 342 ILE A N 1
ATOM 2715 C CA . ILE A 1 342 ? 3.163 -7.383 -16.920 1.00 95.25 342 ILE A CA 1
ATOM 2716 C C . ILE A 1 342 ? 4.181 -6.253 -17.142 1.00 95.25 342 ILE A C 1
ATOM 2718 O O . ILE A 1 342 ? 4.799 -6.182 -18.205 1.00 95.25 342 ILE A O 1
ATOM 2722 N N . LYS A 1 343 ? 4.385 -5.369 -16.159 1.00 95.12 343 LYS A N 1
ATOM 2723 C CA . LYS A 1 343 ? 5.338 -4.253 -16.260 1.00 95.12 343 LYS A CA 1
ATOM 2724 C C . LYS A 1 343 ? 6.791 -4.717 -16.246 1.00 95.12 343 LYS A C 1
ATOM 2726 O O . LYS A 1 343 ? 7.581 -4.174 -17.008 1.00 95.12 343 LYS A O 1
ATOM 2731 N N . ASP A 1 344 ? 7.126 -5.752 -15.485 1.00 95.88 344 ASP A N 1
ATOM 2732 C CA . ASP A 1 344 ? 8.450 -6.377 -15.510 1.00 95.88 344 ASP A CA 1
ATOM 2733 C C . ASP A 1 344 ? 8.714 -7.044 -16.875 1.00 95.88 344 ASP A C 1
ATOM 2735 O O . ASP A 1 344 ? 9.806 -6.912 -17.428 1.00 95.88 344 ASP A O 1
ATOM 2739 N N . GLN A 1 345 ? 7.701 -7.670 -17.491 1.00 94.88 345 GLN A N 1
ATOM 2740 C CA . GLN A 1 345 ? 7.799 -8.185 -18.866 1.00 94.88 345 GLN A CA 1
ATOM 2741 C C . GLN A 1 345 ? 7.966 -7.068 -19.914 1.00 94.88 345 GLN A C 1
ATOM 2743 O O . GLN A 1 345 ? 8.743 -7.233 -20.856 1.00 94.88 345 GLN A O 1
ATOM 2748 N N . GLU A 1 346 ? 7.281 -5.928 -19.763 1.00 94.50 346 GLU A N 1
ATOM 2749 C CA . GLU A 1 346 ? 7.506 -4.737 -20.601 1.00 94.50 346 GLU A CA 1
ATOM 2750 C C . GLU A 1 346 ? 8.921 -4.164 -20.417 1.00 94.50 346 GLU A C 1
ATOM 2752 O O . GLU A 1 346 ? 9.549 -3.774 -21.401 1.00 94.50 346 GLU A O 1
ATOM 2757 N N . ILE A 1 347 ? 9.443 -4.133 -19.185 1.00 95.56 347 ILE A N 1
ATOM 2758 C CA . ILE A 1 347 ? 10.803 -3.664 -18.883 1.00 95.56 347 ILE A CA 1
ATOM 2759 C C . ILE A 1 347 ? 11.838 -4.554 -19.571 1.00 95.56 347 ILE A C 1
ATOM 2761 O O . ILE A 1 347 ? 12.667 -4.023 -20.304 1.00 95.56 347 ILE A O 1
ATOM 2765 N N . VAL A 1 348 ? 11.752 -5.883 -19.434 1.00 95.94 348 VAL A N 1
ATOM 2766 C CA . VAL A 1 348 ? 12.680 -6.816 -20.104 1.00 95.94 348 VAL A CA 1
ATOM 2767 C C . VAL A 1 348 ? 12.651 -6.635 -21.626 1.00 95.94 348 VAL A C 1
ATOM 2769 O O . VAL A 1 348 ? 13.702 -6.550 -22.256 1.00 95.94 348 VAL A O 1
ATOM 2772 N N . GLN A 1 349 ? 11.465 -6.476 -22.228 1.00 94.81 349 GLN A N 1
ATOM 2773 C CA . GLN A 1 349 ? 11.356 -6.186 -23.664 1.00 94.81 349 GLN A CA 1
ATOM 2774 C C . GLN A 1 349 ? 12.015 -4.851 -24.042 1.00 94.81 349 GLN A C 1
ATOM 2776 O O . GLN A 1 349 ? 12.642 -4.754 -25.097 1.00 94.81 349 GLN A O 1
ATOM 2781 N N . LEU A 1 350 ? 11.892 -3.809 -23.217 1.00 94.81 350 LEU A N 1
ATOM 2782 C CA . LEU A 1 350 ? 12.557 -2.526 -23.457 1.00 94.81 350 LEU A CA 1
ATOM 2783 C C . LEU A 1 350 ? 14.079 -2.619 -23.272 1.00 94.81 350 LEU A C 1
ATOM 2785 O O . LEU A 1 350 ? 14.807 -1.991 -24.038 1.00 94.81 350 LEU A O 1
ATOM 2789 N N . GLU A 1 351 ? 14.567 -3.413 -22.319 1.00 95.56 351 GLU A N 1
ATOM 2790 C CA . GLU A 1 351 ? 15.997 -3.670 -22.110 1.00 95.56 351 GLU A CA 1
ATOM 2791 C C . GLU A 1 351 ? 16.623 -4.421 -23.296 1.00 95.56 351 GLU A C 1
ATOM 2793 O O . GLU A 1 351 ? 17.664 -3.984 -23.793 1.00 95.56 351 GLU A O 1
ATOM 2798 N N . ASP A 1 352 ? 15.960 -5.460 -23.820 1.00 96.06 352 ASP A N 1
ATOM 2799 C CA . ASP A 1 352 ? 16.378 -6.169 -25.040 1.00 96.06 352 ASP A CA 1
ATOM 2800 C C . ASP A 1 352 ? 16.442 -5.218 -26.252 1.00 96.06 352 ASP A C 1
ATOM 2802 O O . ASP A 1 352 ? 17.461 -5.155 -26.943 1.00 96.06 352 ASP A O 1
ATOM 2806 N N . ASN A 1 353 ? 15.398 -4.405 -26.476 1.00 95.94 353 ASN A N 1
ATOM 2807 C CA . ASN A 1 353 ? 15.377 -3.406 -27.558 1.00 95.94 353 ASN A CA 1
ATOM 2808 C C . ASN A 1 353 ? 16.499 -2.357 -27.409 1.00 95.94 353 ASN A C 1
ATOM 2810 O O . ASN A 1 353 ? 17.107 -1.944 -28.397 1.00 95.94 353 ASN A O 1
ATOM 2814 N N . ILE A 1 354 ? 16.785 -1.913 -26.181 1.00 95.31 354 ILE A N 1
ATOM 2815 C CA . ILE A 1 354 ? 17.884 -0.981 -25.884 1.00 95.31 354 ILE A CA 1
ATOM 2816 C C . ILE A 1 354 ? 19.244 -1.627 -26.177 1.00 95.31 354 ILE A C 1
ATOM 2818 O O . ILE A 1 354 ? 20.155 -0.946 -26.650 1.00 95.31 354 ILE A O 1
ATOM 2822 N N . GLU A 1 355 ? 19.405 -2.918 -25.902 1.00 96.06 355 GLU A N 1
ATOM 2823 C CA . GLU A 1 355 ? 20.643 -3.650 -26.157 1.00 96.06 355 GLU A CA 1
ATOM 2824 C C . GLU A 1 355 ? 20.869 -3.910 -27.657 1.00 96.06 355 GLU A C 1
ATOM 2826 O O . GLU A 1 355 ? 21.983 -3.711 -28.142 1.00 96.06 355 GLU A O 1
ATOM 2831 N N . ASP A 1 356 ? 19.831 -4.244 -28.428 1.00 95.94 356 ASP A N 1
ATOM 2832 C CA . ASP A 1 356 ? 19.942 -4.342 -29.892 1.00 95.94 356 ASP A CA 1
ATOM 2833 C C . ASP A 1 356 ? 20.257 -2.987 -30.546 1.00 95.94 356 ASP A C 1
ATOM 2835 O O . ASP A 1 356 ? 21.146 -2.908 -31.397 1.00 95.94 356 ASP A O 1
ATOM 2839 N N . LEU A 1 357 ? 19.652 -1.888 -30.080 1.00 95.69 357 LEU A N 1
ATOM 2840 C CA . LEU A 1 357 ? 19.999 -0.539 -30.550 1.00 95.69 357 LEU A CA 1
ATOM 2841 C C . LEU A 1 357 ? 21.448 -0.135 -30.212 1.00 95.69 357 LEU A C 1
ATOM 2843 O O . LEU A 1 357 ? 22.073 0.586 -30.994 1.00 95.69 357 LEU A O 1
ATOM 2847 N N . LYS A 1 358 ? 22.026 -0.612 -29.096 1.00 96.06 358 LYS A N 1
ATOM 2848 C CA . LYS A 1 358 ? 23.468 -0.443 -28.816 1.00 96.06 358 LYS A CA 1
ATOM 2849 C C . LYS A 1 358 ? 24.327 -1.210 -29.819 1.00 96.06 358 LYS A C 1
ATOM 2851 O O . LYS A 1 358 ? 25.302 -0.648 -30.309 1.00 96.06 358 LYS A O 1
ATOM 2856 N N . ARG A 1 359 ? 23.965 -2.457 -30.146 1.00 95.69 359 ARG A N 1
ATOM 2857 C CA . ARG A 1 359 ? 24.686 -3.292 -31.129 1.00 95.69 359 ARG A CA 1
ATOM 2858 C C . ARG A 1 359 ? 24.654 -2.658 -32.520 1.00 95.69 359 ARG A C 1
ATOM 2860 O O . ARG A 1 359 ? 25.683 -2.602 -33.189 1.00 95.69 359 ARG A O 1
ATOM 2867 N N . GLU A 1 360 ? 23.507 -2.121 -32.941 1.00 96.00 360 GLU A N 1
ATOM 2868 C CA . GLU A 1 360 ? 23.406 -1.355 -34.190 1.00 96.00 360 GLU A CA 1
ATOM 2869 C C . GLU A 1 360 ? 24.278 -0.094 -34.167 1.00 96.00 360 GLU A C 1
ATOM 2871 O O . GLU A 1 360 ? 25.000 0.161 -35.133 1.00 96.00 360 GLU A O 1
ATOM 2876 N N . LEU A 1 361 ? 24.268 0.671 -33.068 1.00 95.31 361 LEU A N 1
ATOM 2877 C CA . LEU A 1 361 ? 25.131 1.844 -32.909 1.00 95.31 361 LEU A CA 1
ATOM 2878 C C . LEU A 1 361 ? 26.619 1.484 -32.968 1.00 95.31 361 LEU A C 1
ATOM 2880 O O . LEU A 1 361 ? 27.360 2.162 -33.673 1.00 95.31 361 LEU A O 1
ATOM 2884 N N . GLU A 1 362 ? 27.059 0.417 -32.298 1.00 95.69 362 GLU A N 1
ATOM 2885 C CA . GLU A 1 362 ? 28.459 -0.029 -32.311 1.00 95.69 362 GLU A CA 1
ATOM 2886 C C . GLU A 1 362 ? 28.904 -0.471 -33.716 1.00 95.69 362 GLU A C 1
ATOM 2888 O O . GLU A 1 362 ? 29.948 -0.025 -34.199 1.00 95.69 362 GLU A O 1
ATOM 2893 N N . MET A 1 363 ? 28.068 -1.234 -34.436 1.00 94.25 363 MET A N 1
ATOM 2894 C CA . MET A 1 363 ? 28.314 -1.568 -35.847 1.00 94.25 363 MET A CA 1
ATOM 2895 C C . MET A 1 363 ? 28.395 -0.318 -36.735 1.00 94.25 363 MET A C 1
ATOM 2897 O O . MET A 1 363 ? 29.249 -0.247 -37.621 1.00 94.25 363 MET A O 1
ATOM 2901 N N . LYS A 1 364 ? 27.538 0.688 -36.512 1.00 94.75 364 LYS A N 1
ATOM 2902 C CA . LYS A 1 364 ? 27.581 1.948 -37.273 1.00 94.75 364 LYS A CA 1
ATOM 2903 C C . LYS A 1 364 ? 28.798 2.797 -36.932 1.00 94.75 364 LYS A C 1
ATOM 2905 O O . LYS A 1 364 ? 29.353 3.434 -37.825 1.00 94.75 364 LYS A O 1
ATOM 2910 N N . ASP A 1 365 ? 29.261 2.761 -35.692 1.00 95.38 365 ASP A N 1
ATOM 2911 C CA . ASP A 1 365 ? 30.486 3.430 -35.270 1.00 95.38 365 ASP A CA 1
ATOM 2912 C C . ASP A 1 365 ? 31.721 2.785 -35.934 1.00 95.38 365 ASP A C 1
ATOM 2914 O O . ASP A 1 365 ? 32.620 3.490 -36.395 1.00 95.38 365 ASP A O 1
ATOM 2918 N N . ASP A 1 366 ? 31.741 1.457 -36.094 1.00 95.38 366 ASP A N 1
ATOM 2919 C CA . ASP A 1 366 ? 32.780 0.725 -36.840 1.00 95.38 366 ASP A CA 1
ATOM 2920 C C . ASP A 1 366 ? 32.703 0.917 -38.367 1.00 95.38 366 ASP A C 1
ATOM 2922 O O . ASP A 1 366 ? 33.743 1.076 -39.024 1.00 95.38 366 ASP A O 1
ATOM 2926 N N . GLU A 1 367 ? 31.502 1.013 -38.950 1.00 95.75 367 GLU A N 1
ATOM 2927 C CA . GLU A 1 367 ? 31.320 1.481 -40.333 1.00 95.75 367 GLU A CA 1
ATOM 2928 C C . GLU A 1 367 ? 31.905 2.892 -40.511 1.00 95.75 367 GLU A C 1
ATOM 2930 O O . GLU A 1 367 ? 32.667 3.126 -41.452 1.00 95.75 367 GLU A O 1
ATOM 2935 N N . ILE A 1 368 ? 31.621 3.821 -39.591 1.00 95.44 368 ILE A N 1
ATOM 2936 C CA . ILE A 1 368 ? 32.130 5.201 -39.626 1.00 95.44 368 ILE A CA 1
ATOM 2937 C C . ILE A 1 368 ? 33.657 5.235 -39.481 1.00 95.44 368 ILE A C 1
ATOM 2939 O O . ILE A 1 368 ? 34.317 5.905 -40.279 1.00 95.44 368 ILE A O 1
ATOM 2943 N N . LYS A 1 369 ? 34.251 4.482 -38.543 1.00 96.38 369 LYS A N 1
ATOM 2944 C CA . LYS A 1 369 ? 35.718 4.336 -38.413 1.00 96.38 369 LYS A CA 1
ATOM 2945 C C . LYS A 1 369 ? 36.336 3.847 -39.727 1.00 96.38 369 LYS A C 1
ATOM 2947 O O . LYS A 1 369 ? 37.323 4.417 -40.200 1.00 96.38 369 LYS A O 1
ATOM 2952 N N . THR A 1 370 ? 35.710 2.858 -40.364 1.00 96.19 370 THR A N 1
ATOM 2953 C CA . THR A 1 370 ? 36.145 2.295 -41.652 1.00 96.19 370 THR A CA 1
ATOM 2954 C C . THR A 1 370 ? 36.001 3.298 -42.803 1.00 96.19 370 THR A C 1
ATOM 2956 O O . THR A 1 370 ? 36.896 3.413 -43.644 1.00 96.19 370 THR A O 1
ATOM 2959 N N . MET A 1 371 ? 34.917 4.079 -42.855 1.00 94.56 371 MET A N 1
ATOM 2960 C CA . MET A 1 371 ? 34.736 5.138 -43.858 1.00 94.56 371 MET A CA 1
ATOM 2961 C C . MET A 1 371 ? 35.720 6.297 -43.665 1.00 94.56 371 MET A C 1
ATOM 2963 O O . MET A 1 371 ? 36.265 6.792 -44.651 1.00 94.56 371 MET A O 1
ATOM 2967 N N . LEU A 1 372 ? 36.004 6.702 -42.424 1.00 95.00 372 LEU A N 1
ATOM 2968 C CA . LEU A 1 372 ? 36.996 7.734 -42.106 1.00 95.00 372 LEU A CA 1
ATOM 2969 C C . LEU A 1 372 ? 38.409 7.310 -42.520 1.00 95.00 372 LEU A C 1
ATOM 2971 O O . LEU A 1 372 ? 39.144 8.113 -43.095 1.00 95.00 372 LEU A O 1
ATOM 2975 N N . GLU A 1 373 ? 38.788 6.053 -42.291 1.00 95.56 373 GLU A N 1
ATOM 2976 C CA . GLU A 1 373 ? 40.097 5.554 -42.718 1.00 95.56 373 GLU A CA 1
ATOM 2977 C C . GLU A 1 373 ? 40.190 5.428 -44.247 1.00 95.56 373 GLU A C 1
ATOM 2979 O O . GLU A 1 373 ? 41.197 5.815 -44.843 1.00 95.56 373 GLU A O 1
ATOM 2984 N N . ASN A 1 374 ? 39.113 5.016 -44.922 1.00 95.00 374 ASN A N 1
ATOM 2985 C CA . ASN A 1 374 ? 39.036 5.078 -46.385 1.00 95.00 374 ASN A CA 1
ATOM 2986 C C . ASN A 1 374 ? 39.132 6.522 -46.914 1.00 95.00 374 ASN A C 1
ATOM 2988 O O . ASN A 1 374 ? 39.842 6.764 -47.892 1.00 95.00 374 ASN A O 1
ATOM 2992 N N . MET A 1 375 ? 38.493 7.492 -46.252 1.00 95.38 375 MET A N 1
ATOM 2993 C CA . MET A 1 375 ? 38.571 8.916 -46.599 1.00 95.38 375 MET A CA 1
ATOM 2994 C C . MET A 1 375 ? 40.003 9.451 -46.462 1.00 95.38 375 MET A C 1
ATOM 2996 O O . MET A 1 375 ? 40.505 10.064 -47.402 1.00 95.38 375 MET A O 1
ATOM 3000 N N . ARG A 1 376 ? 40.703 9.152 -45.357 1.00 95.12 376 ARG A N 1
ATOM 3001 C CA . ARG A 1 376 ? 42.132 9.485 -45.171 1.00 95.12 376 ARG A CA 1
ATOM 3002 C C . ARG A 1 376 ? 43.002 8.869 -46.266 1.00 95.12 376 ARG A C 1
ATOM 3004 O O . ARG A 1 376 ? 43.849 9.548 -46.840 1.00 95.12 376 ARG A O 1
ATOM 3011 N N . ASN A 1 377 ? 42.768 7.602 -46.606 1.00 95.81 377 ASN A N 1
ATOM 3012 C CA . ASN A 1 377 ? 43.499 6.917 -47.674 1.00 95.81 377 ASN A CA 1
ATOM 3013 C C . ASN A 1 377 ? 43.235 7.530 -49.061 1.00 95.81 377 ASN A C 1
ATOM 3015 O O . ASN A 1 377 ? 44.150 7.591 -49.886 1.00 95.81 377 ASN A O 1
ATOM 3019 N N . ILE A 1 378 ? 42.018 8.012 -49.330 1.00 94.75 378 ILE A N 1
ATOM 3020 C CA . ILE A 1 378 ? 41.692 8.775 -50.544 1.00 94.75 378 ILE A CA 1
ATOM 3021 C C . ILE A 1 378 ? 42.375 10.147 -50.516 1.00 94.75 378 ILE A C 1
ATOM 3023 O O . ILE A 1 378 ? 42.973 10.529 -51.518 1.00 94.75 378 ILE A O 1
ATOM 3027 N N . GLU A 1 379 ? 42.378 10.853 -49.385 1.00 95.12 379 GLU A N 1
ATOM 3028 C CA . GLU A 1 379 ? 43.031 12.160 -49.254 1.00 95.12 379 GLU A 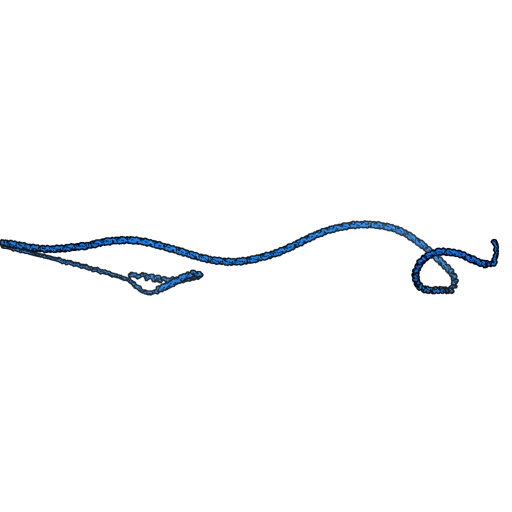CA 1
ATOM 3029 C C . GLU A 1 379 ? 44.554 12.064 -49.453 1.00 95.12 379 GLU A C 1
ATOM 3031 O O . GLU A 1 379 ? 45.141 12.853 -50.192 1.00 95.12 379 GLU A O 1
ATOM 3036 N N .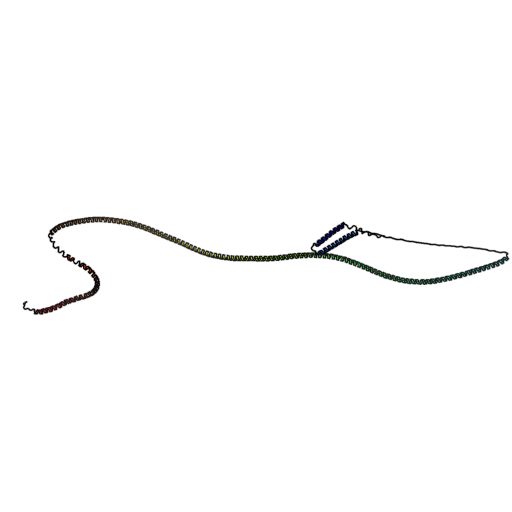 VAL A 1 380 ? 45.209 11.054 -48.868 1.00 96.06 380 VAL A N 1
ATOM 3037 C CA . VAL A 1 380 ? 46.641 10.784 -49.079 1.00 96.06 380 VAL A CA 1
ATOM 3038 C C . VAL A 1 380 ? 46.923 10.462 -50.549 1.00 96.06 380 VAL A C 1
ATOM 3040 O O . VAL A 1 380 ? 47.866 11.015 -51.120 1.00 96.06 380 VAL A O 1
ATOM 3043 N N . LYS A 1 381 ? 46.086 9.641 -51.202 1.00 95.12 381 LYS A N 1
ATOM 3044 C CA . LYS A 1 381 ? 46.183 9.392 -52.652 1.00 95.12 381 LYS A CA 1
ATOM 3045 C C . LYS A 1 381 ? 46.016 10.685 -53.453 1.00 95.12 381 LYS A C 1
ATOM 3047 O O . LYS A 1 381 ? 46.828 10.926 -54.340 1.00 95.12 381 LYS A O 1
ATOM 3052 N N . GLN A 1 382 ? 45.046 11.534 -53.106 1.00 94.44 382 GLN A N 1
ATOM 3053 C CA . GLN A 1 382 ? 44.787 12.815 -53.767 1.00 94.44 382 GLN A CA 1
ATOM 3054 C C . GLN A 1 382 ? 45.979 13.772 -53.628 1.00 94.44 382 GLN A C 1
ATOM 3056 O O . GLN A 1 382 ? 46.466 14.291 -54.633 1.00 94.44 382 GLN A O 1
ATOM 3061 N N . ARG A 1 383 ? 46.509 13.951 -52.409 1.00 95.94 383 ARG A N 1
ATOM 3062 C CA . ARG A 1 383 ? 47.721 14.744 -52.132 1.00 95.94 383 ARG A CA 1
ATOM 3063 C C . ARG A 1 383 ? 48.911 14.242 -52.961 1.00 95.94 383 ARG A C 1
ATOM 3065 O O . ARG A 1 383 ? 49.576 15.046 -53.614 1.00 95.94 383 ARG A O 1
ATOM 3072 N N . LEU A 1 384 ? 49.134 12.925 -53.012 1.00 95.56 384 LEU A N 1
ATOM 3073 C CA . LEU A 1 384 ? 50.189 12.305 -53.826 1.00 95.56 384 LEU A CA 1
ATOM 3074 C C . LEU A 1 384 ? 49.969 12.493 -55.335 1.00 95.56 384 LEU A C 1
ATOM 3076 O O . LEU A 1 384 ? 50.935 12.738 -56.057 1.00 95.56 384 LEU A O 1
ATOM 3080 N N . THR A 1 385 ? 48.734 12.407 -55.842 1.00 93.50 385 THR A N 1
ATOM 3081 C CA . THR A 1 385 ? 48.448 12.666 -57.265 1.00 93.50 385 THR A CA 1
ATOM 3082 C C . THR A 1 385 ? 48.613 14.136 -57.630 1.00 93.50 385 THR A C 1
ATOM 3084 O O . THR A 1 385 ? 49.209 14.417 -58.663 1.00 93.50 385 THR A O 1
ATOM 3087 N N . SER A 1 386 ? 48.199 15.073 -56.773 1.00 95.12 386 SER A N 1
ATOM 3088 C CA . SER A 1 386 ? 48.415 16.512 -56.986 1.00 95.12 386 SER A CA 1
ATOM 3089 C C . SER A 1 386 ? 49.900 16.886 -56.928 1.00 95.12 386 SER A C 1
ATOM 3091 O O . SER A 1 386 ? 50.355 17.733 -57.694 1.00 95.12 386 SER A O 1
ATOM 3093 N N . GLN A 1 387 ? 50.687 16.228 -56.068 1.00 95.44 387 GLN A N 1
ATOM 3094 C CA . GLN A 1 387 ? 52.143 16.393 -56.043 1.00 95.44 387 GLN A CA 1
ATOM 3095 C C . GLN A 1 387 ? 52.799 15.833 -57.314 1.00 95.44 387 GLN A C 1
ATOM 3097 O O . GLN A 1 387 ? 53.643 16.504 -57.905 1.00 95.44 387 GLN A O 1
ATOM 3102 N N . LYS A 1 388 ? 52.395 14.636 -57.767 1.00 95.19 388 LYS A N 1
ATOM 3103 C CA . LYS A 1 388 ? 52.858 14.061 -59.043 1.00 95.19 388 LYS A CA 1
ATOM 3104 C C . LYS A 1 388 ? 52.513 14.963 -60.226 1.00 95.19 388 LYS A C 1
ATOM 3106 O O . LYS A 1 388 ? 53.395 15.213 -61.040 1.00 95.19 388 LYS A O 1
ATOM 3111 N N . LEU A 1 389 ? 51.282 15.480 -60.277 1.00 94.31 389 LEU A N 1
ATOM 3112 C CA . LEU A 1 389 ? 50.816 16.396 -61.317 1.00 94.31 389 LEU A CA 1
ATOM 3113 C C . LEU A 1 389 ? 51.717 17.634 -61.393 1.00 94.31 389 LEU A C 1
ATOM 3115 O O . LEU A 1 389 ? 52.299 17.879 -62.445 1.00 94.31 389 LEU A O 1
ATOM 3119 N N . ARG A 1 390 ? 51.950 18.316 -60.262 1.00 94.50 390 ARG A N 1
ATOM 3120 C CA . ARG A 1 390 ? 52.847 19.483 -60.186 1.00 94.50 390 ARG A CA 1
ATOM 3121 C C . ARG A 1 390 ? 54.265 19.182 -60.681 1.00 94.50 390 ARG A C 1
ATOM 3123 O O . ARG A 1 390 ? 54.856 19.995 -61.385 1.00 94.50 390 ARG A O 1
ATOM 3130 N N . ILE A 1 391 ? 54.814 18.015 -60.336 1.00 95.31 391 ILE A N 1
ATOM 3131 C CA . ILE A 1 391 ? 56.139 17.588 -60.816 1.00 95.31 391 ILE A CA 1
ATOM 3132 C C . ILE A 1 391 ? 56.115 17.352 -62.335 1.00 95.31 391 ILE A C 1
ATOM 3134 O O . ILE A 1 391 ? 57.047 17.755 -63.027 1.00 95.31 391 ILE A O 1
ATOM 3138 N N . THR A 1 392 ? 55.058 16.744 -62.883 1.00 91.88 392 THR A N 1
ATOM 3139 C CA . THR A 1 392 ? 54.931 16.553 -64.339 1.00 91.88 392 THR A CA 1
ATOM 3140 C C . THR A 1 392 ? 54.676 17.853 -65.105 1.00 91.88 392 THR A C 1
ATOM 3142 O O . THR A 1 392 ? 55.218 18.003 -66.194 1.00 91.88 392 THR A O 1
ATOM 3145 N N . GLU A 1 393 ? 53.932 18.805 -64.537 1.00 92.94 393 GLU A N 1
ATOM 3146 C CA . GLU A 1 393 ? 53.724 20.152 -65.093 1.00 92.94 393 GLU A CA 1
ATOM 3147 C C . GLU A 1 393 ? 55.044 20.933 -65.150 1.00 92.94 393 GLU A C 1
ATOM 3149 O O . GLU A 1 393 ? 55.375 21.519 -66.183 1.00 92.94 393 GLU A O 1
ATOM 3154 N N . GLN A 1 394 ? 55.843 20.881 -64.077 1.00 94.44 394 GLN A N 1
ATOM 3155 C CA . GLN A 1 394 ? 57.172 21.492 -64.045 1.00 94.44 394 GLN A CA 1
ATOM 3156 C C . GLN A 1 394 ? 58.115 20.842 -65.072 1.00 94.44 394 GLN A C 1
ATOM 3158 O O . GLN A 1 394 ? 58.704 21.548 -65.884 1.00 94.44 394 GLN A O 1
ATOM 3163 N N . LEU A 1 395 ? 58.212 19.507 -65.104 1.00 93.38 395 LEU A N 1
ATOM 3164 C CA . LEU A 1 395 ? 59.063 18.783 -66.063 1.00 93.38 395 LEU A CA 1
ATOM 3165 C C . LEU A 1 395 ? 58.630 18.957 -67.529 1.00 93.38 395 LEU A C 1
ATOM 3167 O O . LEU A 1 395 ? 59.449 18.777 -68.432 1.00 93.38 395 LEU A O 1
ATOM 3171 N N . LEU A 1 396 ? 57.355 19.261 -67.785 1.00 93.19 396 LEU A N 1
ATOM 3172 C CA . LEU A 1 396 ? 56.857 19.614 -69.114 1.00 93.19 396 LEU A CA 1
ATOM 3173 C C . LEU A 1 396 ? 57.239 21.059 -69.465 1.00 93.19 396 LEU A C 1
ATOM 3175 O O . LEU A 1 396 ? 57.825 21.282 -70.518 1.00 93.19 396 LEU A O 1
ATOM 3179 N N . SER A 1 397 ? 57.050 22.003 -68.541 1.00 93.25 397 SER A N 1
ATOM 3180 C CA . SER A 1 397 ? 57.466 23.404 -68.711 1.00 93.25 397 SER A CA 1
ATOM 3181 C C . SER A 1 397 ? 58.978 23.537 -68.954 1.00 93.25 397 SER A C 1
ATOM 3183 O O . SER A 1 397 ? 59.405 24.208 -69.890 1.00 93.25 397 SER A O 1
ATOM 3185 N N . GLU A 1 398 ? 59.805 22.824 -68.181 1.00 94.12 398 GLU A N 1
ATOM 3186 C CA . GLU A 1 398 ? 61.264 22.763 -68.365 1.00 94.12 398 GLU A CA 1
ATOM 3187 C C . GLU A 1 398 ? 61.657 22.172 -69.731 1.00 94.12 398 GLU A C 1
ATOM 3189 O O . GLU A 1 398 ? 62.635 22.608 -70.347 1.00 94.12 398 GLU A O 1
ATOM 3194 N N . LYS A 1 399 ? 60.893 21.192 -70.239 1.00 93.81 399 LYS A N 1
ATOM 3195 C CA . LYS A 1 399 ? 61.093 20.645 -71.588 1.00 93.81 399 LYS A CA 1
ATOM 3196 C C . LYS A 1 399 ? 60.723 21.654 -72.659 1.00 93.81 399 LYS A C 1
ATOM 3198 O O . LYS A 1 399 ? 61.524 21.815 -73.578 1.00 93.81 399 LYS A O 1
ATOM 3203 N N . ASP A 1 400 ? 59.588 22.330 -72.535 1.00 92.69 400 ASP A N 1
ATOM 3204 C CA . ASP A 1 400 ? 59.105 23.308 -73.510 1.00 92.69 400 ASP A CA 1
ATOM 3205 C C . ASP A 1 400 ? 60.039 24.521 -73.576 1.00 92.69 400 ASP A C 1
ATOM 3207 O O . ASP A 1 400 ? 60.481 24.889 -74.663 1.00 92.69 400 ASP A O 1
ATOM 3211 N N . GLU A 1 401 ? 60.516 25.034 -72.437 1.00 93.56 401 GLU A N 1
ATOM 3212 C CA . GLU A 1 401 ? 61.623 25.998 -72.408 1.00 93.56 401 GLU A CA 1
ATOM 3213 C C . GLU A 1 401 ? 62.901 25.462 -73.075 1.00 93.56 401 GLU A C 1
ATOM 3215 O O . GLU A 1 401 ? 63.659 26.226 -73.679 1.00 93.56 401 GLU A O 1
ATOM 3220 N N . SER A 1 402 ? 63.191 24.162 -72.950 1.00 93.38 402 SER A N 1
ATOM 3221 C CA . SER A 1 402 ? 64.337 23.539 -73.623 1.00 93.38 402 SER A CA 1
ATOM 3222 C C . SER A 1 402 ? 64.117 23.363 -75.127 1.00 93.38 402 SER A C 1
ATOM 3224 O O . SER A 1 402 ? 65.099 23.187 -75.848 1.00 93.38 402 SER A O 1
ATOM 3226 N N . TYR A 1 403 ? 62.871 23.326 -75.605 1.00 92.06 403 TYR A N 1
ATOM 3227 C CA . TYR A 1 403 ? 62.533 23.277 -77.026 1.00 92.06 403 TYR A CA 1
ATOM 3228 C C . TYR A 1 403 ? 62.562 24.684 -77.619 1.00 92.06 403 TYR A C 1
ATOM 3230 O O . TYR A 1 403 ? 63.272 24.878 -78.601 1.00 92.06 403 TYR A O 1
ATOM 3238 N N . LEU A 1 404 ? 61.957 25.674 -76.956 1.00 94.06 404 LEU A N 1
ATOM 3239 C CA . LEU A 1 404 ? 62.058 27.094 -77.312 1.00 94.06 404 LEU A CA 1
ATOM 3240 C C . LEU A 1 404 ? 63.528 27.535 -77.419 1.00 94.06 404 LEU A C 1
ATOM 3242 O O . LEU A 1 404 ? 63.954 28.004 -78.469 1.00 94.06 404 LEU A O 1
ATOM 3246 N N . ARG A 1 405 ? 64.369 27.235 -76.417 1.00 92.44 405 ARG A N 1
ATOM 3247 C CA . ARG A 1 405 ? 65.821 27.534 -76.453 1.00 92.44 405 ARG A CA 1
ATOM 3248 C C . ARG A 1 405 ? 66.625 26.750 -77.506 1.00 92.44 405 ARG A C 1
ATOM 3250 O O . ARG A 1 405 ? 67.808 27.041 -77.704 1.00 92.44 405 ARG A O 1
ATOM 3257 N N . LYS A 1 406 ? 66.044 25.733 -78.157 1.00 92.12 406 LYS A N 1
ATOM 3258 C CA . LYS A 1 406 ? 66.620 25.064 -79.344 1.00 92.12 406 LYS A CA 1
ATOM 3259 C C . LYS A 1 406 ? 66.090 25.694 -80.630 1.00 92.12 406 LYS A C 1
ATOM 3261 O O . LYS A 1 406 ? 66.873 25.911 -81.546 1.00 92.12 406 LYS A O 1
ATOM 3266 N N . GLU A 1 407 ? 64.803 26.017 -80.681 1.00 90.19 407 GLU A N 1
ATOM 3267 C CA . GLU A 1 407 ? 64.156 26.704 -81.798 1.00 90.19 407 GLU A CA 1
ATOM 3268 C C . GLU A 1 407 ? 64.760 28.095 -82.021 1.00 90.19 407 GLU A C 1
ATOM 3270 O O . GLU A 1 407 ? 65.170 28.394 -83.136 1.00 90.19 407 GLU A O 1
ATOM 3275 N N . GLU A 1 408 ? 64.961 28.888 -80.964 1.00 92.69 408 GLU A N 1
ATOM 3276 C CA . GLU A 1 408 ? 65.680 30.171 -81.014 1.00 92.69 408 GLU A CA 1
ATOM 3277 C C . GLU A 1 408 ? 67.078 30.028 -81.632 1.00 92.69 408 GLU A C 1
ATOM 3279 O O . GLU A 1 408 ? 67.468 30.830 -82.481 1.00 92.69 408 GLU A O 1
ATOM 3284 N N . LYS A 1 409 ? 67.828 28.983 -81.250 1.00 94.06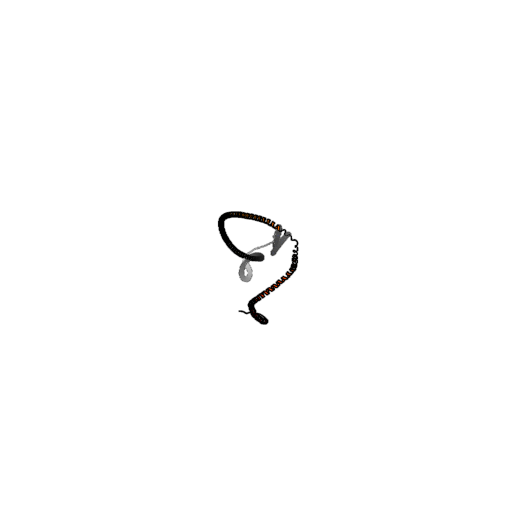 409 LYS A N 1
ATOM 3285 C CA . LYS A 1 409 ? 69.167 28.709 -81.796 1.00 94.06 409 LYS A CA 1
ATOM 3286 C C . LYS A 1 409 ? 69.112 28.309 -83.263 1.00 94.06 409 LYS A C 1
ATOM 3288 O O . LYS A 1 409 ? 69.861 28.867 -84.054 1.00 94.06 409 LYS A O 1
ATOM 3293 N N . LEU A 1 410 ? 68.211 27.401 -83.637 1.00 90.88 410 LEU A N 1
ATOM 3294 C CA . LEU A 1 410 ? 68.010 26.991 -85.030 1.00 90.88 410 LEU A CA 1
ATOM 3295 C C . LEU A 1 410 ? 67.551 28.166 -85.904 1.00 90.88 410 LEU A C 1
ATOM 3297 O O . LEU A 1 410 ? 67.966 28.278 -87.054 1.00 90.88 410 LEU A O 1
ATOM 3301 N N . LEU A 1 411 ? 66.738 29.070 -85.357 1.00 92.25 411 LEU A N 1
ATOM 3302 C CA . LEU A 1 411 ? 66.259 30.273 -86.030 1.00 92.25 411 LEU A CA 1
ATOM 3303 C C . LEU A 1 411 ? 67.384 31.315 -86.175 1.00 92.25 411 LEU A C 1
ATOM 3305 O O . LEU A 1 411 ? 67.492 31.950 -87.224 1.00 92.25 411 LEU A O 1
ATOM 3309 N N . GLU A 1 412 ? 68.277 31.457 -85.192 1.00 91.19 412 GLU A N 1
ATOM 3310 C CA . GLU A 1 412 ? 69.476 32.303 -85.304 1.00 91.19 412 GLU A CA 1
ATOM 3311 C C . GLU A 1 412 ? 70.526 31.707 -86.261 1.00 91.19 412 GLU A C 1
ATOM 3313 O O . GLU A 1 412 ? 71.089 32.412 -87.102 1.00 91.19 412 GLU A O 1
ATOM 3318 N N . GLU A 1 413 ? 70.723 30.388 -86.239 1.00 90.50 413 GLU A N 1
ATOM 3319 C CA . GLU A 1 413 ? 71.515 29.668 -87.240 1.00 90.50 413 GLU A CA 1
ATOM 3320 C C . GLU A 1 413 ? 70.932 29.873 -88.644 1.00 90.50 413 GLU A C 1
ATOM 3322 O O . GLU A 1 413 ? 71.681 30.218 -89.563 1.00 90.50 413 GLU A O 1
ATOM 3327 N N . GLN A 1 414 ? 69.605 29.772 -88.804 1.00 90.00 414 GLN A N 1
ATOM 3328 C CA . GLN A 1 414 ? 68.892 30.030 -90.058 1.00 90.00 414 GLN A CA 1
ATOM 3329 C C . GLN A 1 414 ? 69.041 31.489 -90.515 1.00 90.00 414 GLN A C 1
ATOM 3331 O O . GLN A 1 414 ? 69.302 31.711 -91.699 1.00 90.00 414 GLN A O 1
ATOM 3336 N N . LYS A 1 415 ? 68.954 32.487 -89.620 1.00 91.81 415 LYS A N 1
ATOM 3337 C CA . LYS A 1 415 ? 69.295 33.889 -89.941 1.00 91.81 415 LYS A CA 1
ATOM 3338 C C . LYS A 1 415 ? 70.735 33.991 -90.441 1.00 91.81 415 LYS A C 1
ATOM 3340 O O . LYS A 1 415 ? 70.965 34.597 -91.487 1.00 91.81 415 LYS A O 1
ATOM 3345 N N . SER A 1 416 ? 71.694 33.362 -89.755 1.00 89.94 416 SER A N 1
ATOM 3346 C CA . SER A 1 416 ? 73.112 33.387 -90.146 1.00 89.94 416 SER A CA 1
ATOM 3347 C C . SER A 1 416 ? 73.344 32.741 -91.519 1.00 89.94 416 SER A C 1
ATOM 3349 O O . SER A 1 416 ? 74.114 33.260 -92.327 1.00 89.94 416 SER A O 1
ATOM 3351 N N . LEU A 1 417 ? 72.649 31.638 -91.816 1.00 90.38 417 LEU A N 1
ATOM 3352 C CA . LEU A 1 417 ? 72.702 30.939 -93.099 1.00 90.38 417 LEU A CA 1
ATOM 3353 C C . LEU A 1 417 ? 72.022 31.752 -94.202 1.00 90.38 417 LEU A C 1
ATOM 3355 O O . LEU A 1 417 ? 72.567 31.849 -95.296 1.00 90.38 417 LEU A O 1
ATOM 3359 N N . LYS A 1 418 ? 70.894 32.408 -93.914 1.00 91.25 418 LYS A N 1
ATOM 3360 C CA . LYS A 1 418 ? 70.208 33.316 -94.843 1.00 91.25 418 LYS A CA 1
ATOM 3361 C C . LYS A 1 418 ? 71.058 34.551 -95.153 1.00 91.25 418 LYS A C 1
ATOM 3363 O O . LYS A 1 418 ? 71.135 34.948 -96.310 1.00 91.25 418 LYS A O 1
ATOM 3368 N N . ALA A 1 419 ? 71.760 35.106 -94.164 1.00 89.56 419 ALA A N 1
ATOM 3369 C CA . ALA A 1 419 ? 72.727 36.185 -94.362 1.00 89.56 419 ALA A CA 1
ATOM 3370 C C . ALA A 1 419 ? 73.921 35.730 -95.223 1.00 89.56 419 ALA A C 1
ATOM 3372 O O . ALA A 1 419 ? 74.252 36.395 -96.203 1.00 89.56 419 ALA A O 1
ATOM 3373 N N . LYS A 1 420 ? 74.512 34.559 -94.935 1.00 90.69 420 LYS A N 1
ATOM 3374 C CA . LYS A 1 420 ? 75.564 33.944 -95.772 1.00 90.69 420 LYS A CA 1
ATOM 3375 C C . LYS A 1 420 ? 75.078 33.684 -97.204 1.00 90.69 420 LYS A C 1
ATOM 3377 O O . LYS A 1 420 ? 75.810 33.965 -98.146 1.00 90.69 420 LYS A O 1
ATOM 3382 N N . ALA A 1 421 ? 73.847 33.205 -97.381 1.00 88.31 421 ALA A N 1
ATOM 3383 C CA . ALA A 1 421 ? 73.245 32.950 -98.688 1.00 88.31 421 ALA A CA 1
ATOM 3384 C C . ALA A 1 421 ? 72.973 34.243 -99.474 1.00 88.31 421 ALA A C 1
ATOM 3386 O O . ALA A 1 421 ? 73.215 34.275 -100.676 1.00 88.31 421 ALA A O 1
ATOM 3387 N N . LEU A 1 422 ? 72.539 35.324 -98.816 1.00 89.19 422 LEU A N 1
ATOM 3388 C CA . LEU A 1 422 ? 72.427 36.653 -99.433 1.00 89.19 422 LEU A CA 1
ATOM 3389 C C . LEU A 1 422 ? 73.798 37.195 -99.860 1.00 89.19 422 LEU A C 1
ATOM 3391 O O . LEU A 1 422 ? 73.927 37.717 -100.964 1.00 89.19 422 LEU A O 1
ATOM 3395 N N . LEU A 1 423 ? 74.829 37.020 -99.028 1.00 90.00 423 LEU A N 1
ATOM 3396 C CA . LEU A 1 423 ? 76.199 37.455 -99.321 1.00 90.00 423 LEU A CA 1
ATOM 3397 C C . LEU A 1 423 ? 76.789 36.665 -100.507 1.00 90.00 423 LEU A C 1
ATOM 3399 O O . LEU A 1 423 ? 77.298 37.261 -101.455 1.00 90.00 423 LEU A O 1
ATOM 3403 N N . LEU A 1 424 ? 76.624 35.338 -100.521 1.00 88.25 424 LEU A N 1
ATOM 3404 C CA . LEU A 1 424 ? 76.974 34.481 -101.661 1.00 88.25 424 LEU A CA 1
ATOM 3405 C C . LEU A 1 424 ? 76.165 34.824 -102.918 1.00 88.25 424 LEU A C 1
ATOM 3407 O O . LEU A 1 424 ? 76.732 34.851 -104.005 1.00 88.25 424 LEU A O 1
ATOM 3411 N N . SER A 1 425 ? 74.873 35.138 -102.791 1.00 87.00 425 SER A N 1
ATOM 3412 C CA . SER A 1 425 ? 74.040 35.596 -103.910 1.00 87.00 425 SER A CA 1
ATOM 3413 C C . SER A 1 425 ? 74.561 36.913 -104.494 1.00 87.00 425 SER A C 1
ATOM 3415 O O . SER A 1 425 ? 74.668 37.028 -105.710 1.00 87.00 425 SER A O 1
ATOM 3417 N N . GLY A 1 426 ? 74.985 37.860 -103.648 1.00 87.56 426 GLY A N 1
ATOM 3418 C CA . GLY A 1 426 ? 75.643 39.102 -104.068 1.00 87.56 426 GLY A CA 1
ATOM 3419 C C . GLY A 1 426 ? 76.974 38.867 -104.793 1.00 87.56 426 GLY A C 1
ATOM 3420 O O . GLY A 1 426 ? 77.237 39.468 -105.832 1.00 87.56 426 GLY A O 1
ATOM 3421 N N . ILE A 1 427 ? 77.798 37.936 -104.305 1.00 86.31 427 ILE A N 1
ATOM 3422 C CA . ILE A 1 427 ? 79.025 37.514 -105.004 1.00 86.31 427 ILE A CA 1
ATOM 3423 C C . ILE A 1 427 ? 78.677 36.879 -106.361 1.00 86.31 427 ILE A C 1
ATOM 3425 O O . ILE A 1 427 ? 79.319 37.181 -107.365 1.00 86.31 427 ILE A O 1
ATOM 3429 N N . ILE A 1 428 ? 77.635 36.044 -106.423 1.00 85.75 428 ILE A N 1
ATOM 3430 C CA . ILE A 1 428 ? 77.168 35.404 -107.659 1.00 85.75 428 ILE A CA 1
ATOM 3431 C C . ILE A 1 428 ? 76.585 36.428 -108.643 1.00 85.75 428 ILE A C 1
ATOM 3433 O O . ILE A 1 428 ? 76.804 36.269 -109.841 1.00 85.75 428 ILE A O 1
ATOM 3437 N N . THR A 1 429 ? 75.883 37.478 -108.204 1.00 84.12 429 THR A N 1
ATOM 3438 C CA . THR A 1 429 ? 75.409 38.535 -109.115 1.00 84.12 429 THR A CA 1
ATOM 3439 C C . THR A 1 429 ? 76.567 39.360 -109.663 1.00 84.12 429 THR A C 1
ATOM 3441 O O . THR A 1 429 ? 76.622 39.542 -110.875 1.00 84.12 429 THR A O 1
ATOM 3444 N N . VAL A 1 430 ? 77.548 39.746 -108.838 1.00 86.00 430 VAL A N 1
ATOM 3445 C CA . VAL A 1 430 ? 78.779 40.417 -109.306 1.00 86.00 430 VAL A CA 1
ATOM 3446 C C . VAL A 1 430 ? 79.563 39.528 -110.282 1.00 86.00 430 VAL A C 1
ATOM 3448 O O . VAL A 1 430 ? 80.013 39.998 -111.325 1.00 86.00 430 VAL A O 1
ATOM 3451 N N . TYR A 1 431 ? 79.677 38.227 -110.002 1.00 83.69 431 TYR A N 1
ATOM 3452 C CA . TYR A 1 431 ? 80.339 37.264 -110.890 1.00 83.69 431 TYR A CA 1
ATOM 3453 C C . TYR A 1 431 ? 79.578 37.065 -112.211 1.00 83.69 431 TYR A C 1
ATOM 3455 O O . TYR A 1 431 ? 80.195 37.028 -113.275 1.00 83.69 431 TYR A O 1
ATOM 3463 N N . LYS A 1 432 ? 78.240 36.997 -112.173 1.00 84.75 432 LYS A N 1
ATOM 3464 C CA . LYS A 1 432 ? 77.384 36.951 -113.371 1.00 84.75 432 LYS A CA 1
ATOM 3465 C C . LYS A 1 432 ? 77.465 38.237 -114.188 1.00 84.75 432 LYS A C 1
ATOM 3467 O O . LYS A 1 432 ? 77.482 38.157 -115.409 1.00 84.75 432 LYS A O 1
ATOM 3472 N N . GLU A 1 433 ? 77.549 39.401 -113.551 1.00 83.06 433 GLU A N 1
ATOM 3473 C CA . GLU A 1 433 ? 77.712 40.689 -114.232 1.00 83.06 433 GLU A CA 1
ATOM 3474 C C . GLU A 1 433 ? 79.099 40.806 -114.886 1.00 83.06 433 GLU A C 1
ATOM 3476 O O . GLU A 1 433 ? 79.213 41.253 -116.028 1.00 83.06 433 GLU A O 1
ATOM 3481 N N . ALA A 1 434 ? 80.153 40.333 -114.212 1.00 81.94 434 ALA A N 1
ATOM 3482 C CA . ALA A 1 434 ? 81.492 40.226 -114.787 1.00 81.94 434 ALA A CA 1
ATOM 3483 C C . ALA A 1 434 ? 81.519 39.267 -115.992 1.00 81.94 434 ALA A C 1
ATOM 3485 O O . ALA A 1 434 ? 82.059 39.621 -117.040 1.00 81.94 434 ALA A O 1
ATOM 3486 N N . HIS A 1 435 ? 80.872 38.100 -115.889 1.00 80.56 435 HIS A N 1
ATOM 3487 C CA . HIS A 1 435 ? 80.680 37.184 -117.021 1.00 80.56 435 HIS A CA 1
ATOM 3488 C C . HIS A 1 435 ? 79.878 37.821 -118.153 1.00 80.56 435 HIS A C 1
ATOM 3490 O O . HIS A 1 435 ? 80.307 37.742 -119.295 1.00 80.56 435 HIS A O 1
ATOM 3496 N N . ALA A 1 436 ? 78.775 38.516 -117.870 1.00 82.31 436 ALA A N 1
ATOM 3497 C CA . ALA A 1 436 ? 77.986 39.210 -118.888 1.00 82.31 436 ALA A CA 1
ATOM 3498 C C . ALA A 1 436 ? 78.803 40.298 -119.609 1.00 82.31 436 ALA A C 1
ATOM 3500 O O . ALA A 1 436 ? 78.706 40.435 -120.826 1.00 82.31 436 ALA A O 1
ATOM 3501 N N . LYS A 1 437 ? 79.675 41.021 -118.894 1.00 82.31 437 LYS A N 1
ATOM 3502 C CA . LYS A 1 437 ? 80.624 41.985 -119.481 1.00 82.31 437 LYS A CA 1
ATOM 3503 C C . LYS A 1 437 ? 81.696 41.313 -120.349 1.00 82.31 437 LYS A C 1
ATOM 3505 O O . LYS A 1 437 ? 82.089 41.886 -121.362 1.00 82.31 437 LYS A O 1
ATOM 3510 N N . ILE A 1 438 ? 82.146 40.107 -119.996 1.00 80.69 438 ILE A N 1
ATOM 3511 C CA . ILE A 1 438 ? 83.072 39.305 -120.816 1.00 80.69 438 ILE A CA 1
ATOM 3512 C C . ILE A 1 438 ? 82.358 38.754 -122.060 1.00 80.69 438 ILE A C 1
ATOM 3514 O O . ILE A 1 438 ? 82.858 38.929 -123.166 1.00 80.69 438 ILE A O 1
ATOM 3518 N N . VAL A 1 439 ? 81.175 38.155 -121.902 1.00 79.38 439 VAL A N 1
ATOM 3519 C CA . VAL A 1 439 ? 80.346 37.630 -123.000 1.00 79.38 439 VAL A CA 1
ATOM 3520 C C . VAL A 1 439 ? 79.946 38.743 -123.966 1.00 79.38 439 VAL A C 1
ATOM 3522 O O . VAL A 1 439 ? 80.018 38.532 -125.170 1.00 79.38 439 VAL A O 1
ATOM 3525 N N . SER A 1 440 ? 79.622 39.941 -123.470 1.00 80.88 440 SER A N 1
ATOM 3526 C CA . SER A 1 440 ? 79.368 41.118 -124.309 1.00 80.88 440 SER A CA 1
ATOM 3527 C C . SER A 1 440 ? 80.588 41.471 -125.169 1.00 80.88 440 SER A C 1
ATOM 3529 O O . SER A 1 440 ? 80.471 41.509 -126.387 1.00 80.88 440 SER A O 1
ATOM 3531 N N . LYS A 1 441 ? 81.789 41.582 -124.577 1.00 82.00 441 LYS A N 1
ATOM 3532 C CA . LYS A 1 441 ? 83.043 41.821 -125.327 1.00 82.00 441 LYS A CA 1
ATOM 3533 C C . LYS A 1 441 ? 83.422 40.701 -126.303 1.00 82.00 441 LYS A C 1
ATOM 3535 O O . LYS A 1 441 ? 84.104 40.954 -127.293 1.00 82.00 441 LYS A O 1
ATOM 3540 N N . ILE A 1 442 ? 83.027 39.459 -126.021 1.00 80.31 442 ILE A N 1
ATOM 3541 C CA . ILE A 1 442 ? 83.191 38.340 -126.957 1.00 80.31 442 ILE A CA 1
ATOM 3542 C C . ILE A 1 442 ? 82.187 38.476 -128.105 1.00 80.31 442 ILE A C 1
ATOM 3544 O O . ILE A 1 442 ? 82.586 38.347 -129.254 1.00 80.31 442 ILE A O 1
ATOM 3548 N N . SER A 1 443 ? 80.920 38.786 -127.820 1.00 81.56 443 SER A N 1
ATOM 3549 C CA . SER A 1 443 ? 79.879 38.983 -128.836 1.00 81.56 443 SER A CA 1
ATOM 3550 C C . SER A 1 443 ? 80.160 40.187 -129.735 1.00 81.56 443 SER A C 1
ATOM 3552 O O . SER A 1 443 ? 79.917 40.100 -130.929 1.00 81.56 443 SER A O 1
ATOM 3554 N N . GLU A 1 444 ? 80.694 41.276 -129.181 1.00 83.56 444 GLU A N 1
ATOM 3555 C CA . GLU A 1 444 ? 81.177 42.458 -129.904 1.00 83.56 444 GLU A CA 1
ATOM 3556 C C . GLU A 1 444 ? 82.241 42.040 -130.932 1.00 83.56 444 GLU A C 1
ATOM 3558 O O . GLU A 1 444 ? 82.016 42.163 -132.133 1.00 83.56 444 GLU A O 1
ATOM 3563 N N . LYS A 1 445 ? 83.312 41.368 -130.482 1.00 81.81 445 LYS A N 1
ATOM 3564 C CA . LYS A 1 445 ? 84.340 40.807 -131.376 1.00 81.81 445 LYS A CA 1
ATOM 3565 C C . LYS A 1 445 ? 83.815 39.793 -132.393 1.00 81.81 445 LYS A C 1
ATOM 3567 O O . LYS A 1 445 ? 84.313 39.761 -133.514 1.00 81.81 445 LYS A O 1
ATOM 3572 N N . VAL A 1 446 ? 82.877 38.927 -132.007 1.00 83.81 446 VAL A N 1
ATOM 3573 C CA . VAL A 1 446 ? 82.290 37.935 -132.921 1.00 83.81 446 VAL A CA 1
ATOM 3574 C C . VAL A 1 446 ? 81.493 38.644 -134.013 1.00 83.81 446 VAL A C 1
ATOM 3576 O O . VAL A 1 446 ? 81.669 38.311 -135.182 1.00 83.81 446 VAL A O 1
ATOM 3579 N N . ASN A 1 447 ? 80.705 39.661 -133.660 1.00 81.50 447 ASN A N 1
ATOM 3580 C CA . ASN A 1 447 ? 79.957 40.474 -134.614 1.00 81.50 447 ASN A CA 1
ATOM 3581 C C . ASN A 1 447 ? 80.893 41.265 -135.544 1.00 81.50 447 ASN A C 1
ATOM 3583 O O . ASN A 1 447 ? 80.645 41.284 -136.746 1.00 81.50 447 ASN A O 1
ATOM 3587 N N . ASP A 1 448 ? 82.000 41.825 -135.036 1.00 82.62 448 ASP A N 1
ATOM 3588 C CA . ASP A 1 448 ? 83.037 42.457 -135.870 1.00 82.62 448 ASP A CA 1
ATOM 3589 C C . ASP A 1 448 ? 83.613 41.464 -136.898 1.00 82.62 448 ASP A C 1
ATOM 3591 O O . ASP A 1 448 ? 83.738 41.777 -138.084 1.00 82.62 448 ASP A O 1
ATOM 3595 N N . THR A 1 449 ? 83.943 40.238 -136.467 1.00 78.19 449 THR A N 1
ATOM 3596 C CA . THR A 1 449 ? 84.457 39.201 -137.379 1.00 78.19 449 THR A CA 1
ATOM 3597 C C . THR A 1 449 ? 83.403 38.673 -138.349 1.00 78.19 449 THR A C 1
ATOM 3599 O O . THR A 1 449 ? 83.752 38.342 -139.479 1.00 78.19 449 THR A O 1
ATOM 3602 N N . LEU A 1 450 ? 82.131 38.621 -137.942 1.00 80.44 450 LEU A N 1
ATOM 3603 C CA . LEU A 1 450 ? 81.022 38.182 -138.787 1.00 80.44 450 LEU A CA 1
ATOM 3604 C C . LEU A 1 450 ? 80.717 39.225 -139.865 1.00 80.44 450 LEU A C 1
ATOM 3606 O O . LEU A 1 450 ? 80.675 38.870 -141.033 1.00 80.44 450 LEU A O 1
ATOM 3610 N N . ALA A 1 451 ? 80.656 40.513 -139.515 1.00 79.25 451 ALA A N 1
ATOM 3611 C CA . ALA A 1 451 ? 80.526 41.597 -140.490 1.00 79.25 451 ALA A CA 1
ATOM 3612 C C . ALA A 1 451 ? 81.703 41.624 -141.488 1.00 79.25 451 ALA A C 1
ATOM 3614 O O . ALA A 1 451 ? 81.515 41.901 -142.673 1.00 79.25 451 ALA A O 1
ATOM 3615 N N . GLY A 1 452 ? 82.916 41.280 -141.035 1.00 80.00 452 GLY A N 1
ATOM 3616 C CA . GLY A 1 452 ? 84.068 41.061 -141.915 1.00 80.00 452 GLY A CA 1
ATOM 3617 C C . GLY A 1 452 ? 83.927 39.845 -142.843 1.00 80.00 452 GLY A C 1
ATOM 3618 O O . GLY A 1 452 ? 84.451 39.869 -143.957 1.00 80.00 452 GLY A O 1
ATOM 3619 N N . PHE A 1 453 ? 83.210 38.803 -142.416 1.00 76.88 453 PHE A N 1
ATOM 3620 C CA . PHE A 1 453 ? 82.921 37.610 -143.217 1.00 76.88 453 PHE A CA 1
ATOM 3621 C C . PHE A 1 453 ? 81.775 37.847 -144.213 1.00 76.88 453 PHE A C 1
ATOM 3623 O O . PHE A 1 453 ? 81.893 37.461 -145.372 1.00 76.88 453 PHE A O 1
ATOM 3630 N N . ASP A 1 454 ? 80.723 38.563 -143.820 1.00 79.75 454 ASP A N 1
ATOM 3631 C CA . ASP A 1 454 ? 79.627 38.972 -144.706 1.00 79.75 454 ASP A CA 1
ATOM 3632 C C . ASP A 1 454 ? 80.146 39.901 -145.820 1.00 79.75 454 ASP A C 1
ATOM 3634 O O . ASP A 1 454 ? 79.829 39.718 -146.994 1.00 79.75 454 ASP A O 1
ATOM 3638 N N . ALA A 1 455 ? 81.050 40.833 -145.488 1.00 77.38 455 ALA A N 1
ATOM 3639 C CA . ALA A 1 455 ? 81.738 41.676 -146.470 1.00 77.38 455 ALA A CA 1
ATOM 3640 C C . ALA A 1 455 ? 82.672 40.893 -147.421 1.00 77.38 455 ALA A C 1
ATOM 3642 O O . ALA A 1 455 ? 82.969 41.366 -148.521 1.00 77.38 455 ALA A O 1
ATOM 3643 N N . PHE A 1 456 ? 83.137 39.703 -147.024 1.00 80.12 456 PHE A N 1
ATOM 3644 C CA . PHE A 1 456 ? 83.821 38.765 -147.919 1.00 80.12 456 PHE A CA 1
ATOM 3645 C C . PHE A 1 456 ? 82.818 37.976 -148.777 1.00 80.12 456 PHE A C 1
ATOM 3647 O O . PHE A 1 456 ? 83.059 37.785 -149.967 1.00 80.12 456 PHE A O 1
ATOM 3654 N N . HIS A 1 457 ? 81.681 37.566 -148.208 1.00 80.00 457 HIS A N 1
ATOM 3655 C CA . HIS A 1 457 ? 80.644 36.817 -148.915 1.00 80.00 457 HIS A CA 1
ATOM 3656 C C . HIS A 1 457 ? 80.022 37.621 -150.063 1.00 80.00 457 HIS A C 1
ATOM 3658 O O . HIS A 1 457 ? 79.958 37.102 -151.173 1.00 80.00 457 HIS A O 1
ATOM 3664 N N . VAL A 1 458 ? 79.680 38.898 -149.838 1.00 79.12 458 VAL A N 1
ATOM 3665 C CA . VAL A 1 458 ? 79.138 39.793 -150.881 1.00 79.12 458 VAL A CA 1
ATOM 3666 C C . VAL A 1 458 ? 80.090 39.902 -152.077 1.00 79.12 458 VAL A C 1
ATOM 3668 O O . VAL A 1 458 ? 79.660 39.748 -153.216 1.00 79.12 458 VAL A O 1
ATOM 3671 N N . LYS A 1 459 ? 81.400 40.063 -151.839 1.00 75.69 459 LYS A N 1
ATOM 3672 C CA . LYS A 1 459 ? 82.400 40.051 -152.922 1.00 75.69 459 LYS A CA 1
ATOM 3673 C C . LYS A 1 459 ? 82.439 38.726 -153.679 1.00 75.69 459 LYS A C 1
ATOM 3675 O O . LYS A 1 459 ? 82.627 38.715 -154.889 1.00 75.69 459 LYS A O 1
ATOM 3680 N N . PHE A 1 460 ? 82.277 37.613 -152.967 1.00 76.31 460 PHE A N 1
ATOM 3681 C CA . PHE A 1 460 ? 82.272 36.286 -153.572 1.00 76.31 460 PHE A CA 1
ATOM 3682 C C . PHE A 1 460 ? 81.034 36.069 -154.461 1.00 76.31 460 PHE A C 1
ATOM 3684 O O . PHE A 1 460 ? 81.141 35.420 -155.500 1.00 76.31 460 PHE A O 1
ATOM 3691 N N . GLU A 1 461 ? 79.878 36.638 -154.098 1.00 77.06 461 GLU A N 1
ATOM 3692 C CA . GLU A 1 461 ? 78.684 36.662 -154.955 1.00 77.06 461 GLU A CA 1
ATOM 3693 C C . GLU A 1 461 ? 78.866 37.575 -156.182 1.00 77.06 461 GLU A C 1
ATOM 3695 O O . GLU A 1 461 ? 78.515 37.169 -157.291 1.00 77.06 461 GLU A O 1
ATOM 3700 N N . GLU A 1 462 ? 79.471 38.762 -156.024 1.00 76.94 462 GLU A N 1
ATOM 3701 C CA . GLU A 1 462 ? 79.801 39.668 -157.142 1.00 76.94 462 GLU A CA 1
ATOM 3702 C C . GLU A 1 462 ? 80.737 38.994 -158.168 1.00 76.94 462 GLU A C 1
ATOM 3704 O O . GLU A 1 462 ? 80.421 38.942 -159.363 1.00 76.94 462 GLU A O 1
ATOM 3709 N N . ASP A 1 463 ? 81.847 38.403 -157.708 1.00 75.56 463 ASP A N 1
ATOM 3710 C CA . ASP A 1 463 ? 82.803 37.678 -158.560 1.00 75.56 463 ASP A CA 1
ATOM 3711 C C . ASP A 1 463 ? 82.156 36.461 -159.258 1.00 75.56 463 ASP A C 1
ATOM 3713 O O . ASP A 1 463 ? 82.449 36.179 -160.426 1.00 75.56 463 ASP A O 1
ATOM 3717 N N . TYR A 1 464 ? 81.238 35.754 -158.586 1.00 75.31 464 TYR A N 1
ATOM 3718 C CA . TYR A 1 464 ? 80.516 34.617 -159.170 1.00 75.31 464 TYR A CA 1
ATOM 3719 C C . TYR A 1 464 ? 79.509 35.058 -160.246 1.00 75.31 464 TYR A C 1
ATOM 3721 O O . TYR A 1 464 ? 79.477 34.480 -161.337 1.00 75.31 464 TYR A O 1
ATOM 3729 N N . GLY A 1 465 ? 78.737 36.122 -159.999 1.00 75.25 465 GLY A N 1
ATOM 3730 C CA . GLY A 1 465 ? 77.781 36.674 -160.968 1.00 75.25 465 GLY A CA 1
ATOM 3731 C C . GLY A 1 465 ? 78.452 37.215 -162.238 1.00 75.25 465 GLY A C 1
ATOM 3732 O O . GLY A 1 465 ? 77.918 37.079 -163.346 1.00 75.25 465 GLY A O 1
ATOM 3733 N N . HIS A 1 466 ? 79.667 37.761 -162.117 1.00 77.94 466 HIS A N 1
ATOM 3734 C CA . HIS A 1 466 ? 80.498 38.133 -163.266 1.00 77.94 466 HIS A CA 1
ATOM 3735 C C . HIS A 1 466 ? 80.931 36.923 -164.114 1.00 77.94 466 HIS A C 1
ATOM 3737 O O . HIS A 1 466 ? 80.995 37.029 -165.344 1.00 77.94 466 HIS A O 1
ATOM 3743 N N . LEU A 1 467 ? 81.194 35.769 -163.491 1.00 73.12 467 LEU A N 1
ATOM 3744 C CA . LEU A 1 467 ? 81.533 34.532 -164.200 1.00 73.12 467 LEU A CA 1
ATOM 3745 C C . LEU A 1 467 ? 80.312 33.929 -164.912 1.00 73.12 467 LEU A C 1
ATOM 3747 O O . LEU A 1 467 ? 80.407 33.579 -166.090 1.00 73.12 467 LEU A O 1
ATOM 3751 N N . GLU A 1 468 ? 79.161 33.854 -164.238 1.00 75.75 468 GLU A N 1
ATOM 3752 C CA . GLU A 1 468 ? 77.911 33.329 -164.811 1.00 75.75 468 GLU A CA 1
ATOM 3753 C C . GLU A 1 468 ? 77.464 34.135 -166.042 1.00 75.75 468 GLU A C 1
ATOM 3755 O O . GLU A 1 468 ? 77.163 33.562 -167.094 1.00 75.75 468 GLU A O 1
ATOM 3760 N N . SER A 1 469 ? 77.535 35.469 -165.955 1.00 78.56 469 SER A N 1
ATOM 3761 C CA . SER A 1 469 ? 77.228 36.377 -167.070 1.00 78.56 469 SER A CA 1
ATOM 3762 C C . SER A 1 469 ? 78.061 36.057 -168.320 1.00 78.56 469 SER A C 1
ATOM 3764 O O . SER A 1 469 ? 77.520 35.953 -169.422 1.00 78.56 469 SER A O 1
ATOM 3766 N N . ARG A 1 470 ? 79.369 35.810 -168.150 1.00 78.06 470 ARG A N 1
ATOM 3767 C CA . ARG A 1 470 ? 80.287 35.465 -169.250 1.00 78.06 470 ARG A CA 1
ATOM 3768 C C . ARG A 1 470 ? 79.932 34.130 -169.913 1.00 78.06 470 ARG A C 1
ATOM 3770 O O . ARG A 1 470 ? 80.030 33.995 -171.132 1.00 78.06 470 ARG A O 1
ATOM 3777 N N . VAL A 1 471 ? 79.521 33.135 -169.125 1.00 73.19 471 VAL A N 1
ATOM 3778 C CA . VAL A 1 471 ? 79.107 31.817 -169.639 1.00 73.19 471 VAL A CA 1
ATOM 3779 C C . VAL A 1 471 ? 77.826 31.936 -170.476 1.00 73.19 471 VAL A C 1
ATOM 3781 O O . VAL A 1 471 ? 77.697 31.270 -171.508 1.00 73.19 471 VAL A O 1
ATOM 3784 N N . TYR A 1 472 ? 76.903 32.821 -170.087 1.00 77.81 472 TYR A N 1
ATOM 3785 C CA . TYR A 1 472 ? 75.664 33.064 -170.828 1.00 77.81 472 TYR A CA 1
ATOM 3786 C C . TYR A 1 472 ? 75.892 33.736 -172.196 1.00 77.81 472 TYR A C 1
ATOM 3788 O O . TYR A 1 472 ? 75.223 33.380 -173.171 1.00 77.81 472 TYR A O 1
ATOM 3796 N N . GLU A 1 473 ? 76.857 34.655 -172.310 1.00 76.31 473 GLU A N 1
ATOM 3797 C CA . GLU A 1 473 ? 77.247 35.270 -173.592 1.00 76.31 473 GLU A CA 1
ATOM 3798 C C . GLU A 1 473 ? 77.753 34.212 -174.589 1.00 76.31 473 GLU A C 1
ATOM 3800 O O . GLU A 1 473 ? 77.169 34.036 -175.663 1.00 76.31 473 GLU A O 1
ATOM 3805 N N . ILE A 1 474 ? 78.760 33.426 -174.188 1.00 73.06 474 ILE A N 1
ATOM 3806 C CA . ILE A 1 474 ? 79.392 32.374 -175.012 1.00 73.06 474 ILE A CA 1
ATOM 3807 C C . ILE A 1 474 ? 78.358 31.341 -175.502 1.00 73.06 474 ILE A C 1
ATOM 3809 O O . ILE A 1 474 ? 78.397 30.886 -176.649 1.00 73.06 474 ILE A O 1
ATOM 3813 N N . SER A 1 475 ? 77.388 30.993 -174.650 1.00 70.62 475 SER A N 1
ATOM 3814 C CA . SER A 1 475 ? 76.306 30.058 -174.983 1.00 70.62 475 SER A CA 1
ATOM 3815 C C . SER A 1 475 ? 75.421 30.552 -176.141 1.00 70.62 475 SER A C 1
ATOM 3817 O O . SER A 1 475 ? 74.995 29.763 -176.991 1.00 70.62 475 SER A O 1
ATOM 3819 N N . ASN A 1 476 ? 75.174 31.864 -176.232 1.00 70.56 476 ASN A N 1
ATOM 3820 C CA . ASN A 1 476 ? 74.356 32.444 -177.299 1.00 70.56 476 ASN A CA 1
ATOM 3821 C C . ASN A 1 476 ? 75.111 32.565 -178.635 1.00 70.56 476 ASN A C 1
ATOM 3823 O O . ASN A 1 476 ? 74.511 32.327 -179.688 1.00 70.56 476 ASN A O 1
ATOM 3827 N N . GLU A 1 477 ? 76.419 32.833 -178.619 1.00 74.19 477 GLU A N 1
ATOM 3828 C CA . GLU A 1 477 ? 77.253 32.835 -179.834 1.00 74.19 477 GLU A CA 1
ATOM 3829 C C . GLU A 1 477 ? 77.282 31.450 -180.507 1.00 74.19 477 GLU A C 1
ATOM 3831 O O . GLU A 1 477 ? 77.030 31.318 -181.711 1.00 74.19 477 GLU A O 1
ATOM 3836 N N . LEU A 1 478 ? 77.475 30.388 -179.714 1.00 67.06 478 LEU A N 1
ATOM 3837 C CA . LEU A 1 478 ? 77.466 28.996 -180.186 1.00 67.06 478 LEU A CA 1
ATOM 3838 C C . LEU A 1 478 ? 76.118 28.609 -180.835 1.00 67.06 478 LEU A C 1
ATOM 3840 O O . LEU A 1 478 ? 76.051 27.890 -181.843 1.00 67.06 478 LEU A O 1
ATOM 3844 N N . LYS A 1 479 ? 75.023 29.132 -180.275 1.00 72.19 479 LYS A N 1
ATOM 3845 C CA . LYS A 1 479 ? 73.644 28.927 -180.741 1.00 72.19 479 LYS A CA 1
ATOM 3846 C C . LYS A 1 479 ? 73.389 29.603 -182.093 1.00 72.19 479 LYS A C 1
ATOM 3848 O O . LYS A 1 479 ? 72.719 29.018 -182.947 1.00 72.19 479 LYS A O 1
ATOM 3853 N N . ALA A 1 480 ? 73.972 30.782 -182.324 1.00 66.31 480 ALA A N 1
ATOM 3854 C CA . ALA A 1 480 ? 73.906 31.480 -183.607 1.00 66.31 480 ALA A CA 1
ATOM 3855 C C . ALA A 1 480 ? 74.645 30.707 -184.715 1.00 66.31 480 ALA A C 1
ATOM 3857 O O . ALA A 1 480 ? 74.054 30.436 -185.766 1.00 66.31 480 ALA A O 1
ATOM 3858 N N . ALA A 1 481 ? 75.884 30.268 -184.461 1.00 61.28 481 ALA A N 1
ATOM 3859 C CA . ALA A 1 481 ? 76.690 29.496 -185.417 1.00 61.28 481 ALA A CA 1
ATOM 3860 C C . ALA A 1 481 ? 75.986 28.202 -185.875 1.00 61.28 481 ALA A C 1
ATOM 3862 O O . ALA A 1 481 ? 75.928 27.895 -187.070 1.00 61.28 481 ALA A O 1
ATOM 3863 N N . THR A 1 482 ? 75.351 27.495 -184.935 1.00 62.34 482 THR A N 1
ATOM 3864 C CA . THR A 1 482 ? 74.585 26.261 -185.191 1.00 62.34 482 THR A CA 1
ATOM 3865 C C . THR A 1 482 ? 73.416 26.471 -186.170 1.00 62.34 482 THR A C 1
ATOM 3867 O O . THR A 1 482 ? 73.063 25.564 -186.926 1.00 62.34 482 THR A O 1
ATOM 3870 N N . SER A 1 483 ? 72.828 27.673 -186.220 1.00 63.38 483 SER A N 1
ATOM 3871 C CA . SER A 1 483 ? 71.739 27.991 -187.159 1.00 63.38 483 SER A CA 1
ATOM 3872 C C . SER A 1 483 ? 72.208 28.162 -188.612 1.00 63.38 483 SER A C 1
ATOM 3874 O O . SER A 1 483 ? 71.436 27.904 -189.538 1.00 63.38 483 SER A O 1
ATOM 3876 N N . CYS A 1 484 ? 73.469 28.556 -188.823 1.00 55.84 484 CYS A N 1
ATOM 3877 C CA . CYS A 1 484 ? 74.020 28.841 -190.148 1.00 55.84 484 CYS A CA 1
ATOM 3878 C C . CYS A 1 484 ? 74.235 27.550 -190.954 1.00 55.84 484 CYS A C 1
ATOM 3880 O O . CYS A 1 484 ? 73.718 27.412 -192.064 1.00 55.84 484 CYS A O 1
ATOM 3882 N N . MET A 1 485 ? 74.881 26.547 -190.342 1.00 60.81 485 MET A N 1
ATOM 3883 C CA . MET A 1 485 ? 75.128 25.229 -190.953 1.00 60.81 485 MET A CA 1
ATOM 3884 C C . MET A 1 485 ? 73.839 24.534 -191.428 1.00 60.81 485 MET A C 1
ATOM 3886 O O . MET A 1 485 ? 73.841 23.803 -192.417 1.00 60.81 485 MET A O 1
ATOM 3890 N N . LYS A 1 486 ? 72.711 24.808 -190.760 1.00 62.50 486 LYS A N 1
ATOM 3891 C CA . LYS A 1 486 ? 71.400 24.223 -191.074 1.00 62.50 486 LYS A CA 1
ATOM 3892 C C . LYS A 1 486 ? 70.813 24.680 -192.419 1.00 62.50 486 LYS A C 1
ATOM 3894 O O . LYS A 1 486 ? 69.927 24.003 -192.931 1.00 62.50 486 LYS A O 1
ATOM 3899 N N . LYS A 1 487 ? 71.286 25.795 -192.992 1.00 64.75 487 LYS A N 1
ATOM 3900 C CA . LYS A 1 487 ? 70.819 26.307 -194.297 1.00 64.75 487 LYS A CA 1
ATOM 3901 C C . LYS A 1 487 ? 71.554 25.681 -195.484 1.00 64.75 487 LYS A C 1
ATOM 3903 O O . LYS A 1 487 ? 70.937 25.473 -196.523 1.00 64.75 487 LYS A O 1
ATOM 3908 N N . GLU A 1 488 ? 72.831 25.339 -195.324 1.00 58.91 488 GLU A N 1
ATOM 3909 C CA . GLU A 1 488 ? 73.660 24.812 -196.418 1.00 58.91 488 GLU A CA 1
ATOM 3910 C C . GLU A 1 488 ? 73.280 23.367 -196.784 1.00 58.91 488 GLU A C 1
ATOM 3912 O O . GLU A 1 488 ? 73.120 23.034 -197.959 1.00 58.91 488 GLU A O 1
ATOM 3917 N N . ILE A 1 489 ? 73.016 22.534 -195.768 1.00 63.00 489 ILE A N 1
ATOM 3918 C CA . ILE A 1 489 ? 72.573 21.136 -195.926 1.00 63.00 489 ILE A CA 1
ATOM 3919 C C . ILE A 1 489 ? 71.265 21.045 -196.735 1.00 63.00 489 ILE A C 1
ATOM 3921 O O . ILE A 1 489 ? 71.076 20.100 -197.498 1.00 63.00 489 ILE A O 1
ATOM 3925 N N . GLY A 1 490 ? 70.385 22.049 -196.631 1.00 66.00 490 GLY A N 1
ATOM 3926 C CA . GLY A 1 490 ? 69.117 22.089 -197.363 1.00 66.00 490 GLY A CA 1
ATOM 3927 C C . GLY A 1 490 ? 69.261 22.136 -198.889 1.00 66.00 490 GLY A C 1
ATOM 3928 O O . GLY A 1 490 ? 68.359 21.676 -199.584 1.00 66.00 490 GLY A O 1
ATOM 3929 N N . ARG A 1 491 ? 70.389 22.632 -199.426 1.00 63.31 491 ARG A N 1
ATOM 3930 C CA . ARG A 1 491 ? 70.611 22.724 -200.882 1.00 63.31 491 ARG A CA 1
ATOM 3931 C C . ARG A 1 491 ? 70.901 21.357 -201.512 1.00 63.31 491 ARG A C 1
ATOM 3933 O O . ARG A 1 491 ? 70.384 21.052 -202.581 1.00 63.31 491 ARG A O 1
ATOM 3940 N N . LEU A 1 492 ? 71.694 20.525 -200.834 1.00 61.50 492 LEU A N 1
ATOM 3941 C CA . LEU A 1 492 ? 72.187 19.239 -201.355 1.00 61.50 492 LEU A CA 1
ATOM 3942 C C . LEU A 1 492 ? 71.126 18.124 -201.370 1.00 61.50 492 LEU A C 1
ATOM 3944 O O . LEU A 1 492 ? 71.292 17.119 -202.053 1.00 61.50 492 LEU A O 1
ATOM 3948 N N . VAL A 1 493 ? 70.021 18.292 -200.639 1.00 64.50 493 VAL A N 1
ATOM 3949 C CA . VAL A 1 493 ? 68.926 17.305 -200.589 1.00 64.50 493 VAL A CA 1
ATOM 3950 C C . VAL A 1 493 ? 68.036 17.364 -201.841 1.00 64.50 493 VAL A C 1
ATOM 3952 O O . VAL A 1 493 ? 67.368 16.383 -202.164 1.00 64.50 493 VAL A O 1
ATOM 3955 N N . GLN A 1 494 ? 68.018 18.486 -202.570 1.00 56.03 494 GLN A N 1
ATOM 3956 C CA . GLN A 1 494 ? 67.017 18.719 -203.616 1.00 56.03 494 GLN A CA 1
ATOM 3957 C C . GLN A 1 494 ? 67.344 18.039 -204.960 1.00 56.03 494 GLN A C 1
ATOM 3959 O O . GLN A 1 494 ? 66.423 17.582 -205.637 1.00 56.03 494 GLN A O 1
ATOM 3964 N N . GLU A 1 495 ? 68.622 17.881 -205.323 1.00 53.12 495 GLU A N 1
ATOM 3965 C CA . GLU A 1 495 ? 69.033 17.168 -206.551 1.00 53.12 495 GLU A CA 1
ATOM 3966 C C . GLU A 1 495 ? 68.764 15.652 -206.478 1.00 53.12 495 GLU A C 1
ATOM 3968 O O . GLU A 1 495 ? 68.443 15.021 -207.482 1.00 53.12 495 GLU A O 1
ATOM 3973 N N . LEU A 1 496 ? 68.791 15.069 -205.275 1.00 54.97 496 LEU A N 1
ATOM 3974 C CA . LEU A 1 496 ? 68.604 13.629 -205.029 1.00 54.97 496 LEU A CA 1
ATOM 3975 C C . LEU A 1 496 ? 67.131 13.161 -205.138 1.00 54.97 496 LEU A C 1
ATOM 3977 O O . LEU A 1 496 ? 66.803 12.027 -204.791 1.00 54.97 496 LEU A O 1
ATOM 3981 N N . SER A 1 497 ? 66.222 14.031 -205.593 1.00 44.78 497 SER A N 1
ATOM 3982 C CA . SER A 1 497 ? 64.769 13.800 -205.577 1.00 44.78 497 SER A CA 1
ATOM 3983 C C . SER A 1 497 ? 64.176 13.241 -206.880 1.00 44.78 497 SER A C 1
ATOM 3985 O O . SER A 1 497 ? 63.075 12.693 -206.850 1.00 44.78 497 SER A O 1
ATOM 3987 N N . VAL A 1 498 ? 64.885 13.330 -208.012 1.00 58.56 498 VAL A N 1
ATOM 3988 C CA . VAL A 1 498 ? 64.341 12.967 -209.340 1.00 58.56 498 VAL A CA 1
ATOM 3989 C C . VAL A 1 498 ? 64.294 11.449 -209.570 1.00 58.56 498 VAL A C 1
ATOM 3991 O O . VAL A 1 498 ? 63.292 10.928 -210.059 1.00 58.56 498 VAL A O 1
ATOM 3994 N N . GLU A 1 499 ? 65.334 10.717 -209.163 1.00 48.44 499 GLU A N 1
ATOM 3995 C CA . GLU A 1 499 ? 65.526 9.310 -209.559 1.00 48.44 499 GLU A CA 1
ATOM 3996 C C . GLU A 1 499 ? 64.679 8.298 -208.756 1.00 48.44 499 GLU A C 1
ATOM 3998 O O . GLU A 1 499 ? 64.680 7.100 -209.038 1.00 48.44 499 GLU A O 1
ATOM 4003 N N . LYS A 1 500 ? 63.910 8.750 -207.752 1.00 46.53 500 LYS A N 1
ATOM 4004 C CA . LYS A 1 500 ? 63.129 7.866 -206.861 1.00 46.53 500 LYS A CA 1
ATOM 4005 C C . LYS A 1 500 ? 61.730 7.493 -207.398 1.00 46.53 500 LYS A C 1
ATOM 4007 O O . LYS A 1 500 ? 60.948 6.855 -206.697 1.00 46.53 500 LYS A O 1
ATOM 4012 N N . ASN A 1 501 ? 61.402 7.833 -208.646 1.00 45.25 501 ASN A N 1
ATOM 4013 C CA . ASN A 1 501 ? 60.072 7.619 -209.242 1.00 45.25 501 ASN A CA 1
ATOM 4014 C C . ASN A 1 501 ? 59.887 6.255 -209.948 1.00 45.25 501 ASN A C 1
ATOM 4016 O O . ASN A 1 501 ? 59.458 6.187 -211.099 1.00 45.25 501 ASN A O 1
ATOM 4020 N N . LYS A 1 502 ? 60.153 5.146 -209.238 1.00 45.59 502 LYS A N 1
ATOM 4021 C CA . LYS A 1 502 ? 59.732 3.776 -209.625 1.00 45.59 502 LYS A CA 1
ATOM 4022 C C . LYS A 1 502 ? 59.266 2.945 -208.418 1.00 45.59 502 LYS A C 1
ATOM 4024 O O . LYS A 1 502 ? 59.815 1.887 -208.128 1.00 45.59 502 LYS A O 1
ATOM 4029 N N . GLY A 1 503 ? 58.244 3.429 -207.711 1.00 43.00 503 GLY A N 1
ATOM 4030 C CA . GLY A 1 503 ? 57.701 2.790 -206.503 1.00 43.00 503 GLY A CA 1
ATOM 4031 C C . GLY A 1 503 ? 56.184 2.594 -206.526 1.00 43.00 503 GLY A C 1
ATOM 4032 O O . GLY A 1 503 ? 55.512 3.154 -205.671 1.00 43.00 503 GLY A O 1
ATOM 4033 N N . LEU A 1 504 ? 55.637 1.857 -207.507 1.00 52.78 504 LEU A N 1
ATOM 4034 C CA . LEU A 1 504 ? 54.179 1.645 -207.622 1.00 52.78 504 LEU A CA 1
ATOM 4035 C C . LEU A 1 504 ? 53.785 0.362 -208.403 1.00 52.78 504 LEU A C 1
ATOM 4037 O O . LEU A 1 504 ? 52.975 0.410 -209.323 1.00 52.78 504 LEU A O 1
ATOM 4041 N N . VAL A 1 505 ? 54.409 -0.789 -208.090 1.00 48.62 505 VAL A N 1
ATOM 4042 C CA . VAL A 1 505 ? 54.087 -2.099 -208.729 1.00 48.62 505 VAL A CA 1
ATOM 4043 C C . VAL A 1 505 ? 54.106 -3.303 -207.768 1.00 48.62 505 VAL A C 1
ATOM 4045 O O . VAL A 1 505 ? 53.359 -4.254 -207.983 1.00 48.62 505 VAL A O 1
ATOM 4048 N N . LEU A 1 506 ? 54.935 -3.308 -206.713 1.00 44.38 506 LEU A N 1
ATOM 4049 C CA . LEU A 1 506 ? 55.100 -4.475 -205.820 1.00 44.38 506 LEU A CA 1
ATOM 4050 C C . LEU A 1 506 ? 54.597 -4.253 -204.387 1.00 44.38 506 LEU A C 1
ATOM 4052 O O . LEU A 1 506 ? 55.160 -4.751 -203.416 1.00 44.38 506 LEU A O 1
ATOM 4056 N N . GLU A 1 507 ? 53.428 -3.627 -204.297 1.00 57.19 507 GLU A N 1
ATOM 4057 C CA . GLU A 1 507 ? 52.496 -3.644 -203.155 1.00 57.19 507 GLU A CA 1
ATOM 4058 C C . GLU A 1 507 ? 51.840 -5.042 -202.971 1.00 57.19 507 GLU A C 1
ATOM 4060 O O . GLU A 1 507 ? 50.682 -5.175 -202.610 1.00 57.19 507 GLU A O 1
ATOM 4065 N N . ASN A 1 508 ? 52.587 -6.110 -203.279 1.00 42.47 508 ASN A N 1
ATOM 4066 C CA . ASN A 1 508 ? 52.090 -7.472 -203.524 1.00 42.47 508 ASN A CA 1
ATOM 4067 C C . ASN A 1 508 ? 52.826 -8.546 -202.696 1.00 42.47 508 ASN A C 1
ATOM 4069 O O . ASN A 1 508 ? 52.722 -9.730 -202.995 1.00 42.47 508 ASN A O 1
ATOM 4073 N N . LYS A 1 509 ? 53.613 -8.146 -201.683 1.00 51.38 509 LYS A N 1
ATOM 4074 C CA . LYS A 1 509 ? 54.330 -9.077 -200.780 1.00 51.38 509 LYS A CA 1
ATOM 4075 C C . LYS A 1 509 ? 54.234 -8.774 -199.287 1.00 51.38 509 LYS A C 1
ATOM 4077 O O . LYS A 1 509 ? 54.746 -9.547 -198.486 1.00 51.38 509 LYS A O 1
ATOM 4082 N N . VAL A 1 510 ? 53.544 -7.701 -198.902 1.00 55.66 510 VAL A N 1
ATOM 4083 C CA . VAL A 1 510 ? 53.214 -7.453 -197.487 1.00 55.66 510 VAL A CA 1
ATOM 4084 C C . VAL A 1 510 ? 52.115 -8.419 -197.009 1.00 55.66 510 VAL A C 1
ATOM 4086 O O . VAL A 1 510 ? 52.142 -8.838 -195.861 1.00 55.66 510 VAL A O 1
ATOM 4089 N N . GLY A 1 511 ? 51.233 -8.879 -197.907 1.00 57.50 511 GLY A N 1
ATOM 4090 C CA . GLY A 1 511 ? 50.159 -9.825 -197.573 1.00 57.50 511 GLY A CA 1
ATOM 4091 C C . GLY A 1 511 ? 50.548 -11.309 -197.439 1.00 57.50 511 GLY A C 1
ATOM 4092 O O . GLY A 1 511 ? 49.730 -12.083 -196.971 1.00 57.50 511 GLY A O 1
ATOM 4093 N N . GLU A 1 512 ? 51.757 -11.749 -197.822 1.00 51.22 512 GLU A N 1
ATOM 4094 C CA . GLU A 1 512 ? 52.092 -13.196 -197.864 1.00 51.22 512 GLU A CA 1
ATOM 4095 C C . GLU A 1 512 ? 52.584 -13.799 -196.526 1.00 51.22 512 GLU A C 1
ATOM 4097 O O . GLU A 1 512 ? 52.838 -15.006 -196.462 1.00 51.22 512 GLU A O 1
ATOM 4102 N N . LEU A 1 513 ? 52.774 -13.000 -195.465 1.00 50.59 513 LEU A N 1
ATOM 4103 C CA . LEU A 1 513 ? 53.354 -13.482 -194.195 1.00 50.59 513 LEU A CA 1
ATOM 4104 C C . LEU A 1 513 ? 52.571 -13.138 -192.919 1.00 50.59 513 LEU A C 1
ATOM 4106 O O . LEU A 1 513 ? 52.802 -13.801 -191.908 1.00 50.59 513 LEU A O 1
ATOM 4110 N N . GLU A 1 514 ? 51.624 -12.196 -192.944 1.00 54.72 514 GLU A N 1
ATOM 4111 C CA . GLU A 1 514 ? 50.740 -11.956 -191.788 1.00 54.72 514 GLU A CA 1
ATOM 4112 C C . GLU A 1 514 ? 49.772 -13.140 -191.562 1.00 54.72 514 GLU A C 1
ATOM 4114 O O . GLU A 1 514 ? 49.543 -13.537 -190.418 1.00 54.72 514 GLU A O 1
ATOM 4119 N N . ASP A 1 515 ? 49.347 -13.816 -192.640 1.00 57.00 515 ASP A N 1
ATOM 4120 C CA . ASP A 1 515 ? 48.489 -15.017 -192.619 1.00 57.00 515 ASP A CA 1
ATOM 4121 C C . ASP A 1 515 ? 49.008 -16.163 -191.726 1.00 57.00 515 ASP A C 1
ATOM 4123 O O . ASP A 1 515 ? 48.223 -16.976 -191.237 1.00 57.00 515 ASP A O 1
ATOM 4127 N N . LYS A 1 516 ? 50.323 -16.252 -191.479 1.00 56.56 516 LYS A N 1
ATOM 4128 C CA . LYS A 1 516 ? 50.920 -17.349 -190.690 1.00 56.56 516 LYS A CA 1
ATOM 4129 C C . LYS A 1 516 ? 50.992 -17.097 -189.189 1.00 56.56 516 LYS A C 1
ATOM 4131 O O . LYS A 1 516 ? 51.269 -18.037 -188.447 1.00 56.56 516 LYS A O 1
ATOM 4136 N N . LEU A 1 517 ? 50.735 -15.874 -188.724 1.00 52.66 517 LEU A N 1
ATOM 4137 C CA . LEU A 1 517 ? 50.679 -15.583 -187.287 1.00 52.66 517 LEU A CA 1
ATOM 4138 C C . LEU A 1 517 ? 49.277 -15.838 -186.701 1.00 52.66 517 LEU A C 1
ATOM 4140 O O . LEU A 1 517 ? 49.143 -16.098 -185.508 1.00 52.66 517 LEU A O 1
ATOM 4144 N N . GLN A 1 518 ? 48.243 -15.828 -187.548 1.00 67.00 518 GLN A N 1
ATOM 4145 C CA . GLN A 1 518 ? 46.842 -15.941 -187.136 1.00 67.00 518 GLN A CA 1
ATOM 4146 C C . GLN A 1 518 ? 46.374 -17.391 -186.865 1.00 67.00 518 GLN A C 1
ATOM 4148 O O . GLN A 1 518 ? 45.390 -17.577 -186.154 1.00 67.00 518 GLN A O 1
ATOM 4153 N N . GLU A 1 519 ? 47.060 -18.422 -187.382 1.00 62.38 519 GLU A N 1
ATOM 4154 C CA . GLU A 1 519 ? 46.602 -19.829 -187.300 1.00 62.38 519 GLU A CA 1
ATOM 4155 C C . GLU A 1 519 ? 46.963 -20.562 -185.983 1.00 62.38 519 GLU A C 1
ATOM 4157 O O . GLU A 1 519 ? 46.329 -21.560 -185.627 1.00 62.38 519 GLU A O 1
ATOM 4162 N N . ASP A 1 520 ? 47.992 -20.113 -185.250 1.00 54.19 520 ASP A N 1
ATOM 4163 C CA . ASP A 1 520 ? 48.523 -20.852 -184.083 1.00 54.19 520 ASP A CA 1
ATOM 4164 C C . ASP A 1 520 ? 48.239 -20.196 -182.719 1.00 54.19 520 ASP A C 1
ATOM 4166 O O . ASP A 1 520 ? 48.249 -20.876 -181.689 1.00 54.19 520 ASP A O 1
ATOM 4170 N N . GLU A 1 521 ? 47.852 -18.913 -182.689 1.00 66.00 521 GLU A N 1
ATOM 4171 C CA . GLU A 1 521 ? 47.309 -18.274 -181.475 1.00 66.00 521 GLU A CA 1
ATOM 4172 C C . GLU A 1 521 ? 46.069 -19.017 -180.931 1.00 66.00 521 GLU A C 1
ATOM 4174 O O . GLU A 1 521 ? 45.848 -19.045 -179.717 1.00 66.00 521 GLU A O 1
ATOM 4179 N N . ASP A 1 522 ? 45.297 -19.679 -181.801 1.00 60.78 522 ASP A N 1
ATOM 4180 C CA . ASP A 1 522 ? 44.144 -20.493 -181.405 1.00 60.78 522 ASP A CA 1
ATOM 4181 C C . ASP A 1 522 ? 44.545 -21.863 -180.827 1.00 60.78 522 ASP A C 1
ATOM 4183 O O . ASP A 1 522 ? 43.911 -22.327 -179.873 1.00 60.78 522 ASP A O 1
ATOM 4187 N N . LYS A 1 523 ? 45.653 -22.474 -181.282 1.00 62.25 523 LYS A N 1
ATOM 4188 C CA . LYS A 1 523 ? 46.207 -23.685 -180.637 1.00 62.25 523 LYS A CA 1
ATOM 4189 C C . LYS A 1 523 ? 46.743 -23.371 -179.234 1.00 62.25 523 LYS A C 1
ATOM 4191 O O . LYS A 1 523 ? 46.630 -24.196 -178.327 1.00 62.25 523 LYS A O 1
ATOM 4196 N N . ARG A 1 524 ? 47.231 -22.144 -179.009 1.00 55.31 524 ARG A N 1
ATOM 4197 C CA . ARG A 1 524 ? 47.717 -21.672 -177.698 1.00 55.31 524 ARG A CA 1
ATOM 4198 C C . ARG A 1 524 ? 46.626 -21.610 -176.615 1.00 55.31 524 ARG A C 1
ATOM 4200 O O . ARG A 1 524 ? 46.969 -21.668 -175.436 1.00 55.31 524 ARG A O 1
ATOM 4207 N N . ARG A 1 525 ? 45.330 -21.520 -176.962 1.00 56.91 525 ARG A N 1
ATOM 4208 C CA . ARG A 1 525 ? 44.238 -21.476 -175.959 1.00 56.91 525 ARG A CA 1
ATOM 4209 C C . ARG A 1 525 ? 43.748 -22.849 -175.490 1.00 56.91 525 ARG A C 1
ATOM 4211 O O . ARG A 1 525 ? 43.328 -22.955 -174.344 1.00 56.91 525 ARG A O 1
ATOM 4218 N N . SER A 1 526 ? 43.809 -23.897 -176.315 1.00 55.06 526 SER A N 1
ATOM 4219 C CA . SER A 1 526 ? 43.285 -25.223 -175.934 1.00 55.06 526 SER A CA 1
ATOM 4220 C C . SER A 1 526 ? 44.213 -26.008 -175.000 1.00 55.06 526 SER A C 1
ATOM 4222 O O . SER A 1 526 ? 43.741 -26.798 -174.184 1.00 55.06 526 SER A O 1
ATOM 4224 N N . LEU A 1 527 ? 45.528 -25.778 -175.075 1.00 54.25 527 LEU A N 1
ATOM 4225 C CA . LEU A 1 527 ? 46.510 -26.505 -174.263 1.00 54.25 527 LEU A CA 1
ATOM 4226 C C . LEU A 1 527 ? 46.498 -26.084 -172.779 1.00 54.25 527 LEU A C 1
ATOM 4228 O O . LEU A 1 527 ? 46.767 -26.911 -171.903 1.00 54.25 527 LEU A O 1
ATOM 4232 N N . ALA A 1 528 ? 46.143 -24.823 -172.501 1.00 54.28 528 ALA A N 1
ATOM 4233 C CA . ALA A 1 528 ? 46.242 -24.184 -171.185 1.00 54.28 528 ALA A CA 1
ATOM 4234 C C . ALA A 1 528 ? 45.451 -24.894 -170.067 1.00 54.28 528 ALA A C 1
ATOM 4236 O O . ALA A 1 528 ? 45.914 -24.942 -168.930 1.00 54.28 528 ALA A O 1
ATOM 4237 N N . GLU A 1 529 ? 44.301 -25.495 -170.385 1.00 59.59 529 GLU A N 1
ATOM 4238 C CA . GLU A 1 529 ? 43.437 -26.142 -169.385 1.00 59.59 529 GLU A CA 1
ATOM 4239 C C . GLU A 1 529 ? 43.990 -27.502 -168.908 1.00 59.59 529 GLU A C 1
ATOM 4241 O O . GLU A 1 529 ? 43.721 -27.941 -167.791 1.00 59.59 529 GLU A O 1
ATOM 4246 N N . THR A 1 530 ? 44.790 -28.187 -169.737 1.00 61.84 530 THR A N 1
ATOM 4247 C CA . THR A 1 530 ? 45.196 -29.586 -169.479 1.00 61.84 530 THR A CA 1
ATOM 4248 C C . THR A 1 530 ? 46.474 -29.738 -168.655 1.00 61.84 530 THR A C 1
ATOM 4250 O O . THR A 1 530 ? 46.605 -30.712 -167.910 1.00 61.84 530 THR A O 1
ATOM 4253 N N . VAL A 1 531 ? 47.412 -28.788 -168.743 1.00 61.34 531 VAL A N 1
ATOM 4254 C CA . VAL A 1 531 ? 48.693 -28.850 -168.008 1.00 61.34 531 VAL A CA 1
ATOM 4255 C C . VAL A 1 531 ? 48.462 -28.752 -166.496 1.00 61.34 531 VAL A C 1
ATOM 4257 O O . VAL A 1 531 ? 49.064 -29.504 -165.728 1.00 61.34 531 VAL A O 1
ATOM 4260 N N . ARG A 1 532 ? 47.487 -27.929 -166.082 1.00 63.88 532 ARG A N 1
ATOM 4261 C CA . ARG A 1 532 ? 47.095 -27.709 -164.678 1.00 63.88 532 ARG A CA 1
ATOM 4262 C C . ARG A 1 532 ? 46.632 -28.979 -163.940 1.00 63.88 532 ARG A C 1
ATOM 4264 O O . ARG A 1 532 ? 46.500 -28.943 -162.725 1.00 63.88 532 ARG A O 1
ATOM 4271 N N . LEU A 1 533 ? 46.386 -30.087 -164.649 1.00 62.31 533 LEU A N 1
ATOM 4272 C CA . LEU A 1 533 ? 45.949 -31.370 -164.080 1.00 62.31 533 LEU A CA 1
ATOM 4273 C C . LEU A 1 533 ? 47.060 -32.444 -164.024 1.00 62.31 533 LEU A C 1
ATOM 4275 O O . LEU A 1 533 ? 46.778 -33.601 -163.704 1.00 62.31 533 LEU A O 1
ATOM 4279 N N . ARG A 1 534 ? 48.311 -32.121 -164.393 1.00 62.16 534 ARG A N 1
ATOM 4280 C CA . ARG A 1 534 ? 49.424 -33.097 -164.409 1.00 62.16 534 ARG A CA 1
ATOM 4281 C C . ARG A 1 534 ? 50.519 -32.855 -163.378 1.00 62.16 534 ARG A C 1
ATOM 4283 O O . ARG A 1 534 ? 51.082 -33.835 -162.898 1.00 62.16 534 ARG A O 1
ATOM 4290 N N . GLU A 1 535 ? 50.813 -31.611 -163.019 1.00 56.31 535 GLU A N 1
ATOM 4291 C CA . GLU A 1 535 ? 51.951 -31.312 -162.135 1.00 56.31 535 GLU A CA 1
ATOM 4292 C C . GLU A 1 535 ? 51.694 -31.690 -160.665 1.00 56.31 535 GLU A C 1
ATOM 4294 O O . GLU A 1 535 ? 52.637 -32.068 -159.972 1.00 56.31 535 GLU A O 1
ATOM 4299 N N . GLU A 1 536 ? 50.428 -31.782 -160.226 1.00 63.91 536 GLU A N 1
ATOM 4300 C CA . GLU A 1 536 ? 50.060 -32.381 -158.924 1.00 63.91 536 GLU A CA 1
ATOM 4301 C C . GLU A 1 536 ? 50.608 -33.811 -158.734 1.00 63.91 536 GLU A C 1
ATOM 4303 O O . GLU A 1 536 ? 50.843 -34.227 -157.602 1.00 63.91 536 GLU A O 1
ATOM 4308 N N . LYS A 1 537 ? 50.875 -34.561 -159.817 1.00 61.16 537 LYS A N 1
ATOM 4309 C CA . LYS A 1 537 ? 51.456 -35.915 -159.738 1.00 61.16 537 LYS A CA 1
ATOM 4310 C C . LYS A 1 537 ? 52.979 -35.955 -159.617 1.00 61.16 537 LYS A C 1
ATOM 4312 O O . LYS A 1 537 ? 53.522 -37.007 -159.290 1.00 61.16 537 LYS A O 1
ATOM 4317 N N . VAL A 1 538 ? 53.686 -34.856 -159.885 1.00 59.19 538 VAL A N 1
ATOM 4318 C CA . VAL A 1 538 ? 55.158 -34.832 -159.782 1.00 59.19 538 VAL A CA 1
ATOM 4319 C C . VAL A 1 538 ? 55.586 -34.810 -158.311 1.00 59.19 538 VAL A C 1
ATOM 4321 O O . VAL A 1 538 ? 56.527 -35.506 -157.935 1.00 59.19 538 VAL A O 1
ATOM 4324 N N . SER A 1 539 ? 54.814 -34.129 -157.455 1.00 65.19 539 SER A N 1
ATOM 4325 C CA . SER A 1 539 ? 55.075 -34.006 -156.012 1.00 65.19 539 SER A CA 1
ATOM 4326 C C . SER A 1 539 ? 55.036 -35.331 -155.227 1.00 65.19 539 SER A C 1
ATOM 4328 O O . SER A 1 539 ? 55.465 -35.355 -154.072 1.00 65.19 539 SER A O 1
ATOM 4330 N N . GLU A 1 540 ? 54.540 -36.428 -155.811 1.00 62.53 540 GLU A N 1
ATOM 4331 C CA . GLU A 1 540 ? 54.597 -37.766 -155.198 1.00 62.53 540 GLU A CA 1
ATOM 4332 C C . GLU A 1 540 ? 55.860 -38.559 -155.586 1.00 62.53 540 GLU A C 1
ATOM 4334 O O . GLU A 1 540 ? 56.257 -39.464 -154.851 1.00 62.53 540 GLU A O 1
ATOM 4339 N N . LEU A 1 541 ? 56.521 -38.227 -156.704 1.00 56.31 541 LEU A N 1
ATOM 4340 C CA . LEU A 1 541 ? 57.637 -39.014 -157.249 1.00 56.31 541 LEU A CA 1
ATOM 4341 C C . LEU A 1 541 ? 59.003 -38.634 -156.670 1.00 56.31 541 LEU A C 1
ATOM 4343 O O . LEU A 1 541 ? 59.826 -39.519 -156.445 1.00 56.31 541 LEU A O 1
ATOM 4347 N N . GLU A 1 542 ? 59.258 -37.358 -156.373 1.00 57.25 542 GLU A N 1
ATOM 4348 C CA . GLU A 1 542 ? 60.568 -36.922 -155.848 1.00 57.25 542 GLU A CA 1
ATOM 4349 C C . GLU A 1 542 ? 60.881 -37.523 -154.465 1.00 57.25 542 GLU A C 1
ATOM 4351 O O . GLU A 1 542 ? 62.036 -37.818 -154.155 1.00 57.25 542 GLU A O 1
ATOM 4356 N N . LYS A 1 543 ? 59.845 -37.856 -153.681 1.00 66.44 543 LYS A N 1
ATOM 4357 C CA . LYS A 1 543 ? 59.966 -38.640 -152.437 1.00 66.44 543 LYS A CA 1
ATOM 4358 C C . LYS A 1 543 ? 60.582 -40.032 -152.623 1.00 66.44 543 LYS A C 1
ATOM 4360 O O . LYS A 1 543 ? 61.039 -40.607 -151.643 1.00 66.44 543 LYS A O 1
ATOM 4365 N N . MET A 1 544 ? 60.590 -40.575 -153.841 1.00 65.25 544 MET A N 1
ATOM 4366 C CA . MET A 1 544 ? 61.206 -41.865 -154.172 1.00 65.25 544 MET A CA 1
ATOM 4367 C C . MET A 1 544 ? 62.665 -41.723 -154.647 1.00 65.25 544 MET A C 1
ATOM 4369 O O . MET A 1 544 ? 63.398 -42.708 -154.663 1.00 65.25 544 MET A O 1
ATOM 4373 N N . VAL A 1 545 ? 63.106 -40.513 -155.019 1.00 59.97 545 VAL A N 1
ATOM 4374 C CA . VAL A 1 545 ? 64.461 -40.261 -155.546 1.00 59.97 545 VAL A CA 1
ATOM 4375 C C . VAL A 1 545 ? 65.498 -40.218 -154.421 1.00 59.97 545 VAL A C 1
ATOM 4377 O O . VAL A 1 545 ? 66.553 -40.837 -154.549 1.00 59.97 545 VAL A O 1
ATOM 4380 N N . ALA A 1 546 ? 65.170 -39.588 -153.287 1.00 69.69 546 ALA A N 1
ATOM 4381 C CA . ALA A 1 546 ? 66.050 -39.527 -152.113 1.00 69.69 546 ALA A CA 1
ATOM 4382 C C . ALA A 1 546 ? 66.503 -40.925 -151.630 1.00 69.69 546 ALA A C 1
ATOM 4384 O O . ALA A 1 546 ? 67.660 -41.126 -151.269 1.00 69.69 546 ALA A O 1
ATOM 4385 N N . ASP A 1 547 ? 65.609 -41.916 -151.718 1.00 65.94 547 ASP A N 1
ATOM 4386 C CA . ASP A 1 547 ? 65.851 -43.313 -151.333 1.00 65.94 547 ASP A CA 1
ATOM 4387 C C . ASP A 1 547 ? 66.793 -44.075 -152.300 1.00 65.94 547 ASP A C 1
ATOM 4389 O O . ASP A 1 547 ? 67.229 -45.196 -152.006 1.00 65.94 547 ASP A O 1
ATOM 4393 N N . MET A 1 548 ? 67.117 -43.499 -153.466 1.00 61.78 548 MET A N 1
ATOM 4394 C CA . MET A 1 548 ? 68.107 -44.041 -154.408 1.00 61.78 548 MET A CA 1
ATOM 4395 C C . MET A 1 548 ? 69.500 -43.427 -154.240 1.00 61.78 548 MET A C 1
ATOM 4397 O O . MET A 1 548 ? 70.488 -44.138 -154.419 1.00 61.78 548 MET A O 1
ATOM 4401 N N . GLU A 1 549 ? 69.606 -42.143 -153.889 1.00 59.94 549 GLU A N 1
ATOM 4402 C CA . GLU A 1 549 ? 70.899 -41.444 -153.815 1.00 59.94 549 GLU A CA 1
ATOM 4403 C C . GLU A 1 549 ? 71.803 -42.003 -152.704 1.00 59.94 549 GLU A C 1
ATOM 4405 O O . GLU A 1 549 ? 72.997 -42.209 -152.929 1.00 59.94 549 GLU A O 1
ATOM 4410 N N . GLU A 1 550 ? 71.230 -42.390 -151.558 1.00 70.12 550 GLU A N 1
ATOM 4411 C CA . GLU A 1 550 ? 71.960 -43.077 -150.479 1.00 70.12 550 GLU A CA 1
ATOM 4412 C C . GLU A 1 550 ? 72.610 -44.390 -150.965 1.00 70.12 550 GLU A C 1
ATOM 4414 O O . GLU A 1 550 ? 73.759 -44.687 -150.636 1.00 70.12 550 GLU A O 1
ATOM 4419 N N . LYS A 1 551 ? 71.928 -45.142 -151.842 1.00 69.25 551 LYS A N 1
ATOM 4420 C CA . LYS A 1 551 ? 72.453 -46.388 -152.437 1.00 69.25 551 LYS A CA 1
ATOM 4421 C C . LYS A 1 551 ? 73.464 -46.130 -153.564 1.00 69.25 551 LYS A C 1
ATOM 4423 O O . LYS A 1 551 ? 74.251 -47.016 -153.898 1.00 69.25 551 LYS A O 1
ATOM 4428 N N . MET A 1 552 ? 73.475 -44.928 -154.144 1.00 57.28 552 MET A N 1
ATOM 4429 C CA . MET A 1 552 ? 74.419 -44.531 -155.193 1.00 57.28 552 MET A CA 1
ATOM 4430 C C . MET A 1 552 ? 75.818 -44.253 -154.618 1.00 57.28 552 MET A C 1
ATOM 4432 O O . MET A 1 552 ? 76.822 -44.676 -155.198 1.00 57.28 552 MET A O 1
ATOM 4436 N N . GLY A 1 553 ? 75.887 -43.623 -153.438 1.00 70.81 553 GLY A N 1
ATOM 4437 C CA . GLY A 1 553 ? 77.143 -43.253 -152.767 1.00 70.81 553 GLY A CA 1
ATOM 4438 C C . GLY A 1 553 ? 78.014 -44.430 -152.296 1.00 70.81 553 GLY A C 1
ATOM 4439 O O . GLY A 1 553 ? 79.227 -44.269 -152.127 1.00 70.81 553 GLY A O 1
ATOM 4440 N N . ASP A 1 554 ? 77.434 -45.620 -152.113 1.00 64.50 554 ASP A N 1
ATOM 4441 C CA . ASP A 1 554 ? 78.184 -46.856 -151.844 1.00 64.50 554 ASP A CA 1
ATOM 4442 C C . ASP A 1 554 ? 78.754 -47.491 -153.122 1.00 64.50 554 ASP A C 1
ATOM 4444 O O . ASP A 1 554 ? 79.874 -48.009 -153.106 1.00 64.50 554 ASP A O 1
ATOM 4448 N N . LEU A 1 555 ? 78.044 -47.401 -154.252 1.00 60.25 555 LEU A N 1
ATOM 4449 C CA . LEU A 1 555 ? 78.509 -47.953 -155.529 1.00 60.25 555 LEU A CA 1
ATOM 4450 C C . LEU A 1 555 ? 79.682 -47.160 -156.116 1.00 60.25 555 LEU A C 1
ATOM 4452 O O . LEU A 1 555 ? 80.651 -47.774 -156.569 1.00 60.25 555 LEU A O 1
ATOM 4456 N N . GLU A 1 556 ? 79.654 -45.824 -156.060 1.00 60.53 556 GLU A N 1
ATOM 4457 C CA . GLU A 1 556 ? 80.738 -44.985 -156.603 1.00 60.53 556 GLU A CA 1
ATOM 4458 C C . GLU A 1 556 ? 82.092 -45.270 -155.922 1.00 60.53 556 GLU A C 1
ATOM 4460 O O . GLU A 1 556 ? 83.147 -45.259 -156.564 1.00 60.53 556 GLU A O 1
ATOM 4465 N N . ARG A 1 557 ? 82.062 -45.627 -154.630 1.00 69.19 557 ARG A N 1
ATOM 4466 C CA . ARG A 1 557 ? 83.247 -46.021 -153.853 1.00 69.19 557 ARG A CA 1
ATOM 4467 C C . ARG A 1 557 ? 83.926 -47.264 -154.437 1.00 69.19 557 ARG A C 1
ATOM 4469 O O . ARG A 1 557 ? 85.146 -47.288 -154.552 1.00 69.19 557 ARG A O 1
ATOM 4476 N N . THR A 1 558 ? 83.138 -48.241 -154.897 1.00 67.12 558 THR A N 1
ATOM 4477 C CA . THR A 1 558 ? 83.638 -49.459 -155.570 1.00 67.12 558 THR A CA 1
ATOM 4478 C C . THR A 1 558 ? 84.075 -49.229 -157.022 1.00 67.12 558 THR A C 1
ATOM 4480 O O . THR A 1 558 ? 84.758 -50.072 -157.606 1.00 67.12 558 THR A O 1
ATOM 4483 N N . MET A 1 559 ? 83.700 -48.098 -157.634 1.00 59.84 559 MET A N 1
ATOM 4484 C CA . MET A 1 559 ? 84.088 -47.777 -159.011 1.00 59.84 559 MET A CA 1
ATOM 4485 C C . MET A 1 559 ? 85.533 -47.265 -159.081 1.00 59.84 559 MET A C 1
ATOM 4487 O O . MET A 1 559 ? 86.305 -47.711 -159.932 1.00 59.84 559 MET A O 1
ATOM 4491 N N . LYS A 1 560 ? 85.938 -46.435 -158.111 1.00 62.19 560 LYS A N 1
ATOM 4492 C CA . LYS A 1 560 ? 87.309 -45.900 -157.987 1.00 62.19 560 LYS A CA 1
ATOM 4493 C C . LYS A 1 560 ? 88.372 -46.981 -157.730 1.00 62.19 560 LYS A C 1
ATOM 4495 O O . LYS A 1 560 ? 89.531 -46.793 -158.087 1.00 62.19 560 LYS A O 1
ATOM 4500 N N . GLU A 1 561 ? 87.980 -48.143 -157.205 1.00 60.59 561 GLU A N 1
ATOM 4501 C CA . GLU A 1 561 ? 88.850 -49.328 -157.083 1.00 60.59 561 GLU A CA 1
ATOM 4502 C C . GLU A 1 561 ? 89.010 -50.120 -158.397 1.00 60.59 561 GLU A C 1
ATOM 4504 O O . GLU A 1 561 ? 89.920 -50.940 -158.513 1.00 60.59 561 GLU A O 1
ATOM 4509 N N . LYS A 1 562 ? 88.154 -49.893 -159.405 1.00 62.03 562 LYS A N 1
ATOM 4510 C CA . LYS A 1 562 ? 88.221 -50.579 -160.711 1.00 62.03 562 LYS A CA 1
ATOM 4511 C C . LYS A 1 562 ? 88.918 -49.762 -161.792 1.00 62.03 562 LYS A C 1
ATOM 4513 O O . LYS A 1 562 ? 89.566 -50.344 -162.661 1.00 62.03 562 LYS A O 1
ATOM 4518 N N . GLU A 1 563 ? 88.836 -48.436 -161.738 1.00 56.31 563 GLU A N 1
ATOM 4519 C CA . GLU A 1 563 ? 89.501 -47.559 -162.712 1.00 56.31 563 GLU A CA 1
ATOM 4520 C C . GLU A 1 563 ? 91.034 -47.651 -162.619 1.00 56.31 563 GLU A C 1
ATOM 4522 O O . GLU A 1 563 ? 91.712 -47.705 -163.646 1.00 56.31 563 GLU A O 1
ATOM 4527 N N . THR A 1 564 ? 91.583 -47.818 -161.411 1.00 60.69 564 THR A N 1
ATOM 4528 C CA . THR A 1 564 ? 93.012 -48.115 -161.186 1.00 60.69 564 THR A CA 1
ATOM 4529 C C . THR A 1 564 ? 93.448 -49.454 -161.795 1.00 60.69 564 THR A C 1
ATOM 4531 O O . THR A 1 564 ? 94.577 -49.575 -162.268 1.00 60.69 564 THR A O 1
ATOM 4534 N N . GLY A 1 565 ? 92.555 -50.448 -161.860 1.00 61.41 565 GLY A N 1
ATOM 4535 C CA . GLY A 1 565 ? 92.795 -51.714 -162.561 1.00 61.41 565 GLY A CA 1
ATOM 4536 C C . GLY A 1 565 ? 92.733 -51.598 -164.090 1.00 61.41 565 GLY A C 1
ATOM 4537 O O . GLY A 1 565 ? 93.458 -52.302 -164.796 1.00 61.41 565 GLY A O 1
ATOM 4538 N N . PHE A 1 566 ? 91.906 -50.692 -164.622 1.00 57.03 566 PHE A N 1
ATOM 4539 C CA . PHE A 1 566 ? 91.715 -50.539 -166.070 1.00 57.03 566 PHE A CA 1
ATOM 4540 C C . PHE A 1 566 ? 92.925 -49.904 -166.774 1.00 57.03 566 PHE A C 1
ATOM 4542 O O . PHE A 1 566 ? 93.198 -50.226 -167.931 1.00 57.03 566 PHE A O 1
ATOM 4549 N N . VAL A 1 567 ? 93.697 -49.068 -166.066 1.00 63.66 567 VAL A N 1
ATOM 4550 C CA . VAL A 1 567 ? 94.982 -48.536 -166.556 1.00 63.66 567 VAL A CA 1
ATOM 4551 C C . VAL A 1 567 ? 95.931 -49.688 -166.909 1.00 63.66 567 VAL A C 1
ATOM 4553 O O . VAL A 1 567 ? 96.385 -49.773 -168.052 1.00 63.66 567 VAL A O 1
ATOM 4556 N N . ASN A 1 568 ? 96.126 -50.641 -165.993 1.00 59.78 568 ASN A N 1
ATOM 4557 C CA . ASN A 1 568 ? 97.024 -51.786 -166.190 1.00 59.78 568 ASN A CA 1
ATOM 4558 C C . ASN A 1 568 ? 96.573 -52.689 -167.360 1.00 59.78 568 ASN A C 1
ATOM 4560 O O . ASN A 1 568 ? 97.374 -53.038 -168.224 1.00 59.78 568 ASN A O 1
ATOM 4564 N N . LEU A 1 569 ? 95.270 -52.981 -167.460 1.00 60.31 569 LEU A N 1
ATOM 4565 C CA . LEU A 1 569 ? 94.678 -53.775 -168.554 1.00 60.31 569 LEU A CA 1
ATOM 4566 C C . LEU A 1 569 ? 94.720 -53.089 -169.935 1.00 60.31 569 LEU A C 1
ATOM 4568 O O . LEU A 1 569 ? 94.558 -53.746 -170.968 1.00 60.31 569 LEU A O 1
ATOM 4572 N N . SER A 1 570 ? 94.913 -51.769 -169.988 1.00 62.81 570 SER A N 1
ATOM 4573 C CA . SER A 1 570 ? 95.110 -51.038 -171.247 1.00 62.81 570 SER A CA 1
ATOM 4574 C C . SER A 1 570 ? 96.577 -51.015 -171.700 1.00 62.81 570 SER A C 1
ATOM 4576 O O . SER A 1 570 ? 96.844 -50.994 -172.903 1.00 62.81 570 SER A O 1
ATOM 4578 N N . GLU A 1 571 ? 97.516 -51.145 -170.758 1.00 66.38 571 GLU A N 1
ATOM 4579 C CA . GLU A 1 571 ? 98.939 -51.388 -171.017 1.00 66.38 571 GLU A CA 1
ATOM 4580 C C . GLU A 1 571 ? 99.142 -52.754 -171.700 1.00 66.38 571 GLU A C 1
ATOM 4582 O O . GLU A 1 571 ? 99.773 -52.844 -172.753 1.00 66.38 571 GLU A O 1
ATOM 4587 N N . GLU A 1 572 ? 98.486 -53.806 -171.197 1.00 67.00 572 GLU A N 1
ATOM 4588 C CA . GLU A 1 572 ? 98.506 -55.152 -171.797 1.00 67.00 572 GLU A CA 1
ATOM 4589 C C . GLU A 1 572 ? 97.970 -55.173 -173.241 1.00 67.00 572 GLU A C 1
ATOM 4591 O O . GLU A 1 572 ? 98.500 -55.878 -174.104 1.00 67.00 572 GLU A O 1
ATOM 4596 N N . LYS A 1 573 ? 96.970 -54.340 -173.562 1.00 67.19 573 LYS A N 1
ATOM 4597 C CA . LYS A 1 573 ? 96.463 -54.198 -174.941 1.00 67.19 573 LYS A CA 1
ATOM 4598 C C . LYS A 1 573 ? 97.474 -53.540 -175.887 1.00 67.19 573 LYS A C 1
ATOM 4600 O O . LYS A 1 573 ? 97.454 -53.852 -177.079 1.00 67.19 573 LYS A O 1
ATOM 4605 N N . ARG A 1 574 ? 98.392 -52.699 -175.386 1.00 70.81 574 ARG A N 1
ATOM 4606 C CA . ARG A 1 574 ? 99.537 -52.200 -176.176 1.00 70.81 574 ARG A CA 1
ATOM 4607 C C . ARG A 1 574 ? 100.571 -53.296 -176.461 1.00 70.81 574 ARG A C 1
ATOM 4609 O O . ARG A 1 574 ? 101.293 -53.178 -177.450 1.00 70.81 574 ARG A O 1
ATOM 4616 N N . GLU A 1 575 ? 100.624 -54.356 -175.656 1.00 72.50 575 GLU A N 1
ATOM 4617 C CA . GLU A 1 575 ? 101.505 -55.513 -175.873 1.00 72.50 575 GLU A CA 1
ATOM 4618 C C . GLU A 1 575 ? 100.874 -56.564 -176.804 1.00 72.50 575 GLU A C 1
ATOM 4620 O O . GLU A 1 575 ? 101.532 -57.071 -177.712 1.00 72.50 575 GLU A O 1
ATOM 4625 N N . ALA A 1 576 ? 99.570 -56.831 -176.672 1.00 73.88 576 ALA A N 1
ATOM 4626 C CA . ALA A 1 576 ? 98.851 -57.767 -177.545 1.00 73.88 576 ALA A CA 1
ATOM 4627 C C . ALA A 1 576 ? 98.930 -57.377 -179.039 1.00 73.88 576 ALA A C 1
ATOM 4629 O O . ALA A 1 576 ? 99.085 -58.237 -179.908 1.00 73.88 576 ALA A O 1
ATOM 4630 N N . ILE A 1 577 ? 98.896 -56.075 -179.350 1.00 68.12 577 ILE A N 1
ATOM 4631 C CA . ILE A 1 577 ? 99.056 -55.572 -180.726 1.00 68.12 577 ILE A CA 1
ATOM 4632 C C . ILE A 1 577 ? 100.509 -55.729 -181.228 1.00 68.12 577 ILE A C 1
ATOM 4634 O O . ILE A 1 577 ? 100.727 -55.971 -182.418 1.00 68.12 577 ILE A O 1
ATOM 4638 N N . ARG A 1 578 ? 101.513 -55.703 -180.338 1.00 70.00 578 ARG A N 1
ATOM 4639 C CA . ARG A 1 578 ? 102.904 -56.045 -180.694 1.00 70.00 578 ARG A CA 1
ATOM 4640 C C . ARG A 1 578 ? 103.078 -57.539 -180.966 1.00 70.00 578 ARG A C 1
ATOM 4642 O O . ARG A 1 578 ? 103.759 -57.892 -181.920 1.00 70.00 578 ARG A O 1
ATOM 4649 N N . GLN A 1 579 ? 102.392 -58.423 -180.240 1.00 71.00 579 GLN A N 1
ATOM 4650 C CA . GLN A 1 579 ? 102.384 -59.857 -180.578 1.00 71.00 579 GLN A CA 1
ATOM 4651 C C . GLN A 1 579 ? 101.703 -60.129 -181.936 1.00 71.00 579 GLN A C 1
ATOM 4653 O O . GLN A 1 579 ? 102.194 -60.935 -182.728 1.00 71.00 579 GLN A O 1
ATOM 4658 N N . LEU A 1 580 ? 100.645 -59.382 -182.278 1.00 65.00 580 LEU A N 1
ATOM 4659 C CA . LEU A 1 580 ? 100.038 -59.407 -183.619 1.00 65.00 580 LEU A CA 1
ATOM 4660 C C . LEU A 1 580 ? 100.970 -58.913 -184.741 1.00 65.00 580 LEU A C 1
ATOM 4662 O O . LEU A 1 580 ? 100.777 -59.307 -185.892 1.00 65.00 580 LEU A O 1
ATOM 4666 N N . SER A 1 581 ? 102.011 -58.137 -184.417 1.00 56.59 581 SER A N 1
ATOM 4667 C CA . SER A 1 581 ? 103.029 -57.705 -185.390 1.00 56.59 581 SER A CA 1
ATOM 4668 C C . SER A 1 581 ? 103.898 -58.862 -185.906 1.00 56.59 581 SER A C 1
ATOM 4670 O O . SER A 1 581 ? 104.593 -58.694 -186.897 1.00 56.59 581 SER A O 1
ATOM 4672 N N . VAL A 1 582 ? 103.851 -60.048 -185.282 1.00 65.69 582 VAL A N 1
ATOM 4673 C CA . VAL A 1 582 ? 104.605 -61.235 -185.733 1.00 65.69 582 VAL A CA 1
ATOM 4674 C C . VAL A 1 582 ? 103.764 -62.142 -186.641 1.00 65.69 582 VAL A C 1
ATOM 4676 O O . VAL A 1 582 ? 104.273 -62.695 -187.615 1.00 65.69 582 VAL A O 1
ATOM 4679 N N . LEU A 1 583 ? 102.465 -62.300 -186.357 1.00 67.44 583 LEU A N 1
ATOM 4680 C CA . LEU A 1 583 ? 101.622 -63.266 -187.076 1.00 67.44 583 LEU A CA 1
ATOM 4681 C C . LEU A 1 583 ? 101.243 -62.794 -188.492 1.00 67.44 583 LEU A C 1
ATOM 4683 O O . LEU A 1 583 ? 101.148 -63.610 -189.410 1.00 67.44 583 LEU A O 1
ATOM 4687 N N . ILE A 1 584 ? 101.047 -61.486 -188.687 1.00 62.78 584 ILE A N 1
ATOM 4688 C CA . ILE A 1 584 ? 100.753 -60.920 -190.014 1.00 62.78 584 ILE A CA 1
ATOM 4689 C C . ILE A 1 584 ? 102.005 -60.967 -190.902 1.00 62.78 584 ILE A C 1
ATOM 4691 O O . ILE A 1 584 ? 101.898 -61.376 -192.057 1.00 62.78 584 ILE A O 1
ATOM 4695 N N . GLU A 1 585 ? 103.183 -60.670 -190.346 1.00 61.97 585 GLU A N 1
ATOM 4696 C CA . GLU A 1 585 ? 104.480 -60.847 -191.013 1.00 61.97 585 GLU A CA 1
ATOM 4697 C C . GLU A 1 585 ? 104.659 -62.304 -191.483 1.00 61.97 585 GLU A C 1
ATOM 4699 O O . GLU A 1 585 ? 104.921 -62.570 -192.658 1.00 61.97 585 GLU A O 1
ATOM 4704 N N . TYR A 1 586 ? 104.410 -63.269 -190.586 1.00 72.69 586 TYR A N 1
ATOM 4705 C CA . TYR A 1 586 ? 104.499 -64.704 -190.873 1.00 72.69 586 TYR A CA 1
ATOM 4706 C C . TYR A 1 586 ? 103.564 -65.154 -192.009 1.00 72.69 586 TYR A C 1
ATOM 4708 O O . TYR A 1 586 ? 103.983 -65.886 -192.908 1.00 72.69 586 TYR A O 1
ATOM 4716 N N . HIS A 1 587 ? 102.301 -64.714 -192.006 1.00 60.16 587 HIS A N 1
ATOM 4717 C CA . HIS A 1 587 ? 101.339 -65.120 -193.034 1.00 60.16 587 HIS A CA 1
ATOM 4718 C C . HIS A 1 587 ? 101.496 -64.384 -194.369 1.00 60.16 587 HIS A C 1
ATOM 4720 O O . HIS A 1 587 ? 101.131 -64.955 -195.398 1.00 60.16 587 HIS A O 1
ATOM 4726 N N . ARG A 1 588 ? 102.038 -63.158 -194.389 1.00 61.78 588 ARG A N 1
ATOM 4727 C CA . ARG A 1 588 ? 102.211 -62.398 -195.637 1.00 61.78 588 ARG A CA 1
ATOM 4728 C C . ARG A 1 588 ? 103.445 -62.844 -196.417 1.00 61.78 588 ARG A C 1
ATOM 4730 O O . ARG A 1 588 ? 103.302 -63.132 -197.603 1.00 61.78 588 ARG A O 1
ATOM 4737 N N . ASN A 1 589 ? 104.573 -63.065 -195.734 1.00 61.56 589 ASN A N 1
ATOM 4738 C CA . ASN A 1 589 ? 105.758 -63.713 -196.316 1.00 61.56 589 ASN A CA 1
ATOM 4739 C C . ASN A 1 589 ? 105.382 -65.056 -196.975 1.00 61.56 589 ASN A C 1
ATOM 4741 O O . ASN A 1 589 ? 105.717 -65.321 -198.126 1.00 61.56 589 ASN A O 1
ATOM 4745 N N . ARG A 1 590 ? 104.549 -65.857 -196.295 1.00 55.03 590 ARG A N 1
ATOM 4746 C CA . ARG A 1 590 ? 104.070 -67.155 -196.796 1.00 55.03 590 ARG A CA 1
ATOM 4747 C C . ARG A 1 590 ? 103.068 -67.073 -197.968 1.00 55.03 590 ARG A C 1
ATOM 4749 O O . ARG A 1 590 ? 102.705 -68.109 -198.527 1.00 55.03 590 ARG A O 1
ATOM 4756 N N . TYR A 1 591 ? 102.622 -65.878 -198.367 1.00 54.31 591 TYR A N 1
ATOM 4757 C CA . TYR A 1 591 ? 101.886 -65.667 -199.622 1.00 54.31 591 TYR A CA 1
ATOM 4758 C C . TYR A 1 591 ? 102.748 -65.034 -200.724 1.00 54.31 591 TYR A C 1
ATOM 4760 O O . TYR A 1 591 ? 102.503 -65.315 -201.900 1.00 54.31 591 TYR A O 1
ATOM 4768 N N . ASP A 1 592 ? 103.796 -64.280 -200.377 1.00 56.09 592 ASP A N 1
ATOM 4769 C CA . ASP A 1 592 ? 104.877 -63.977 -201.324 1.00 56.09 592 ASP A CA 1
ATOM 4770 C C . ASP A 1 592 ? 105.532 -65.276 -201.828 1.00 56.09 592 ASP A C 1
ATOM 4772 O O . ASP A 1 592 ? 105.749 -65.408 -203.031 1.00 56.09 592 ASP A O 1
ATOM 4776 N N . ASP A 1 593 ? 105.689 -66.297 -200.976 1.00 53.38 593 ASP A N 1
ATOM 4777 C CA . ASP A 1 593 ? 106.143 -67.642 -201.379 1.00 53.38 593 ASP A CA 1
ATOM 4778 C C . ASP A 1 593 ? 105.242 -68.308 -202.442 1.00 53.38 593 ASP A C 1
ATOM 4780 O O . ASP A 1 593 ? 105.733 -68.972 -203.359 1.00 53.38 593 ASP A O 1
ATOM 4784 N N . LEU A 1 594 ? 103.913 -68.136 -202.361 1.00 51.53 594 LEU A N 1
ATOM 4785 C CA . LEU A 1 594 ? 102.981 -68.755 -203.314 1.00 51.53 594 LEU A CA 1
ATOM 4786 C C . LEU A 1 594 ? 102.812 -67.925 -204.592 1.00 51.53 594 LEU A C 1
ATOM 4788 O O . LEU A 1 594 ? 102.768 -68.478 -205.693 1.00 51.53 594 LEU A O 1
ATOM 4792 N N . LYS A 1 595 ? 102.751 -66.592 -204.479 1.00 48.38 595 LYS A N 1
ATOM 4793 C CA . LYS A 1 595 ? 102.681 -65.701 -205.647 1.00 48.38 595 LYS A CA 1
ATOM 4794 C C . LYS A 1 595 ? 104.028 -65.613 -206.375 1.00 48.38 595 LYS A C 1
ATOM 4796 O O . LYS A 1 595 ? 104.042 -65.426 -207.591 1.00 48.38 595 LYS A O 1
ATOM 4801 N N . GLY A 1 596 ? 105.135 -65.874 -205.680 1.00 51.41 596 GLY A N 1
ATOM 4802 C CA . GLY A 1 596 ? 106.472 -66.086 -206.235 1.00 51.41 596 GLY A CA 1
ATOM 4803 C C . GLY A 1 596 ? 106.554 -67.242 -207.240 1.00 51.41 596 GLY A C 1
ATOM 4804 O O . GLY A 1 596 ? 107.397 -67.205 -208.134 1.00 51.41 596 GLY A O 1
ATOM 4805 N N . MET A 1 597 ? 105.634 -68.216 -207.191 1.00 54.00 597 MET A N 1
ATOM 4806 C CA . MET A 1 597 ? 105.522 -69.257 -208.227 1.00 54.00 597 MET A CA 1
ATOM 4807 C C . MET A 1 597 ? 104.792 -68.802 -209.505 1.00 54.00 597 MET A C 1
ATOM 4809 O O . MET A 1 597 ? 104.945 -69.445 -210.541 1.00 54.00 597 MET A O 1
ATOM 4813 N N . LEU A 1 598 ? 104.042 -67.692 -209.474 1.00 40.19 598 LEU A N 1
ATOM 4814 C CA . LEU A 1 598 ? 103.449 -67.061 -210.668 1.00 40.19 598 LEU A CA 1
ATOM 4815 C C . LEU A 1 598 ? 104.238 -65.836 -211.158 1.00 40.19 598 LEU A C 1
ATOM 4817 O O . LEU A 1 598 ? 104.098 -65.429 -212.312 1.00 40.19 598 LEU A O 1
ATOM 4821 N N . ALA A 1 599 ? 105.107 -65.271 -210.322 1.00 39.84 599 ALA A N 1
ATOM 4822 C CA . ALA A 1 599 ? 106.047 -64.223 -210.696 1.00 39.84 599 ALA A CA 1
ATOM 4823 C C . ALA A 1 599 ? 107.218 -64.779 -211.533 1.00 39.84 599 ALA A C 1
ATOM 4825 O O . ALA A 1 599 ? 108.352 -64.851 -211.063 1.00 39.84 599 ALA A O 1
ATOM 4826 N N . LYS A 1 600 ? 106.962 -65.153 -212.797 1.00 34.28 600 LYS A N 1
ATOM 4827 C CA . LYS A 1 600 ? 108.031 -65.430 -213.775 1.00 34.28 600 LYS A CA 1
ATOM 4828 C C . LYS A 1 600 ? 107.691 -65.019 -215.209 1.00 34.28 600 LYS A C 1
ATOM 4830 O O . LYS A 1 600 ? 107.283 -65.807 -216.058 1.00 34.28 600 LYS A O 1
ATOM 4835 N N . THR A 1 601 ? 108.008 -63.763 -215.502 1.00 47.28 601 THR A N 1
ATOM 4836 C CA . THR A 1 601 ? 109.173 -63.432 -216.346 1.00 47.28 601 THR A CA 1
ATOM 4837 C C . THR A 1 601 ? 109.873 -64.685 -216.930 1.00 47.28 601 THR A C 1
ATOM 4839 O O . THR A 1 601 ? 110.526 -65.410 -216.189 1.00 47.28 601 THR A O 1
ATOM 4842 N N . ARG A 1 602 ? 109.817 -65.048 -218.219 1.00 34.12 602 ARG A N 1
ATOM 4843 C CA . ARG A 1 602 ? 109.383 -64.337 -219.438 1.00 34.12 602 ARG A CA 1
ATOM 4844 C C . ARG A 1 602 ? 109.916 -62.903 -219.523 1.00 34.12 602 ARG A C 1
ATOM 4846 O O . ARG A 1 602 ? 109.134 -61.981 -219.376 1.00 34.12 602 ARG A O 1
ATOM 4853 N N . GLY A 1 603 ? 111.232 -62.776 -219.740 1.00 31.94 603 GLY A N 1
ATOM 4854 C CA . GLY A 1 603 ? 111.978 -61.570 -220.155 1.00 31.94 603 GLY A CA 1
ATOM 4855 C C . GLY A 1 603 ? 111.480 -60.218 -219.614 1.00 31.94 603 GLY A C 1
ATOM 4856 O O . GLY A 1 603 ? 110.451 -59.719 -220.043 1.00 31.94 603 GLY A O 1
ATOM 4857 N N . GLY A 1 604 ? 112.205 -59.521 -218.749 1.00 36.06 604 GLY A N 1
ATOM 4858 C CA . GLY A 1 604 ? 113.663 -59.404 -218.670 1.00 36.06 604 GLY A CA 1
ATOM 4859 C C . GLY A 1 604 ? 113.989 -57.965 -218.227 1.00 36.06 604 GLY A C 1
ATOM 4860 O O . GLY A 1 604 ? 113.082 -57.250 -217.817 1.00 36.06 604 GLY A O 1
ATOM 4861 N N . ILE A 1 605 ? 115.219 -57.462 -218.295 1.00 30.88 605 ILE A N 1
ATOM 4862 C CA . ILE A 1 605 ? 116.488 -58.041 -218.761 1.00 30.88 605 ILE A CA 1
ATOM 4863 C C . ILE A 1 605 ? 117.635 -57.369 -217.963 1.00 30.88 605 ILE A C 1
ATOM 4865 O O . ILE A 1 605 ? 117.395 -56.421 -217.222 1.00 30.88 605 ILE A O 1
ATOM 4869 N N . ASN A 1 606 ? 118.850 -57.905 -218.105 1.00 31.09 606 ASN A N 1
ATOM 4870 C CA . ASN A 1 606 ? 120.188 -57.382 -217.746 1.00 31.09 606 ASN A CA 1
ATOM 4871 C C . ASN A 1 606 ? 120.331 -55.829 -217.752 1.00 31.09 606 ASN A C 1
ATOM 4873 O O . ASN A 1 606 ? 119.582 -55.147 -218.439 1.00 31.09 606 ASN A O 1
ATOM 4877 N N . GLN A 1 607 ? 121.314 -55.190 -217.102 1.00 31.95 607 GLN A N 1
ATOM 4878 C CA . GLN A 1 607 ? 122.703 -55.572 -216.758 1.00 31.95 607 GLN A CA 1
ATOM 4879 C C . GLN A 1 607 ? 123.093 -54.951 -215.382 1.00 31.95 607 GLN A C 1
ATOM 4881 O O . GLN A 1 607 ? 122.510 -53.951 -214.987 1.00 31.95 607 GLN A O 1
ATOM 4886 N N . VAL A 1 608 ? 123.921 -55.570 -214.526 1.00 37.81 608 VAL A N 1
ATOM 4887 C CA . VAL A 1 608 ? 125.410 -55.604 -214.539 1.00 37.81 608 VAL A CA 1
ATOM 4888 C C . VAL A 1 608 ? 126.075 -54.220 -214.596 1.00 37.81 608 VAL A C 1
ATOM 4890 O O . VAL A 1 608 ? 126.054 -53.605 -215.656 1.00 37.81 608 VAL A O 1
ATOM 4893 N N . ALA A 1 609 ? 126.769 -53.818 -213.519 1.00 41.50 609 ALA A N 1
ATOM 4894 C CA . ALA A 1 609 ? 128.182 -53.378 -213.509 1.00 41.50 609 ALA A CA 1
ATOM 4895 C C . ALA A 1 609 ? 128.586 -52.766 -212.147 1.00 41.50 609 ALA A C 1
ATOM 4897 O O . ALA A 1 609 ? 127.747 -52.142 -211.506 1.00 41.50 609 ALA A O 1
ATOM 4898 N N . VAL A 1 610 ? 129.891 -52.871 -211.831 1.00 47.19 610 VAL A N 1
ATOM 4899 C CA . VAL A 1 610 ? 130.634 -52.255 -210.701 1.00 47.19 610 VAL A CA 1
ATOM 4900 C C . VAL A 1 610 ? 130.282 -52.779 -209.304 1.00 47.19 610 VAL A C 1
ATOM 4902 O O . VAL A 1 610 ? 129.177 -52.498 -208.804 1.00 47.19 610 VAL A O 1
#

Foldseek 3Di:
DDDDDDPPPPPVPLPPPPDVVVVVVVVVVVVVVVVVLVVVLVVLPVDPPVPPCVVVNVVSVVVVVVVVVVVVVVVVVVVVVVVVVDDDDDDDDDDDDYDEYDEDYDEDEDEYDEEDEYYDDDDEEYDDPDDVVVVVVVVVVVVVVVVVVVVVVVVVVVVVVVVVVVVVVVVVVVVVVVVVVVVVVVVVVVVVVVVPPVVVVVVVVVVVVVVVVVVVVVVVVVVVVVVVVVVVVVVVVVVVVVVVVVVVVVVVVVVVVVVVVVVVVVVVVVVVVVVVVVVVVVVVVVVVVVVVVVVVVVVVVVVVVVVVVVVVVVVVVVVVVVVVVVVVVVVVVVVVVVVVVVVVVVVVVVVVVVVVVVVVVVVVVVVVVVVVVVVVVVVVVVVVVVVVVVVVVVVVVVVVVVVVVVVVVVVVVVVVVVVVVVVVVVVVVVVVVVVVVVVVVVVVVVVVVVVVVVVVVVVVVVVVVVVVVVVVVVVVVVVVVVVVVVVVVVVVVVVVPPPPPPPDDPPPPVPPPVVVVPPCVVVVVPVVVPVVPPVVVVVVCVVVVVVVVVVVVVVVVVVVVVVVVVVVVVVVVVVVVVVVVPVVVVVVVVVCVVVVVVPDDPDDDDDDDD

Organism: Striga asiatica (NCBI:txid4170)

InterPro domains:
  IPR011684 Protein Networked (NET), actin-binding (NAB) domain [PF07765] (14-75)
  IPR011684 Protein Networked (NET), actin-binding (NAB) domain [PS51774] (10-81)

pLDDT: mean 73.73, std 17.49, range [30.88, 96.38]

Sequence (610 aa):
MPKHRWRGSLQSFFGSHIDSEKDKELKGTRKEIEGKVQQILAALKEEDNNKGKEPLINLITDFHNHYQSLYARYDHLTDELRKKATGKKGDDSSSSSSDSSDSEDSPKKKGEKNGKVENDFENGTAGVKQELELALSEVTELRRKLTITSEEKEKLGRECGSALSKIEEAEKIISQINGEAEKFKSENSRLLAENGDPVKELESLRESQGETSKKLEEVILEREAGVLKVEEETKNLSIINSQLQNEKEAIQLELEALKGDFSSLREKLVSAENEVDKLSRMQKDTDEEKVGLLLKLKEKDDEIAKLLEEHKKLEATCKENLESSQKKTEELIQQLEKEIEIKDQEIVQLEDNIEDLKRELEMKDDEIKTMLENMRNIEVKQRLTSQKLRITEQLLSEKDESYLRKEEKLLEEQKSLKAKALLLSGIITVYKEAHAKIVSKISEKVNDTLAGFDAFHVKFEEDYGHLESRVYEISNELKAATSCMKKEIGRLVQELSVEKNKGLVLENKVGELEDKLQEDEDKRRSLAETVRLREEKVSELEKMVADMEEKMGDLERTMKEKETGFVNLSEEKREAIRQLSVLIEYHRNRYDDLKGMLAKTRGGINQVAV

Radius of gyration: 163.64 Å; chains: 1; bounding box: 263×112×482 Å